Protein 4JR6 (pdb70)

CATH classification: 3.40.30.10

Nearest PDB structures (foldseek):
  4jr6-assembly2_B  TM=1.005E+00  e=3.202E-35  Mycobacterium tuberculosis
  4jr4-assembly2_B  TM=1.004E+00  e=2.995E-33  Mycobacterium tuberculosis
  4ihu-assembly2_B  TM=9.936E-01  e=2.112E-32  Mycobacterium tuberculosis H37Rv
  6bo0-assembly1_A  TM=8.074E-01  e=4.452E-07  Corynebacterium matruchotii ATCC 14266
  5c00-assembly3_C  TM=7.258E-01  e=1.258E-07  Corynebacterium diphtheriae NCTC 13129

Foldseek 3Di:
DQWQKQADPQADADPPDPHGLKEKEWEAFLQDLVQLVVCVQQVQLVVLCRHNNLYIYIYHAQLLADVQQVRQRLLLRQLLVLLSVVPSQLSSQLVNVSDPVARDHSNDRDHDDLVRSQVSSVVSPDHPCSSVSSVVCVCSVVRHCSCVVVVPNDPGWIDMVNHTDDDDFSLVLVVSCVRPPDGPRSVVSSVSRVD/DQWQKQADPQADADPPDPHGLKEKEWEAFLQDLVQLVCCVLQVVLVVLCRHLNLYIYIYHAQLLADVQQVRQRLLLRQLLVLLSVPPVQLSSQLVNVSDDVQNDDSRDNDHDDLVSSQVSSVVSPDHPCRSVSSVVCVCRVVRHCGCVVVVPDDPGWIAMVRHTDDDDFSLVLVVSCVRRPDRPSSVVSNVVSD

InterPro domains:
  IPR012336 Thioredoxin-like fold [PF13462] (73-237)
  IPR036249 Thioredoxin-like superfamily [SSF52833] (72-232)

Structure (mmCIF, N/CA/C/O backbone):
data_4JR6
#
_entry.id   4JR6
#
_cell.length_a   46.875
_cell.length_b   74.935
_cell.length_c   119.893
_cell.angle_alpha   90.000
_cell.angle_beta   90.000
_cell.angle_gamma   90.000
#
_symmetry.space_group_name_H-M   'P 21 21 21'
#
loop_
_entity.id
_entity.type
_entity.pdbx_description
1 polymer 'Possible conserved membrane or secreted protein'
2 non-polymer 'SULFATE ION'
3 water water
#
loop_
_atom_site.group_PDB
_atom_site.id
_atom_site.type_symbol
_atom_site.label_atom_id
_atom_site.label_alt_id
_atom_site.label_comp_id
_atom_site.label_asym_id
_atom_site.label_entity_id
_atom_site.label_seq_id
_atom_site.pdbx_PDB_ins_code
_atom_site.Cartn_x
_atom_site.Cartn_y
_atom_site.Cartn_z
_atom_site.occupancy
_atom_site.B_iso_or_equiv
_atom_site.auth_seq_id
_atom_site.auth_comp_id
_atom_site.auth_asym_id
_atom_site.auth_atom_id
_atom_site.pdbx_PDB_model_num
ATOM 1 N N . GLY A 1 27 ? -10.079 -4.769 20.817 1.00 46.51 58 GLY A N 1
ATOM 2 C CA . GLY A 1 27 ? -9.671 -3.445 20.363 1.00 44.30 58 GLY A CA 1
ATOM 3 C C . GLY A 1 27 ? -8.174 -3.292 20.155 1.00 44.18 58 GLY A C 1
ATOM 4 O O . GLY A 1 27 ? -7.385 -3.443 21.104 1.00 49.46 58 GLY A O 1
ATOM 5 N N . ASP A 1 28 ? -7.780 -2.998 18.913 1.00 35.48 59 ASP A N 1
ATOM 6 C CA . ASP A 1 28 ? -8.748 -2.842 17.839 1.00 31.74 59 ASP A CA 1
ATOM 7 C C . ASP A 1 28 ? -9.262 -4.190 17.333 1.00 24.92 59 ASP A C 1
ATOM 8 O O . ASP A 1 28 ? -10.325 -4.255 16.736 1.00 27.32 59 ASP A O 1
ATOM 13 N N . ALA A 1 29 ? -8.500 -5.251 17.548 1.00 20.78 60 ALA A N 1
ATOM 14 C CA . ALA A 1 29 ? -8.950 -6.581 17.127 1.00 20.26 60 ALA A CA 1
ATOM 15 C C . ALA A 1 29 ? -9.237 -7.448 18.341 1.00 21.94 60 ALA A C 1
ATOM 16 O O . ALA A 1 29 ? -8.608 -7.271 19.383 1.00 22.55 60 ALA A O 1
ATOM 18 N N . VAL A 1 30 ? -10.155 -8.405 18.196 1.00 20.07 61 VAL A N 1
ATOM 19 C CA . VAL A 1 30 ? -10.320 -9.463 19.187 1.00 18.79 61 VAL A CA 1
ATOM 20 C C . VAL A 1 30 ? -9.383 -10.609 18.806 1.00 21.16 61 VAL A C 1
ATOM 21 O O . VAL A 1 30 ? -9.487 -11.176 17.700 1.00 17.54 61 VAL A O 1
ATOM 25 N N . ARG A 1 31 ? -8.463 -10.938 19.714 1.00 18.94 62 ARG A N 1
ATOM 26 C CA . ARG A 1 31 ? -7.482 -11.976 19.443 1.00 19.52 62 ARG A CA 1
ATOM 27 C C . ARG A 1 31 ? -7.916 -13.318 20.038 1.00 18.52 62 ARG A C 1
ATOM 28 O O . ARG A 1 31 ? -8.052 -13.456 21.265 1.00 18.31 62 ARG A O 1
ATOM 36 N N . VAL A 1 32 ? -8.128 -14.295 19.160 1.00 17.68 63 VAL A N 1
ATOM 37 C CA . VAL A 1 32 ? -8.538 -15.643 19.546 1.00 16.79 63 VAL A CA 1
ATOM 38 C C . VAL A 1 32 ? -7.330 -16.585 19.462 1.00 19.48 63 VAL A C 1
ATOM 39 O O . VAL A 1 32 ? -6.685 -16.700 18.400 1.00 19.14 63 VAL A O 1
ATOM 43 N N . THR A 1 33 ? -7.036 -17.258 20.583 1.00 16.04 64 THR A N 1
ATOM 44 C CA . THR A 1 33 ? -5.928 -18.218 20.676 1.00 15.92 64 THR A CA 1
ATOM 45 C C . THR A 1 33 ? -6.401 -19.411 21.492 1.00 18.67 64 THR A C 1
ATOM 46 O O . THR A 1 33 ? -7.500 -19.382 22.072 1.00 17.16 64 THR A O 1
ATOM 50 N N . SER A 1 34 ? -5.600 -20.469 21.508 1.00 18.83 65 SER A N 1
ATOM 51 C CA . SER A 1 34 ? -5.782 -21.530 22.487 1.00 19.31 65 SER A CA 1
ATOM 52 C C . SER A 1 34 ? -4.505 -21.661 23.321 1.00 22.52 65 SER A C 1
ATOM 53 O O . SER A 1 34 ? -3.488 -21.024 23.035 1.00 18.09 65 SER A O 1
ATOM 56 N N . SER A 1 35 ? -4.532 -22.536 24.320 1.00 24.00 66 SER A N 1
ATOM 57 C CA . SER A 1 35 ? -3.397 -22.652 25.218 1.00 22.42 66 SER A CA 1
ATOM 58 C C . SER A 1 35 ? -2.219 -23.282 24.493 1.00 22.19 66 SER A C 1
ATOM 59 O O . SER A 1 35 ? -1.104 -23.285 24.993 1.00 22.93 66 SER A O 1
ATOM 62 N N . LYS A 1 36 ? -2.467 -23.819 23.302 1.00 18.25 67 LYS A N 1
ATOM 63 C CA . LYS A 1 36 ? -1.420 -24.458 22.529 1.00 17.58 67 LYS A CA 1
ATOM 64 C C . LYS A 1 36 ? -0.658 -23.514 21.603 1.00 18.37 67 LYS A C 1
ATOM 65 O O . LYS A 1 36 ? 0.244 -23.940 20.874 1.00 18.29 67 LYS A O 1
ATOM 71 N N . LEU A 1 37 ? -0.986 -22.233 21.661 1.00 18.75 68 LEU A N 1
ATOM 72 C CA . LEU A 1 37 ? -0.461 -21.282 20.691 1.00 16.09 68 LEU A CA 1
ATOM 73 C C . LEU A 1 37 ? 1.054 -21.422 20.553 1.00 19.17 68 LEU A C 1
ATOM 74 O O . LEU A 1 37 ? 1.807 -21.405 21.542 1.00 20.68 68 LEU A O 1
ATOM 79 N N . VAL A 1 38 ? 1.501 -21.545 19.308 1.00 15.06 69 VAL A N 1
ATOM 80 C CA . VAL A 1 38 ? 2.929 -21.554 19.004 1.00 15.19 69 VAL A CA 1
ATOM 81 C C . VAL A 1 38 ? 3.465 -20.130 18.989 1.00 20.56 69 VAL A C 1
ATOM 82 O O . VAL A 1 38 ? 2.983 -19.285 18.226 1.00 21.55 69 VAL A O 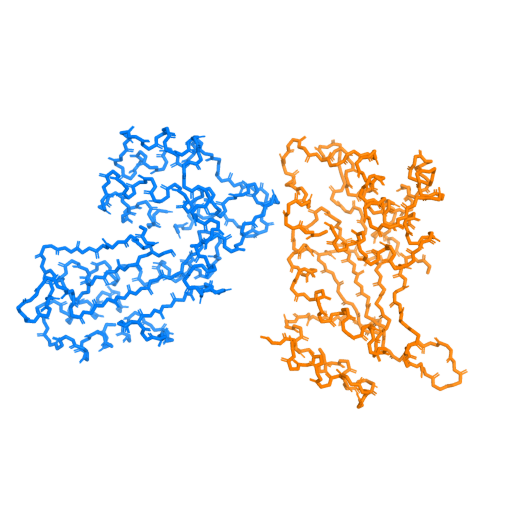1
ATOM 86 N N . THR A 1 39 ? 4.472 -19.861 19.816 1.00 18.22 70 THR A N 1
ATOM 87 C CA . THR A 1 39 ? 4.928 -18.493 20.007 1.00 20.23 70 THR A CA 1
ATOM 88 C C . THR A 1 39 ? 6.372 -18.337 19.548 1.00 22.58 70 THR A C 1
ATOM 89 O O . THR A 1 39 ? 7.094 -19.323 19.415 1.00 24.92 70 THR A O 1
ATOM 93 N N . GLN A 1 40 ? 6.786 -17.100 19.291 1.00 22.00 71 GLN A N 1
ATOM 94 C CA . GLN A 1 40 ? 8.173 -16.818 18.939 1.00 23.97 71 GLN A CA 1
ATOM 95 C C . GLN A 1 40 ? 9.074 -17.085 20.135 1.00 27.82 71 GLN A C 1
ATOM 96 O O . GLN A 1 40 ? 8.696 -16.816 21.280 1.00 28.08 71 GLN A O 1
ATOM 102 N N . PRO A 1 41 ? 10.289 -17.592 19.871 1.00 27.17 72 PRO A N 1
ATOM 103 C CA . PRO A 1 41 ? 11.183 -17.973 20.962 1.00 29.36 72 PRO A CA 1
ATOM 104 C C . PRO A 1 41 ? 11.409 -16.838 21.949 1.00 27.20 72 PRO A C 1
ATOM 105 O O . PRO A 1 41 ? 11.644 -15.689 21.566 1.00 23.21 72 PRO A O 1
ATOM 109 N N . GLY A 1 42 ? 11.306 -17.174 23.230 1.00 28.38 73 GLY A N 1
ATOM 110 C CA . GLY A 1 42 ? 11.556 -16.223 24.288 1.00 27.08 73 GLY A CA 1
ATOM 111 C C . GLY A 1 42 ? 10.472 -15.181 24.447 1.00 31.79 73 GLY A C 1
ATOM 112 O O . GLY A 1 42 ? 10.653 -14.193 25.170 1.00 36.50 73 GLY A O 1
ATOM 113 N N . THR A 1 43 ? 9.347 -15.357 23.760 1.00 29.22 74 THR A N 1
ATOM 114 C CA . THR A 1 43 ? 8.251 -14.416 23.945 1.00 26.62 74 THR A CA 1
ATOM 115 C C . THR A 1 43 ? 6.926 -15.166 24.031 1.00 26.63 74 THR A C 1
ATOM 116 O O . THR A 1 43 ? 6.871 -16.381 23.842 1.00 23.40 74 THR A O 1
ATOM 120 N N . SER A 1 44 ? 5.872 -14.411 24.311 1.00 26.44 75 SER A N 1
ATOM 121 C CA A SER A 1 44 ? 4.496 -14.902 24.273 0.54 28.88 75 SER A CA 1
ATOM 122 C CA B SER A 1 44 ? 4.505 -14.920 24.263 0.46 28.79 75 SER A CA 1
ATOM 123 C C . SER A 1 44 ? 3.788 -14.530 22.976 1.00 28.07 75 SER A C 1
ATOM 124 O O . SER A 1 44 ? 2.581 -14.716 22.861 1.00 29.67 75 SER A O 1
ATOM 129 N N . ASN A 1 45 ? 4.511 -13.926 22.039 1.00 23.72 76 ASN A N 1
ATOM 130 C CA . ASN A 1 45 ? 3.878 -13.492 20.790 1.00 21.80 76 ASN A CA 1
ATOM 131 C C . ASN A 1 45 ? 3.711 -14.628 19.781 1.00 21.23 76 ASN A C 1
ATOM 132 O O . ASN A 1 45 ? 4.637 -15.393 19.550 1.00 22.13 76 ASN A O 1
ATOM 137 N N . PRO A 1 46 ? 2.517 -14.729 19.168 1.00 19.53 77 PRO A N 1
ATOM 138 C CA . PRO A 1 46 ? 2.247 -15.783 18.192 1.00 19.25 77 PRO A CA 1
ATOM 139 C C . PRO A 1 46 ? 3.280 -15.776 17.055 1.00 20.87 77 PRO A C 1
ATOM 140 O O . PRO A 1 46 ? 3.679 -14.701 16.617 1.00 19.12 77 PRO A O 1
ATOM 144 N N . LYS A 1 47 ? 3.673 -16.945 16.557 1.00 19.16 78 LYS A N 1
ATOM 145 C CA . LYS A 1 47 ? 4.519 -16.991 15.353 1.00 20.10 78 LYS A CA 1
ATOM 146 C C . LYS A 1 47 ? 3.756 -16.550 14.121 1.00 18.47 78 LYS A C 1
ATOM 147 O O . LYS A 1 47 ? 4.336 -16.020 13.165 1.00 18.33 78 LYS A O 1
ATOM 153 N N . ALA A 1 48 ? 2.456 -16.820 14.116 1.00 17.04 79 ALA A N 1
ATOM 154 C CA . ALA A 1 48 ? 1.610 -16.503 12.964 1.00 18.26 79 ALA A CA 1
ATOM 155 C C . ALA A 1 48 ? 0.297 -15.878 13.437 1.00 16.95 79 ALA A C 1
ATOM 156 O O . ALA A 1 48 ? -0.418 -16.475 14.218 1.00 15.92 79 ALA A O 1
ATOM 158 N N . VAL A 1 49 ? 0.026 -14.658 12.990 1.00 17.07 80 VAL A N 1
ATOM 159 C CA . VAL A 1 49 ? -1.225 -13.987 13.278 1.00 16.86 80 VAL A CA 1
ATOM 160 C C . VAL A 1 49 ? -1.972 -13.831 11.970 1.00 19.47 80 VAL A C 1
ATOM 161 O O . VAL A 1 49 ? -1.459 -13.218 11.031 1.00 18.82 80 VAL A O 1
ATOM 165 N N . VAL A 1 50 ? -3.174 -14.389 11.901 1.00 18.34 81 VAL A N 1
ATOM 166 C CA . VAL A 1 50 ? -4.022 -14.160 10.741 1.00 17.93 81 VAL A CA 1
ATOM 167 C C . VAL A 1 50 ? -5.076 -13.132 11.158 1.00 18.18 81 VAL A C 1
ATOM 168 O O . VAL A 1 50 ? -5.880 -13.415 12.044 1.00 15.94 81 VAL A O 1
ATOM 172 N N . SER A 1 51 ? -5.019 -11.936 10.563 1.00 16.76 82 SER A N 1
ATOM 173 C CA . SER A 1 51 ? -5.972 -10.844 10.854 1.00 16.94 82 SER A CA 1
ATOM 174 C C . SER A 1 51 ? -7.070 -10.782 9.824 1.00 17.36 82 SER A C 1
ATOM 175 O O . SER A 1 51 ? -6.801 -10.693 8.622 1.00 17.75 82 SER A O 1
ATOM 178 N N . PHE A 1 52 ? -8.305 -10.840 10.315 1.00 15.40 83 PHE A N 1
ATOM 179 C CA . PHE A 1 52 ? -9.491 -10.754 9.489 1.00 14.19 83 PHE A CA 1
ATOM 180 C C . PHE A 1 52 ? -10.128 -9.386 9.691 1.00 15.53 83 PHE A C 1
ATOM 181 O O . PHE A 1 52 ? -10.275 -8.918 10.829 1.00 17.36 83 PHE A O 1
ATOM 189 N N . TYR A 1 53 ? -10.507 -8.744 8.591 1.00 14.92 84 TYR A N 1
ATOM 190 C CA . TYR A 1 53 ? -11.251 -7.475 8.656 1.00 16.30 84 TYR A CA 1
ATOM 191 C C . TYR A 1 53 ? -12.586 -7.731 7.983 1.00 18.08 84 TYR A C 1
ATOM 192 O O . TYR A 1 53 ? -12.632 -8.040 6.778 1.00 18.21 84 TYR A O 1
ATOM 201 N N . GLU A 1 54 ? -13.666 -7.634 8.767 1.00 14.95 85 GLU A N 1
ATOM 202 C CA . GLU A 1 54 ? -14.968 -8.114 8.330 1.00 13.78 85 GLU A CA 1
ATOM 203 C C . GLU A 1 54 ? -16.073 -7.166 8.751 1.00 12.96 85 GLU A C 1
ATOM 204 O O . GLU A 1 54 ? -15.908 -6.356 9.659 1.00 16.24 85 GLU A O 1
ATOM 210 N N . ASP A 1 55 ? -17.189 -7.251 8.045 1.00 17.07 86 ASP A N 1
ATOM 211 C CA . ASP A 1 55 ? -18.363 -6.438 8.321 1.00 15.87 86 ASP A CA 1
ATOM 212 C C . ASP A 1 55 ? -19.498 -7.440 8.399 1.00 17.77 86 ASP A C 1
ATOM 213 O O . ASP A 1 55 ? -19.666 -8.250 7.489 1.00 17.32 86 ASP A O 1
ATOM 218 N N . PHE A 1 56 ? -20.244 -7.421 9.503 1.00 17.42 87 PHE A N 1
ATOM 219 C CA . PHE A 1 56 ? -21.302 -8.410 9.711 1.00 16.07 87 PHE A CA 1
ATOM 220 C C . PHE A 1 56 ? -22.412 -8.316 8.670 1.00 15.82 87 PHE A C 1
ATOM 221 O O . PHE A 1 56 ? -23.166 -9.265 8.487 1.00 16.23 87 PHE A O 1
ATOM 229 N N . LEU A 1 57 ? -22.508 -7.197 7.959 1.00 15.27 88 LEU A N 1
ATOM 230 C CA . LEU A 1 57 ? -23.511 -7.133 6.883 1.00 14.94 88 LEU A CA 1
ATOM 231 C C . LEU A 1 57 ? -23.014 -7.573 5.490 1.00 17.82 88 LEU A C 1
ATOM 232 O O . LEU A 1 57 ? -23.797 -7.718 4.555 1.00 20.76 88 LEU A O 1
ATOM 237 N N . CYS A 1 58 ? -21.712 -7.780 5.355 1.00 16.54 89 CYS A N 1
ATOM 238 C CA . CYS A 1 58 ? -21.106 -8.017 4.054 1.00 17.41 89 CYS A CA 1
ATOM 239 C C . CYS A 1 58 ? -21.352 -9.457 3.594 1.00 14.38 89 CYS A C 1
ATOM 240 O O . CYS A 1 58 ? -20.906 -10.399 4.253 1.00 16.63 89 CYS A O 1
ATOM 243 N N . PRO A 1 59 ? -22.086 -9.637 2.478 1.00 16.85 90 PRO A N 1
ATOM 244 C CA . PRO A 1 59 ? -22.449 -10.979 2.008 1.00 17.25 90 PRO A CA 1
ATOM 245 C C . PRO A 1 59 ? -21.213 -11.856 1.787 1.00 17.88 90 PRO A C 1
ATOM 246 O O . PRO A 1 59 ? -21.198 -13.059 2.162 1.00 19.29 90 PRO A O 1
ATOM 250 N N . ALA A 1 60 ? -20.184 -11.262 1.178 1.00 17.10 91 ALA A N 1
ATOM 251 C CA . ALA A 1 60 ? -18.961 -12.025 0.890 1.00 19.65 91 ALA A CA 1
ATOM 252 C C . ALA A 1 60 ? -18.292 -12.490 2.180 1.00 17.98 91 ALA A C 1
ATOM 253 O O . ALA A 1 60 ? -17.652 -13.545 2.210 1.00 17.63 91 ALA A O 1
ATOM 255 N N . CYS A 1 61 ? -18.383 -11.676 3.228 1.00 14.60 92 CYS A N 1
ATOM 256 C CA . CYS A 1 61 ? -17.814 -12.069 4.520 1.00 15.96 92 CYS A CA 1
ATOM 257 C C . CYS A 1 61 ? -18.535 -13.277 5.086 1.00 16.83 92 CYS A C 1
ATOM 258 O O . CYS A 1 61 ? -17.915 -14.105 5.748 1.00 16.45 92 CYS A O 1
ATOM 261 N N . GLY A 1 62 ? -19.854 -13.361 4.868 1.00 16.32 93 GLY A N 1
ATOM 262 C CA . GLY A 1 62 ? -20.591 -14.550 5.258 1.00 16.40 93 GLY A CA 1
ATOM 263 C C . GLY A 1 62 ? -20.104 -15.791 4.507 1.00 14.63 93 GLY A C 1
ATOM 264 O O . GLY A 1 62 ? -19.810 -16.828 5.097 1.00 14.34 93 GLY A O 1
ATOM 265 N N . ILE A 1 63 ? -20.041 -15.699 3.189 1.00 12.51 94 ILE A N 1
ATOM 266 C CA . ILE A 1 63 ? -19.503 -16.809 2.409 1.00 13.02 94 ILE A CA 1
ATOM 267 C C . ILE A 1 63 ? -18.101 -17.221 2.88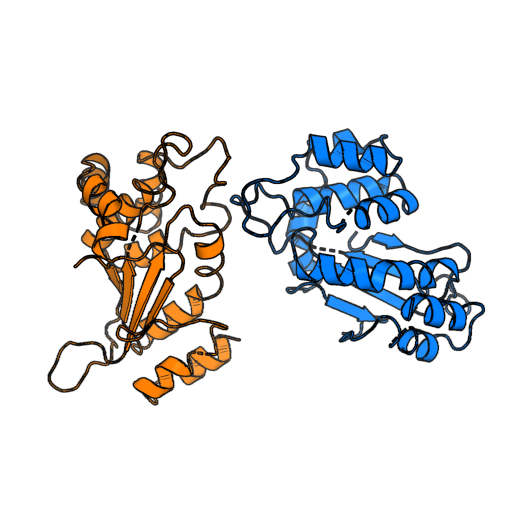2 1.00 14.63 94 ILE A C 1
ATOM 268 O O . ILE A 1 63 ? -17.809 -18.411 3.054 1.00 17.53 94 ILE A O 1
ATOM 273 N N . PHE A 1 64 ? -17.253 -16.229 3.095 1.00 16.07 95 PHE A N 1
ATOM 274 C CA . PHE A 1 64 ? -15.871 -16.457 3.518 1.00 14.46 95 PHE A CA 1
ATOM 275 C C . PHE A 1 64 ? -15.842 -17.144 4.873 1.00 16.96 95 PHE A C 1
ATOM 276 O O . PHE A 1 64 ? -15.177 -18.160 5.047 1.00 16.59 95 PHE A O 1
ATOM 284 N N . GLU A 1 65 ? -16.585 -16.621 5.836 1.00 16.57 96 GLU A N 1
ATOM 285 C CA . GLU A 1 65 ? -16.540 -17.202 7.169 1.00 17.25 96 GLU A CA 1
ATOM 286 C C . GLU A 1 65 ? -17.128 -18.605 7.201 1.00 17.60 96 GLU A C 1
ATOM 287 O O . GLU A 1 65 ? -16.675 -19.456 7.968 1.00 16.24 96 GLU A O 1
ATOM 293 N N . ARG A 1 66 ? -18.164 -18.858 6.396 1.00 18.12 97 ARG A N 1
ATOM 294 C CA . ARG A 1 66 ? -18.735 -20.189 6.413 1.00 15.83 97 ARG A CA 1
ATOM 295 C C . ARG A 1 66 ? -17.772 -21.177 5.781 1.00 17.60 97 ARG A C 1
ATOM 296 O O . ARG A 1 66 ? -17.657 -22.342 6.228 1.00 17.95 97 ARG A O 1
ATOM 304 N N . GLY A 1 67 ? -17.064 -20.713 4.753 1.00 16.87 98 GLY A N 1
ATOM 305 C CA . GLY A 1 67 ? -16.082 -21.546 4.074 1.00 17.02 98 GLY A CA 1
ATOM 306 C C . GLY A 1 67 ? -14.775 -21.779 4.826 1.00 15.46 98 GLY A C 1
ATOM 307 O O . GLY A 1 67 ? -14.233 -22.904 4.804 1.00 16.54 98 GLY A O 1
ATOM 308 N N . PHE A 1 68 ? -14.217 -20.723 5.404 1.00 12.82 99 PHE A N 1
ATOM 309 C CA . PHE A 1 68 ? -12.942 -20.806 6.133 1.00 17.56 99 PHE A CA 1
ATOM 310 C C . PHE A 1 68 ? -13.033 -21.049 7.650 1.00 18.52 99 PHE A C 1
ATOM 311 O O . PHE A 1 68 ? -12.064 -21.491 8.277 1.00 16.15 99 PHE A O 1
ATOM 319 N N . GLY A 1 69 ? -14.208 -20.828 8.226 1.00 18.29 100 GLY A N 1
ATOM 320 C CA . GLY A 1 69 ? -14.343 -20.816 9.678 1.00 19.93 100 GLY A CA 1
ATOM 321 C C . GLY A 1 69 ? -13.853 -22.073 10.391 1.00 17.02 100 GLY A C 1
ATOM 322 O O . GLY A 1 69 ? -13.069 -21.989 11.340 1.00 16.46 100 GLY A O 1
ATOM 323 N N . PRO A 1 70 ? -14.313 -23.250 9.952 1.00 17.58 101 PRO A N 1
ATOM 324 C CA . PRO A 1 70 ? -13.849 -24.506 10.593 1.00 20.19 101 PRO A CA 1
ATOM 325 C C . PRO A 1 70 ? -12.315 -24.726 10.493 1.00 17.40 101 PRO A C 1
ATOM 326 O O . PRO A 1 70 ? -11.651 -25.209 11.430 1.00 14.46 101 PRO A O 1
ATOM 330 N N . THR A 1 71 ? -11.752 -24.355 9.356 1.00 16.51 102 THR A N 1
ATOM 331 C CA . THR A 1 71 ? -10.294 -24.440 9.194 1.00 17.42 102 THR A CA 1
ATOM 332 C C . THR A 1 71 ? -9.556 -23.514 10.146 1.00 15.61 102 THR A C 1
ATOM 333 O O . THR A 1 71 ? -8.568 -23.919 10.779 1.00 15.03 102 THR A O 1
ATOM 337 N N . VAL A 1 72 ? -10.025 -22.270 10.248 1.00 14.67 103 VAL A N 1
ATOM 338 C CA . VAL A 1 72 ? -9.392 -21.302 11.141 1.00 15.18 103 VAL A CA 1
ATOM 339 C C . VAL A 1 72 ? -9.518 -21.770 12.594 1.00 17.18 103 VAL A C 1
ATOM 340 O O . VAL A 1 72 ? -8.573 -21.647 13.376 1.00 17.30 103 VAL A O 1
ATOM 344 N N . SER A 1 73 ? -10.677 -22.310 12.949 1.00 16.15 104 SER A N 1
ATOM 345 C CA A SER A 1 73 ? -10.896 -22.798 14.302 0.64 16.24 104 SER A CA 1
ATOM 346 C CA B SER A 1 73 ? -10.890 -22.800 14.306 0.36 16.21 104 SER A CA 1
ATOM 347 C C . SER A 1 73 ? -9.929 -23.935 14.615 1.00 17.35 104 SER A C 1
ATOM 348 O O . SER A 1 73 ? -9.361 -23.997 15.695 1.00 17.09 104 SER A O 1
ATOM 353 N N . LYS A 1 74 ? -9.760 -24.846 13.665 1.00 15.20 105 LYS A N 1
ATOM 354 C CA . LYS A 1 74 ? -8.768 -25.917 13.853 1.00 17.30 105 LYS A CA 1
ATOM 355 C C . LYS A 1 74 ? -7.335 -25.336 14.010 1.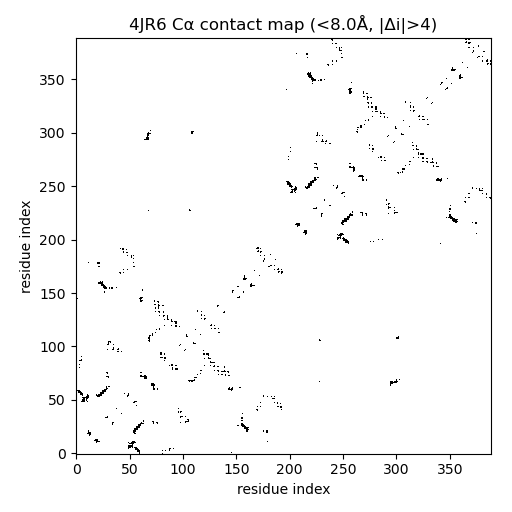00 14.72 105 LYS A C 1
ATOM 356 O O . LYS A 1 74 ? -6.572 -25.765 14.891 1.00 16.82 105 LYS A O 1
ATOM 362 N N . LEU A 1 75 ? -6.979 -24.340 13.194 1.00 13.09 106 LEU A N 1
ATOM 363 C CA . LEU A 1 75 ? -5.628 -23.722 13.314 1.00 14.14 106 LEU A CA 1
ATOM 364 C C . LEU A 1 75 ? -5.424 -23.054 14.665 1.00 15.01 106 LEU A C 1
ATOM 365 O O . LEU A 1 75 ? -4.319 -23.063 15.221 1.00 15.64 106 LEU A O 1
ATOM 370 N N . VAL A 1 76 ? -6.482 -22.438 15.174 1.00 16.43 107 VAL A N 1
ATOM 371 C CA . VAL A 1 76 ? -6.444 -21.886 16.529 1.00 17.40 107 VAL A CA 1
ATOM 372 C C . VAL A 1 76 ? -6.300 -23.013 17.562 1.00 19.92 107 VAL A C 1
ATOM 373 O O . VAL A 1 76 ? -5.398 -22.987 18.422 1.00 17.35 107 VAL A O 1
ATOM 377 N N . ASP A 1 77 ? -7.178 -24.018 17.473 1.00 18.21 108 ASP A N 1
ATOM 378 C CA . ASP A 1 77 ? -7.163 -25.101 18.460 1.00 17.84 108 ASP A CA 1
ATOM 379 C C . ASP A 1 77 ? -5.792 -25.790 18.574 1.00 19.23 108 ASP A C 1
ATOM 380 O O . ASP A 1 77 ? -5.363 -26.172 19.669 1.00 19.42 108 ASP A O 1
ATOM 385 N N . ILE A 1 78 ? -5.127 -25.999 17.447 1.00 17.01 109 ILE A N 1
ATOM 386 C CA . ILE A 1 78 ? -3.839 -26.687 17.487 1.00 16.90 109 ILE A CA 1
ATOM 387 C C . ILE A 1 78 ? -2.704 -25.748 17.842 1.00 19.49 109 ILE A C 1
ATOM 388 O O . ILE A 1 78 ? -1.590 -26.208 18.088 1.00 14.36 109 ILE A O 1
ATOM 393 N N . GLY A 1 79 ? -2.988 -24.442 17.876 1.00 17.83 110 GLY A N 1
ATOM 394 C CA . GLY A 1 79 ? -2.012 -23.443 18.279 1.00 16.43 110 GLY A CA 1
ATOM 395 C C . GLY A 1 79 ? -1.210 -22.866 17.115 1.00 19.20 110 GLY A C 1
ATOM 396 O O . GLY A 1 79 ? -0.263 -22.091 17.325 1.00 18.93 110 GLY A O 1
ATOM 397 N N . ALA A 1 80 ? -1.563 -23.242 15.885 1.00 15.86 111 ALA A N 1
ATOM 398 C CA . ALA A 1 80 ? -0.776 -22.795 14.744 1.00 14.96 111 ALA A CA 1
ATOM 399 C C . ALA A 1 80 ? -0.861 -21.287 14.534 1.00 18.04 111 ALA A C 1
ATOM 400 O O . ALA A 1 80 ? 0.115 -20.667 14.100 1.00 18.64 111 ALA A O 1
ATOM 402 N N . VAL A 1 81 ? -2.031 -20.700 14.821 1.00 16.01 112 VAL A N 1
ATOM 403 C CA . VAL A 1 81 ? -2.209 -19.247 14.675 1.00 13.85 112 VAL A CA 1
ATOM 404 C C . VAL A 1 81 ? -2.898 -18.583 15.860 1.00 14.25 112 VAL A C 1
ATOM 405 O O . VAL A 1 81 ? -3.593 -19.249 16.634 1.00 16.15 112 VAL A O 1
ATOM 409 N N . ALA A 1 82 ? -2.697 -17.266 16.000 1.00 14.21 113 ALA A N 1
ATOM 410 C CA . ALA A 1 82 ? -3.698 -16.417 16.622 1.00 15.81 113 ALA A CA 1
ATOM 411 C C . ALA A 1 82 ? -4.567 -15.869 15.493 1.00 17.86 113 ALA A C 1
ATOM 412 O O . ALA A 1 82 ? -4.040 -15.429 14.450 1.00 16.90 113 ALA A O 1
ATOM 414 N N . ALA A 1 83 ? -5.889 -15.919 15.686 1.00 15.59 114 ALA A N 1
ATOM 415 C CA . ALA A 1 83 ? -6.829 -15.323 14.732 1.00 12.38 114 ALA A CA 1
ATOM 416 C C . ALA A 1 83 ? -7.330 -14.016 15.309 1.00 14.65 114 ALA A C 1
ATOM 417 O O . ALA A 1 83 ? -7.977 -14.013 16.361 1.00 18.09 114 ALA A O 1
ATOM 419 N N . ASP A 1 84 ? -7.036 -12.904 14.632 1.00 13.82 115 ASP A N 1
ATOM 420 C CA . ASP A 1 84 ? -7.452 -11.568 15.091 1.00 15.37 115 ASP A CA 1
ATOM 421 C C . ASP A 1 84 ? -8.617 -11.080 14.237 1.00 18.33 115 ASP A C 1
ATOM 422 O O . ASP A 1 84 ? -8.539 -11.115 12.996 1.00 21.19 115 ASP A O 1
ATOM 427 N N . TYR A 1 85 ? -9.686 -10.616 14.883 1.00 14.61 116 TYR A N 1
ATOM 428 C CA . TYR A 1 85 ? -10.878 -10.161 14.153 1.00 13.27 116 TYR A CA 1
ATOM 429 C C . TYR A 1 85 ? -11.141 -8.672 14.423 1.00 17.44 116 TYR A C 1
ATOM 430 O O . TYR A 1 85 ? -11.288 -8.247 15.566 1.00 18.09 116 TYR A O 1
ATOM 439 N N . THR A 1 86 ? -11.166 -7.877 13.368 1.00 16.28 117 THR A N 1
ATOM 440 C CA . THR A 1 86 ? -11.508 -6.466 13.512 1.00 16.16 117 THR A CA 1
ATOM 441 C C . THR A 1 86 ? -12.806 -6.322 12.767 1.00 16.75 117 THR A C 1
ATOM 442 O O . THR A 1 86 ? -12.855 -6.558 11.563 1.00 16.92 117 THR A O 1
ATOM 454 N N . VAL A 1 88 ? -15.322 -4.170 11.229 1.00 15.58 119 VAL A N 1
ATOM 455 C CA . VAL A 1 88 ? -15.554 -2.805 10.873 1.00 13.94 119 VAL A CA 1
ATOM 456 C C . VAL A 1 88 ? -17.033 -2.655 10.548 1.00 13.11 119 VAL A C 1
ATOM 457 O O . VAL A 1 88 ? -17.791 -3.615 10.551 1.00 16.79 119 VAL A O 1
ATOM 461 N N . ALA A 1 89 ? -17.408 -1.396 10.405 1.00 14.77 120 ALA A N 1
ATOM 462 C CA . ALA A 1 89 ? -18.743 -0.875 10.134 1.00 17.62 120 ALA A CA 1
ATOM 463 C C . ALA A 1 89 ? -19.015 -0.272 8.756 1.00 18.13 120 ALA A C 1
ATOM 464 O O . ALA A 1 89 ? -19.922 0.542 8.627 1.00 18.50 120 ALA A O 1
ATOM 466 N N A ILE A 1 90 ? -18.141 -0.547 7.795 0.58 15.90 121 ILE A N 1
ATOM 467 N N B ILE A 1 90 ? -18.133 -0.511 7.794 0.42 16.32 121 ILE A N 1
ATOM 468 C CA A ILE A 1 90 ? -18.161 0.116 6.486 0.58 17.51 121 ILE A CA 1
ATOM 469 C CA B ILE A 1 90 ? -18.192 0.208 6.517 0.42 17.59 121 ILE A CA 1
ATOM 470 C C A ILE A 1 90 ? -19.538 0.187 5.818 0.58 18.58 121 ILE A C 1
ATOM 471 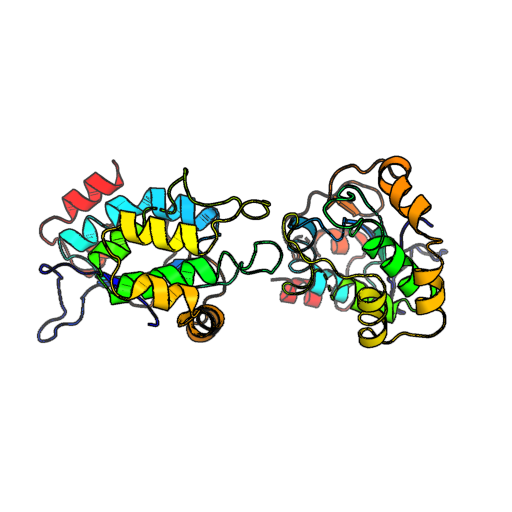C C B ILE A 1 90 ? -19.544 0.190 5.786 0.42 18.79 121 ILE A C 1
ATOM 472 O O A ILE A 1 90 ? -19.865 1.184 5.183 0.58 19.11 121 ILE A O 1
ATOM 473 O O B ILE A 1 90 ? -19.852 1.122 5.049 0.42 19.04 121 ILE A O 1
ATOM 482 N N . LEU A 1 91 ? -20.347 -0.853 5.978 1.00 19.51 122 LEU A N 1
ATOM 483 C CA . LEU A 1 91 ? -21.653 -0.937 5.291 1.00 18.86 122 LEU A CA 1
ATOM 484 C C . LEU A 1 91 ? -22.785 -0.289 6.094 1.00 17.83 122 LEU A C 1
ATOM 485 O O . LEU A 1 91 ? -23.961 -0.329 5.713 1.00 20.30 122 LEU A O 1
ATOM 490 N N . ASP A 1 92 ? -22.439 0.315 7.211 1.00 17.99 123 ASP A N 1
ATOM 491 C CA . ASP A 1 92 ? -23.460 0.879 8.072 1.00 19.38 123 ASP A CA 1
ATOM 492 C C . ASP A 1 92 ? -24.257 1.995 7.393 1.00 21.31 123 ASP A C 1
ATOM 493 O O . ASP A 1 92 ? -23.676 2.869 6.774 1.00 19.31 123 ASP A O 1
ATOM 498 N N . SER A 1 93 ? -25.583 1.979 7.543 1.00 16.72 124 SER A N 1
ATOM 499 C CA . SER A 1 93 ? -26.398 3.131 7.115 1.00 18.65 124 SER A CA 1
ATOM 500 C C . SER A 1 93 ? -27.719 3.217 7.883 1.00 19.53 124 SER A C 1
ATOM 501 O O . SER A 1 93 ? -28.122 2.260 8.514 1.00 19.97 124 SER A O 1
ATOM 504 N N . ALA A 1 94 ? -28.377 4.377 7.843 1.00 16.95 125 ALA A N 1
ATOM 505 C CA . ALA A 1 94 ? -29.702 4.492 8.424 1.00 16.90 125 ALA A CA 1
ATOM 506 C C . ALA A 1 94 ? -30.633 3.470 7.777 1.00 16.99 125 ALA A C 1
ATOM 507 O O . ALA A 1 94 ? -31.497 2.921 8.442 1.00 17.04 125 ALA A O 1
ATOM 509 N N . SER A 1 95 ? -30.467 3.248 6.476 1.00 14.15 126 SER A N 1
ATOM 510 C CA . SER A 1 95 ? -31.317 2.305 5.744 1.00 15.75 126 SER A CA 1
ATOM 511 C C . SER A 1 95 ? -31.295 0.883 6.321 1.00 15.01 126 SER A C 1
ATOM 512 O O . SER A 1 95 ? -32.320 0.196 6.327 1.00 15.53 126 SER A O 1
ATOM 515 N N . ASN A 1 96 ? -30.133 0.442 6.793 1.00 14.17 127 ASN A N 1
ATOM 516 C CA . ASN A 1 96 ? -30.026 -0.865 7.487 1.00 15.50 127 ASN A CA 1
ATOM 517 C C . ASN A 1 96 ? -30.245 -0.791 9.014 1.00 19.91 127 ASN A C 1
ATOM 518 O O . ASN A 1 96 ? -29.873 -1.710 9.745 1.00 19.62 127 ASN A O 1
ATOM 523 N N . GLN A 1 97 ? -30.719 0.365 9.489 1.00 19.06 128 GLN A N 1
ATOM 524 C CA . GLN A 1 97 ? -30.973 0.564 10.915 1.00 17.12 128 GLN A CA 1
ATOM 525 C C . GLN A 1 97 ? -29.688 0.403 11.695 1.00 16.89 128 GLN A C 1
ATOM 526 O O . GLN A 1 97 ? -29.672 -0.124 12.820 1.00 18.73 128 GLN A O 1
ATOM 532 N N . HIS A 1 98 ? -28.611 0.848 11.043 1.00 14.17 129 HIS A N 1
ATOM 533 C CA . HIS A 1 98 ? -27.270 0.855 11.609 1.00 14.88 129 HIS A CA 1
ATOM 534 C C . HIS A 1 98 ? -26.881 -0.543 12.047 1.00 15.15 129 HIS A C 1
ATOM 535 O O . HIS A 1 98 ? -26.191 -0.718 13.049 1.00 16.04 129 HIS A O 1
ATOM 542 N N . TYR A 1 99 ? -27.312 -1.538 11.272 1.00 15.36 130 TYR A N 1
ATOM 543 C CA . TYR A 1 99 ? -27.008 -2.930 11.619 1.00 13.28 130 TYR A CA 1
ATOM 544 C C . TYR A 1 99 ? -25.494 -3.230 11.695 1.00 14.77 130 TYR A C 1
ATOM 545 O O . TYR A 1 99 ? -25.048 -3.880 12.634 1.00 15.08 130 TYR A O 1
ATOM 554 N N . SER A 1 100 ? -24.715 -2.764 10.717 1.00 15.11 131 SER A N 1
ATOM 555 C CA A SER A 1 100 ? -23.268 -3.035 10.692 0.57 15.14 131 SER A CA 1
ATOM 556 C CA B SER A 1 100 ? -23.278 -3.033 10.686 0.43 15.23 131 SER A CA 1
ATOM 557 C C . SER A 1 100 ? -22.584 -2.577 11.981 1.00 17.05 131 SER A C 1
ATOM 558 O O . SER A 1 100 ? -21.843 -3.342 12.625 1.00 17.24 131 SER A O 1
ATOM 563 N N . SER A 1 101 ? -22.820 -1.328 12.368 1.00 15.48 132 SER A N 1
ATOM 564 C CA . SER A 1 101 ? -22.211 -0.823 13.591 1.00 15.88 132 SER A CA 1
ATOM 565 C C . SER A 1 101 ? -22.759 -1.515 14.836 1.00 17.97 132 SER A C 1
ATOM 566 O O . SER A 1 101 ? -21.998 -1.889 15.708 1.00 16.72 132 SER A O 1
ATOM 569 N N . ARG A 1 102 ? -24.076 -1.674 14.935 1.00 16.78 133 ARG A N 1
ATOM 570 C CA . ARG A 1 102 ? -24.633 -2.333 16.105 1.00 17.98 133 ARG A CA 1
ATOM 571 C C . ARG A 1 102 ? -24.101 -3.752 16.291 1.00 17.34 133 ARG A C 1
ATOM 572 O O . ARG A 1 102 ? -23.771 -4.157 17.396 1.00 16.07 133 ARG A O 1
ATOM 580 N N . ALA A 1 103 ? -24.015 -4.502 15.205 1.00 16.01 134 ALA A N 1
ATOM 581 C CA . ALA A 1 103 ? -23.534 -5.871 15.256 1.00 15.49 134 ALA A CA 1
ATOM 582 C C . ALA A 1 103 ? -22.038 -5.924 15.618 1.00 14.77 134 ALA A C 1
ATOM 583 O O . ALA A 1 103 ? -21.616 -6.742 16.457 1.00 16.89 134 ALA A O 1
ATOM 585 N N . ALA A 1 104 ? -21.232 -5.058 14.999 1.00 16.65 135 ALA A N 1
ATOM 586 C CA . ALA A 1 104 ? -19.801 -5.021 15.352 1.00 16.27 135 ALA A CA 1
ATOM 587 C C . ALA A 1 104 ? -19.614 -4.648 16.830 1.00 17.35 135 ALA A C 1
ATOM 588 O O . ALA A 1 104 ? -18.801 -5.265 17.568 1.00 20.25 135 ALA A O 1
ATOM 590 N N . ALA A 1 105 ? -20.387 -3.652 17.277 1.00 15.51 136 ALA A N 1
ATOM 591 C CA . ALA A 1 105 ? -20.292 -3.223 18.678 1.00 19.21 136 ALA A CA 1
ATOM 592 C C . ALA A 1 105 ? -20.653 -4.374 19.591 1.00 19.04 136 ALA A C 1
ATOM 593 O O . ALA A 1 105 ? -19.944 -4.633 20.574 1.00 21.97 136 ALA A O 1
ATOM 595 N N . ALA A 1 106 ? -21.751 -5.073 19.260 1.00 17.32 137 ALA A N 1
ATOM 596 C CA . ALA A 1 106 ? -22.173 -6.226 20.046 1.00 17.97 137 ALA A CA 1
ATOM 597 C C . ALA A 1 106 ? -21.061 -7.274 20.152 1.00 19.60 137 ALA A C 1
ATOM 598 O O . ALA A 1 106 ? -20.846 -7.835 21.227 1.00 18.95 137 ALA A O 1
ATOM 600 N N . ALA A 1 107 ? -20.367 -7.557 19.045 1.00 19.99 138 ALA A N 1
ATOM 601 C CA . ALA A 1 107 ? -19.268 -8.534 19.078 1.00 19.84 138 ALA A CA 1
ATOM 602 C C . ALA A 1 107 ? -18.149 -8.124 20.040 1.00 20.32 138 ALA A C 1
ATOM 603 O O . ALA A 1 107 ? -17.615 -8.953 20.766 1.00 19.91 138 ALA A O 1
ATOM 605 N N . TYR A 1 108 ? -17.767 -6.852 20.024 1.00 18.46 139 TYR A N 1
ATOM 606 C CA . TYR A 1 108 ? -16.810 -6.396 21.038 1.00 18.94 139 TYR A CA 1
ATOM 607 C C . TYR A 1 108 ? -17.339 -6.500 22.492 1.00 18.93 139 TYR A C 1
ATOM 608 O O . TYR A 1 108 ? -16.587 -6.871 23.407 1.00 17.81 139 TYR A O 1
ATOM 617 N N . CYS A 1 109 ? -18.620 -6.187 22.705 1.00 20.48 140 CYS A N 1
ATOM 618 C CA . CYS A 1 109 ? -19.229 -6.433 24.022 1.00 22.83 140 CYS A CA 1
ATOM 619 C C . CYS A 1 109 ? -19.111 -7.910 24.447 1.00 22.93 140 CYS A C 1
ATOM 620 O O . CYS A 1 109 ? -18.783 -8.224 25.594 1.00 24.30 140 CYS A O 1
ATOM 623 N N . VAL A 1 110 ? -19.401 -8.822 23.526 1.00 16.75 141 VAL A N 1
ATOM 624 C CA . VAL A 1 110 ? -19.362 -10.234 23.855 1.00 17.60 141 VAL A CA 1
ATOM 625 C C . VAL A 1 110 ? -17.918 -10.615 24.165 1.00 21.21 141 VAL A C 1
ATOM 626 O O . VAL A 1 110 ? -17.655 -11.369 25.111 1.00 22.56 141 VAL A O 1
ATOM 630 N N . ALA A 1 111 ? -16.984 -10.094 23.374 1.00 20.93 142 ALA A N 1
ATOM 631 C CA . ALA A 1 111 ? -15.567 -10.383 23.602 1.00 23.77 142 ALA A CA 1
ATOM 632 C C . ALA A 1 111 ? -15.088 -9.940 24.991 1.00 24.92 142 ALA A C 1
ATOM 633 O O . ALA A 1 111 ? -14.228 -10.602 25.598 1.00 24.83 142 ALA A O 1
ATOM 635 N N . ASP A 1 112 ? -15.621 -8.832 25.488 1.00 23.11 143 ASP A N 1
ATOM 636 C CA . ASP A 1 112 ? -15.330 -8.447 26.881 1.00 26.57 143 ASP A CA 1
ATOM 637 C C . ASP A 1 112 ? -15.660 -9.550 27.884 1.00 28.63 143 ASP A C 1
ATOM 638 O O . ASP A 1 112 ? -14.925 -9.742 28.844 1.00 30.33 143 ASP A O 1
ATOM 643 N N . GLU A 1 113 ? -16.794 -10.226 27.701 1.00 27.67 144 GLU A N 1
ATOM 644 C CA . GLU A 1 113 ? -17.194 -11.315 28.590 1.00 30.00 144 GLU A CA 1
ATOM 645 C C . GLU A 1 113 ? -16.358 -12.587 28.421 1.00 29.46 144 GLU A C 1
ATOM 646 O O . GLU A 1 113 ? -15.839 -13.140 29.395 1.00 30.41 144 GLU A O 1
ATOM 652 N N . SER A 1 114 ? -16.281 -13.088 27.192 1.00 26.50 145 SER A N 1
ATOM 653 C CA . SER A 1 114 ? -15.537 -14.302 26.945 1.00 23.89 145 SER A CA 1
ATOM 654 C C . SER A 1 114 ? -15.022 -14.360 25.505 1.00 24.44 145 SER A C 1
ATOM 655 O O . SER A 1 114 ? -15.779 -14.085 24.584 1.00 21.27 145 SER A O 1
ATOM 658 N N . ILE A 1 115 ? -13.791 -14.826 25.304 1.00 21.91 146 ILE A N 1
ATOM 659 C CA . ILE A 1 115 ? -13.263 -14.998 23.954 1.00 23.79 146 ILE A CA 1
ATOM 660 C C . ILE A 1 115 ? -13.894 -16.199 23.268 1.00 22.67 146 ILE A C 1
ATOM 661 O O . ILE A 1 115 ? -14.187 -16.152 22.076 1.00 25.00 146 ILE A O 1
ATOM 666 N N . GLU A 1 116 ? -14.104 -17.280 24.014 1.00 22.21 147 GLU A N 1
ATOM 667 C CA . GLU A 1 116 ? -14.839 -18.433 23.470 1.00 24.51 147 GLU A CA 1
ATOM 668 C C . GLU A 1 116 ? -16.267 -18.070 23.051 1.00 24.93 147 GLU A C 1
ATOM 669 O O . GLU A 1 116 ? -16.756 -18.525 21.990 1.00 26.61 147 GLU A O 1
ATOM 675 N N . ALA A 1 117 ? -16.939 -17.257 23.875 1.00 21.99 148 ALA A N 1
ATOM 676 C CA . ALA A 1 117 ? -18.272 -16.775 23.507 1.00 19.97 148 ALA A CA 1
ATOM 677 C C . ALA A 1 117 ? -18.206 -15.889 22.264 1.00 19.98 148 ALA A C 1
ATOM 678 O O . ALA A 1 117 ? -19.103 -15.931 21.426 1.00 20.85 148 ALA A O 1
ATOM 680 N N . PHE A 1 118 ? -17.163 -15.080 22.150 1.00 19.72 149 PHE A N 1
ATOM 681 C CA . PHE A 1 118 ? -16.968 -14.317 20.916 1.00 20.27 149 PHE A CA 1
ATOM 682 C C . PHE A 1 118 ? -16.848 -15.259 19.716 1.00 23.06 149 PHE A C 1
ATOM 683 O O . PHE A 1 118 ? -17.480 -15.013 18.680 1.00 19.72 149 PHE A O 1
ATOM 691 N N . ARG A 1 119 ? -16.060 -16.336 19.836 1.00 19.93 150 ARG A N 1
ATOM 692 C CA . ARG A 1 119 ? -15.933 -17.277 18.706 1.00 20.33 150 ARG A CA 1
ATOM 693 C C . ARG A 1 119 ? -17.301 -17.758 18.254 1.00 21.72 150 ARG A C 1
ATOM 694 O O . ARG A 1 119 ? -17.637 -17.760 17.044 1.00 21.23 150 ARG A O 1
ATOM 702 N N . ARG A 1 120 ? -18.100 -18.157 19.233 1.00 23.34 151 ARG A N 1
ATOM 703 C CA . ARG A 1 120 ? -19.424 -18.683 18.910 1.00 21.59 151 ARG A CA 1
ATOM 704 C C . ARG A 1 120 ? -20.364 -17.626 18.315 1.00 22.26 151 ARG A C 1
ATOM 705 O O . ARG A 1 120 ? -21.090 -17.898 17.342 1.00 20.15 151 ARG A O 1
ATOM 713 N N . PHE A 1 121 ? -20.350 -16.428 18.902 1.00 20.17 152 PHE A N 1
ATOM 714 C CA . PHE A 1 121 ? -21.180 -15.310 18.450 1.00 20.14 152 PHE A CA 1
ATOM 715 C C . PHE A 1 121 ? -20.839 -14.900 17.013 1.00 20.47 152 PHE A C 1
ATOM 716 O O . PHE A 1 121 ? -21.728 -14.731 16.166 1.00 17.62 152 PHE A O 1
ATOM 724 N N . HIS A 1 122 ? -19.541 -14.729 16.770 1.00 17.96 153 HIS A N 1
ATOM 725 C CA . HIS A 1 122 ? -19.007 -14.332 15.485 1.00 17.35 153 HIS A CA 1
ATOM 726 C C . HIS A 1 122 ? -19.385 -15.357 14.422 1.00 19.13 153 HIS A C 1
ATOM 727 O O . HIS A 1 122 ? -19.833 -14.976 13.329 1.00 18.31 153 HIS A O 1
ATOM 734 N N . ALA A 1 123 ? -19.233 -16.650 14.735 1.00 13.98 154 ALA A N 1
ATOM 735 C CA . ALA A 1 123 ? -19.744 -17.681 13.830 1.00 18.12 154 ALA A CA 1
ATOM 736 C C . ALA A 1 123 ? -21.273 -17.617 13.588 1.00 19.11 154 ALA A C 1
ATOM 737 O O . ALA A 1 123 ? -21.731 -17.721 12.446 1.00 18.13 154 ALA A O 1
ATOM 739 N N . ALA A 1 124 ? -22.067 -17.472 14.646 1.00 16.36 155 ALA A N 1
ATOM 740 C CA . ALA A 1 124 ? -23.529 -17.410 14.473 1.00 16.32 155 ALA A CA 1
ATOM 741 C C . ALA A 1 124 ? -23.947 -16.250 13.572 1.00 18.04 155 ALA A C 1
ATOM 742 O O . ALA A 1 124 ? -24.853 -16.393 12.748 1.00 17.48 155 ALA A O 1
ATOM 752 N N . PHE A 1 126 ? -22.588 -14.880 11.177 1.00 15.84 157 PHE A N 1
ATOM 753 C CA . PHE A 1 126 ? -22.316 -15.126 9.756 1.00 15.60 157 PHE A CA 1
ATOM 754 C C . PHE A 1 126 ? -23.052 -16.371 9.220 1.00 18.28 157 PHE A C 1
ATOM 755 O O . PHE A 1 126 ? -22.888 -16.734 8.069 1.00 18.85 157 PHE A O 1
ATOM 763 N N . SER A 1 127 ? -23.867 -17.020 10.054 1.00 18.57 158 SER A N 1
ATOM 764 C CA . SER A 1 127 ? -24.562 -18.228 9.602 1.00 19.75 158 SER A CA 1
ATOM 765 C C . SER A 1 127 ? -25.682 -17.832 8.640 1.00 21.23 158 SER A C 1
ATOM 766 O O . SER A 1 127 ? -26.202 -16.721 8.698 1.00 20.51 158 SER A O 1
ATOM 769 N N . LYS A 1 128 ? -26.038 -18.727 7.728 1.00 20.42 159 LYS A N 1
ATOM 770 C CA . LYS A 1 128 ? -27.085 -18.422 6.749 1.00 22.45 159 LYS A CA 1
ATOM 771 C C . LYS A 1 128 ? -28.412 -18.010 7.376 1.00 22.89 159 LYS A C 1
ATOM 772 O O . LYS A 1 128 ? -29.092 -17.138 6.862 1.00 26.21 159 LYS A O 1
ATOM 778 N N . ASP A 1 129 ? -28.787 -18.623 8.488 1.00 21.94 160 ASP A N 1
ATOM 779 C CA . ASP A 1 129 ? -30.111 -18.339 9.060 1.00 25.64 160 ASP A CA 1
ATOM 780 C C . ASP A 1 129 ? -30.165 -16.995 9.791 1.00 25.59 160 ASP A C 1
ATOM 781 O O . ASP A 1 129 ? -31.245 -16.495 10.128 1.00 26.00 160 ASP A O 1
ATOM 786 N N . ILE A 1 130 ? -28.995 -16.417 10.027 1.00 21.52 161 ILE A N 1
ATOM 787 C CA . ILE A 1 130 ? -28.864 -15.187 10.821 1.00 19.79 161 ILE A CA 1
ATOM 788 C C . ILE A 1 130 ? -28.503 -13.959 9.975 1.00 20.35 161 ILE A C 1
ATOM 789 O O . ILE A 1 130 ? -29.151 -12.916 10.080 1.00 19.89 161 ILE A O 1
ATOM 794 N N . GLN A 1 131 ? -27.392 -14.015 9.240 1.00 18.74 162 GLN A N 1
ATOM 795 C CA . GLN A 1 131 ? -26.950 -12.806 8.538 1.00 19.33 162 GLN A CA 1
ATOM 796 C C . GLN A 1 131 ? -28.069 -12.215 7.668 1.00 20.44 162 GLN A C 1
ATOM 797 O O . GLN A 1 131 ? -28.578 -12.881 6.761 1.00 16.09 162 GLN A O 1
ATOM 803 N N . PRO A 1 132 ? -28.426 -10.945 7.915 1.00 20.62 163 PRO A N 1
ATOM 804 C CA . PRO A 1 132 ? -29.479 -10.308 7.109 1.00 21.49 163 PRO A CA 1
ATOM 805 C C . PRO A 1 132 ? -28.959 -9.913 5.736 1.00 20.44 163 PRO A C 1
ATOM 806 O O . PRO A 1 132 ? -27.753 -9.695 5.556 1.00 23.47 163 PRO A O 1
ATOM 810 N N . ALA A 1 133 ? -29.859 -9.859 4.770 1.00 20.87 164 ALA A N 1
ATOM 811 C CA . ALA A 1 133 ? -29.540 -9.405 3.416 1.00 20.40 164 ALA A CA 1
ATOM 812 C C . ALA A 1 133 ? -29.084 -7.942 3.420 1.00 21.61 164 ALA A C 1
ATOM 813 O O . ALA A 1 133 ? -29.757 -7.076 3.993 1.00 20.26 164 ALA A O 1
ATOM 815 N N A GLU A 1 134 ? -27.917 -7.761 2.807 0.52 20.76 165 GLU A N 1
ATOM 816 N N B GLU A 1 134 ? -27.962 -7.569 2.802 0.48 20.74 165 GLU A N 1
ATOM 817 C CA A GLU A 1 134 ? -27.532 -6.467 2.359 0.52 21.57 165 GLU A CA 1
ATOM 818 C CA B GLU A 1 134 ? -27.448 -6.176 2.972 0.48 20.98 165 GLU A CA 1
ATOM 819 C C A GLU A 1 134 ? -28.634 -6.042 1.415 0.52 24.36 165 GLU A C 1
ATOM 820 C C B GLU A 1 134 ? -28.450 -4.972 2.825 0.48 31.22 165 GLU A C 1
ATOM 821 O O A GLU A 1 134 ? -29.179 -6.781 0.594 0.52 30.20 165 GLU A O 1
ATOM 822 O O B GLU A 1 134 ? -28.717 -4.239 3.771 0.48 32.88 165 GLU A O 1
ATOM 833 N N . LEU A 1 135 ? -28.920 -4.798 1.597 1.00 28.88 166 LEU A N 1
ATOM 834 C CA . LEU A 1 135 ? -30.016 -4.006 1.060 1.00 28.17 166 LEU A CA 1
ATOM 835 C C . LEU A 1 135 ? -31.442 -4.464 1.382 1.00 24.84 166 LEU A C 1
ATOM 836 O O . LEU A 1 135 ? -32.378 -4.044 0.697 1.00 22.87 166 LEU A O 1
ATOM 841 N N . GLY A 1 136 ? -31.613 -5.354 2.359 1.00 22.31 167 GLY A N 1
ATOM 842 C CA . GLY A 1 136 ? -32.942 -5.752 2.794 1.00 23.59 167 GLY A CA 1
ATOM 843 C C . GLY A 1 136 ? -33.647 -4.726 3.674 1.00 24.08 167 GLY A C 1
ATOM 844 O O . GLY A 1 136 ? -33.157 -3.593 3.823 1.00 23.35 167 GLY A O 1
ATOM 845 N N . LYS A 1 137 ? -34.863 -5.052 4.119 1.00 22.91 168 LYS A N 1
ATOM 846 C CA . LYS A 1 137 ? -35.565 -4.239 5.125 1.00 22.95 168 LYS A CA 1
ATOM 847 C C . LYS A 1 137 ? -35.615 -4.773 6.573 1.00 21.83 168 LYS A C 1
ATOM 848 O O . LYS A 1 137 ? -36.004 -4.052 7.479 1.00 20.66 168 LYS A O 1
ATOM 854 N N . ASP A 1 138 ? -35.171 -6.006 6.796 1.00 22.23 169 ASP A N 1
ATOM 855 C CA . ASP A 1 138 ? -35.309 -6.641 8.122 1.00 23.39 169 ASP A CA 1
ATOM 856 C C . ASP A 1 138 ? -33.919 -6.808 8.726 1.00 20.73 169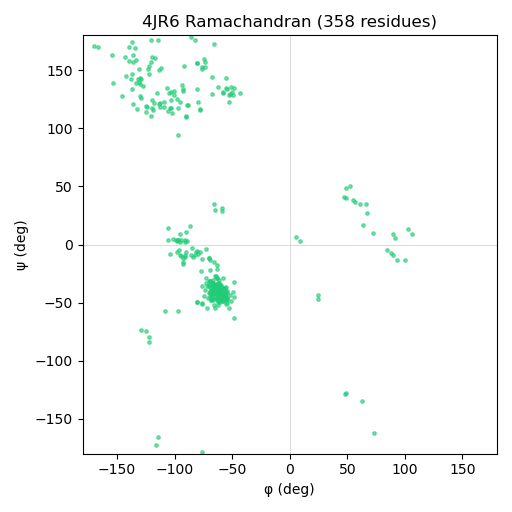 ASP A C 1
ATOM 857 O O . ASP A 1 138 ? -33.079 -7.450 8.110 1.00 21.73 169 ASP A O 1
ATOM 862 N N . PHE A 1 139 ? -33.668 -6.241 9.909 1.00 19.58 170 PHE A N 1
ATOM 863 C CA . PHE A 1 139 ? -32.344 -6.376 10.550 1.00 19.95 170 PHE A CA 1
ATOM 864 C C . PHE A 1 139 ? -32.486 -6.637 12.041 1.00 19.65 170 PHE A C 1
ATOM 865 O O . PHE A 1 139 ? -33.343 -6.036 12.691 1.00 20.22 170 PHE A O 1
ATOM 873 N N . PRO A 1 140 ? -31.623 -7.493 12.601 1.00 18.42 171 PRO A N 1
ATOM 874 C CA . PRO A 1 140 ? -31.723 -7.715 14.054 1.00 21.27 171 PRO A CA 1
ATOM 875 C C . PRO A 1 140 ? -31.573 -6.412 14.869 1.00 21.18 171 PRO A C 1
ATOM 876 O O . PRO A 1 140 ? -30.610 -5.669 14.653 1.00 21.79 171 PRO A O 1
ATOM 880 N N . ASP A 1 141 ? -32.490 -6.173 15.801 1.00 21.18 172 ASP A N 1
ATOM 881 C CA . ASP A 1 141 ? -32.395 -5.026 16.697 1.00 21.43 172 ASP A CA 1
ATOM 882 C C . ASP A 1 141 ? -31.455 -5.372 17.857 1.00 22.07 172 ASP A C 1
ATOM 883 O O . ASP A 1 141 ? -30.990 -6.516 17.971 1.00 18.55 172 ASP A O 1
ATOM 888 N N . ASN A 1 142 ? -31.190 -4.408 18.735 1.00 19.97 173 ASN A N 1
ATOM 889 C CA . ASN A 1 142 ? -30.304 -4.695 19.858 1.00 19.16 173 ASN A CA 1
ATOM 890 C C . ASN A 1 142 ? -30.799 -5.821 20.768 1.00 21.62 173 ASN A C 1
ATOM 891 O O . ASN A 1 142 ? -29.982 -6.584 21.246 1.00 20.62 173 ASN A O 1
ATOM 896 N N . ALA A 1 143 ? -32.116 -5.938 21.001 1.00 18.02 174 ALA A N 1
ATOM 897 C CA . ALA A 1 143 ? -32.608 -7.051 21.827 1.00 23.71 174 ALA A CA 1
ATOM 898 C C . ALA A 1 143 ? -32.216 -8.402 21.236 1.00 23.75 174 ALA A C 1
ATOM 899 O O . ALA A 1 143 ? -31.802 -9.321 21.949 1.00 23.44 174 ALA A O 1
ATOM 901 N N . ARG A 1 144 ? -32.350 -8.527 19.924 1.00 22.14 175 ARG A N 1
ATOM 902 C CA . ARG A 1 144 ? -31.961 -9.768 19.246 1.00 21.47 175 ARG A CA 1
ATOM 903 C C . ARG A 1 144 ? -30.446 -10.015 19.327 1.00 20.30 175 ARG A C 1
ATOM 904 O O . ARG A 1 144 ? -30.004 -11.149 19.525 1.00 18.99 175 ARG A O 1
ATOM 912 N N . LEU A 1 145 ? -29.647 -8.959 19.195 1.00 17.61 176 LEU A N 1
ATOM 913 C CA . LEU A 1 145 ? -28.200 -9.115 19.341 1.00 19.59 176 LEU A CA 1
ATOM 914 C C . LEU A 1 145 ? -27.872 -9.621 20.749 1.00 21.24 176 LEU A C 1
ATOM 915 O O . LEU A 1 145 ? -26.998 -10.464 20.926 1.00 20.58 176 LEU A O 1
ATOM 920 N N . ILE A 1 146 ? -28.565 -9.081 21.748 1.00 19.44 177 ILE A N 1
ATOM 921 C CA . ILE A 1 146 ? -28.321 -9.475 23.134 1.00 19.39 177 ILE A CA 1
ATOM 922 C C . ILE A 1 146 ? -28.710 -10.941 23.330 1.00 21.89 177 ILE A C 1
ATOM 923 O O . ILE A 1 146 ? -28.017 -11.696 24.027 1.00 23.29 177 ILE A O 1
ATOM 928 N N . GLU A 1 147 ? -29.809 -11.350 22.701 1.00 22.64 178 GLU A N 1
ATOM 929 C CA . GLU A 1 147 ? -30.262 -12.741 22.809 1.00 22.56 178 GLU A CA 1
ATOM 930 C C . GLU A 1 147 ? -29.274 -13.677 22.128 1.00 22.33 178 GLU A C 1
ATOM 931 O O . GLU A 1 147 ? -29.003 -14.766 22.623 1.00 22.08 178 GLU A O 1
ATOM 937 N N . LEU A 1 148 ? -28.740 -13.253 20.987 1.00 19.04 179 LEU A N 1
ATOM 938 C CA . LEU A 1 148 ? -27.738 -14.048 20.290 1.00 19.78 179 LEU A CA 1
ATOM 939 C C . LEU A 1 148 ? -26.480 -14.144 21.159 1.00 17.22 179 LEU A C 1
ATOM 940 O O . LEU A 1 148 ? -25.805 -15.168 21.170 1.00 20.57 179 LEU A O 1
ATOM 945 N N . ALA A 1 149 ? -26.165 -13.085 21.898 1.00 20.56 180 ALA A N 1
ATOM 946 C CA . ALA A 1 149 ? -25.052 -13.163 22.848 1.00 22.93 180 ALA A CA 1
ATOM 947 C C . ALA A 1 149 ? -25.345 -14.203 23.954 1.00 22.69 180 ALA A C 1
ATOM 948 O O . ALA A 1 149 ? -24.455 -14.981 24.368 1.00 20.81 180 ALA A O 1
ATOM 950 N N . ARG A 1 150 ? -26.586 -14.212 24.432 1.00 18.90 181 ARG A N 1
ATOM 951 C CA . ARG A 1 150 ? -27.002 -15.219 25.422 1.00 24.31 181 ARG A CA 1
ATOM 952 C C . ARG A 1 150 ? -26.840 -16.633 24.858 1.00 25.98 181 ARG A C 1
ATOM 953 O O . ARG A 1 150 ? -26.320 -17.539 25.513 1.00 24.64 181 ARG A O 1
ATOM 961 N N . GLU A 1 151 ? -27.259 -16.810 23.617 1.00 24.89 182 GLU A N 1
ATOM 962 C CA . GLU A 1 151 ? -27.126 -18.101 22.958 1.00 24.70 182 GLU A CA 1
ATOM 963 C C . GLU A 1 151 ? -25.663 -18.478 22.801 1.00 26.28 182 GLU A C 1
ATOM 964 O O . GLU A 1 151 ? -25.332 -19.658 22.795 1.00 27.89 182 GLU A O 1
ATOM 970 N N . ALA A 1 152 ? -24.788 -17.481 22.688 1.00 24.56 183 ALA A N 1
ATOM 971 C CA . ALA A 1 152 ? -23.348 -17.740 22.601 1.00 24.81 183 ALA A CA 1
ATOM 972 C C . ALA A 1 152 ? -22.768 -18.047 23.978 1.00 27.38 183 ALA A C 1
ATOM 973 O O . ALA A 1 152 ? -21.608 -18.424 24.100 1.00 25.94 183 ALA A O 1
ATOM 975 N N . GLY A 1 153 ? -23.590 -17.903 25.012 1.00 30.47 184 GLY A N 1
ATOM 976 C CA . GLY A 1 153 ? -23.185 -18.279 26.360 1.00 31.22 184 GLY A CA 1
ATOM 977 C C . GLY A 1 153 ? -22.855 -17.175 27.351 1.00 28.91 184 GLY A C 1
ATOM 978 O O . GLY A 1 153 ? -22.358 -17.460 28.442 1.00 27.34 184 GLY A O 1
ATOM 979 N N . VAL A 1 154 ? -23.131 -15.918 27.008 1.00 24.72 185 VAL A N 1
ATOM 980 C CA . VAL A 1 154 ? -22.852 -14.840 27.957 1.00 25.16 185 VAL A CA 1
ATOM 981 C C . VAL A 1 154 ? -24.026 -13.887 28.183 1.00 28.93 185 VAL A C 1
ATOM 982 O O . VAL A 1 154 ? -24.813 -13.614 27.252 1.00 27.63 185 VAL A O 1
ATOM 986 N N . VAL A 1 155 ? -24.170 -13.421 29.427 1.00 27.31 186 VAL A N 1
ATOM 987 C CA . VAL A 1 155 ? -24.988 -12.245 29.678 1.00 30.75 186 VAL A CA 1
ATOM 988 C C . VAL A 1 155 ? -24.116 -11.177 30.357 1.00 30.52 186 VAL A C 1
ATOM 989 O O . VAL A 1 155 ? -23.558 -10.303 29.682 1.00 26.37 186 VAL A O 1
ATOM 993 N N . GLY A 1 156 ? -23.891 -11.296 31.663 1.00 33.64 187 GLY A N 1
ATOM 994 C CA . GLY A 1 156 ? -22.995 -10.353 32.316 1.00 34.13 187 GLY A CA 1
ATOM 995 C C . GLY A 1 156 ? -23.311 -8.901 31.952 1.00 32.88 187 GLY A C 1
ATOM 996 O O . GLY A 1 156 ? -24.464 -8.453 32.038 1.00 27.99 187 GLY A O 1
ATOM 997 N N . LYS A 1 157 ? -22.273 -8.179 31.520 1.00 32.03 188 LYS A N 1
ATOM 998 C CA . LYS A 1 157 ? -22.372 -6.760 31.170 1.00 32.58 188 LYS A CA 1
ATOM 999 C C . LYS A 1 157 ? -22.834 -6.508 29.733 1.00 27.10 188 LYS A C 1
ATOM 1000 O O . LYS A 1 157 ? -23.007 -5.367 29.318 1.00 27.46 188 LYS A O 1
ATOM 1006 N N . VAL A 1 158 ? -23.030 -7.575 28.973 1.00 24.92 189 VAL A N 1
ATOM 1007 C CA . VAL A 1 158 ? -23.385 -7.433 27.564 1.00 25.81 189 VAL A CA 1
ATOM 1008 C C . VAL A 1 158 ? -24.663 -6.621 27.301 1.00 26.88 189 VAL A C 1
ATOM 1009 O O . VAL A 1 158 ? -24.664 -5.731 26.443 1.00 26.16 189 VAL A O 1
ATOM 1013 N N . PRO A 1 159 ? -25.758 -6.931 28.016 1.00 27.85 190 PRO A N 1
ATOM 1014 C CA . PRO A 1 159 ? -26.971 -6.144 27.770 1.00 28.17 190 PRO A CA 1
ATOM 1015 C C . PRO A 1 159 ? -26.740 -4.637 27.928 1.00 29.48 190 PRO A C 1
ATOM 1016 O O . PRO A 1 159 ? -27.153 -3.881 27.056 1.00 29.75 190 PRO A O 1
ATOM 1020 N N . ASP A 1 160 ? -26.067 -4.207 28.991 1.00 31.63 191 ASP A N 1
ATOM 1021 C CA . ASP A 1 160 ? -25.845 -2.773 29.190 1.00 33.73 191 ASP A CA 1
ATOM 1022 C C . ASP A 1 160 ? -24.805 -2.225 28.207 1.00 31.46 191 ASP A C 1
ATOM 1023 O O . ASP A 1 160 ? -24.888 -1.072 27.796 1.00 31.62 191 ASP A O 1
ATOM 1028 N N . CYS A 1 161 ? -23.827 -3.055 27.851 1.00 28.38 192 CYS A N 1
ATOM 1029 C CA . CYS A 1 161 ? -22.792 -2.677 26.884 1.00 26.19 192 CYS A CA 1
ATOM 1030 C C . CYS A 1 161 ? -23.407 -2.365 25.524 1.00 26.00 192 CYS A C 1
ATOM 1031 O O . CYS A 1 161 ? -23.010 -1.408 24.855 1.00 22.36 192 CYS A O 1
ATOM 1034 N N . ILE A 1 162 ? -24.357 -3.201 25.110 1.00 27.05 193 ILE A N 1
ATOM 1035 C CA . ILE A 1 162 ? -25.029 -3.042 23.824 1.00 25.80 193 ILE A CA 1
ATOM 1036 C C . ILE A 1 162 ? -26.056 -1.913 23.857 1.00 26.35 193 ILE A C 1
ATOM 1037 O O . ILE A 1 162 ? -26.041 -1.017 22.999 1.00 23.97 193 ILE A O 1
ATOM 1042 N N . ASN A 1 163 ? -26.933 -1.936 24.861 1.00 25.41 194 ASN A N 1
ATOM 1043 C CA . ASN A 1 163 ? -27.972 -0.920 24.943 1.00 26.88 194 ASN A CA 1
ATOM 1044 C C . ASN A 1 163 ? -27.428 0.502 25.092 1.00 27.70 194 ASN A C 1
ATOM 1045 O O . ASN A 1 163 ? -28.021 1.450 24.573 1.00 24.36 194 ASN A O 1
ATOM 1050 N N . SER A 1 164 ? -26.297 0.644 25.783 1.00 29.85 195 SER A N 1
ATOM 1051 C CA . SER A 1 164 ? -25.701 1.960 26.019 1.00 30.87 195 SER A CA 1
ATOM 1052 C C . SER A 1 164 ? -24.885 2.467 24.815 1.00 29.57 195 SER A C 1
ATOM 1053 O O . SER A 1 164 ? -24.407 3.607 24.813 1.00 30.13 195 SER A O 1
ATOM 1056 N N . GLY A 1 165 ? -24.725 1.626 23.796 1.00 25.63 196 GLY A N 1
ATOM 1057 C CA . GLY A 1 165 ? -23.945 1.996 22.623 1.00 25.43 196 GLY A CA 1
ATOM 1058 C C . GLY A 1 165 ? -22.455 2.176 22.906 1.00 27.28 196 GLY A C 1
ATOM 1059 O O . GLY A 1 165 ? -21.742 2.900 22.200 1.00 25.84 196 GLY A O 1
ATOM 1060 N N . LYS A 1 166 ? -21.970 1.480 23.922 1.00 27.23 197 LYS A N 1
ATOM 1061 C CA . LYS A 1 166 ? -20.598 1.661 24.397 1.00 27.29 197 LYS A CA 1
ATOM 1062 C C . LYS A 1 166 ? -19.532 1.648 23.311 1.00 25.55 197 LYS A C 1
ATOM 1063 O O . LYS A 1 166 ? -18.594 2.462 23.348 1.00 26.81 197 LYS A O 1
ATOM 1069 N N . TYR A 1 167 ? -19.626 0.685 22.397 1.00 23.54 198 TYR A N 1
ATOM 1070 C CA . TYR A 1 167 ? -18.635 0.521 21.345 1.00 22.63 198 TYR A CA 1
ATOM 1071 C C . TYR A 1 167 ? -18.972 1.094 19.976 1.00 22.26 198 TYR A C 1
ATOM 1072 O O . TYR A 1 167 ? -18.240 0.849 19.018 1.00 21.07 198 TYR A O 1
ATOM 1081 N N . ILE A 1 168 ? -20.109 1.775 19.859 1.00 23.71 199 ILE A N 1
ATOM 1082 C CA . ILE A 1 168 ? -20.519 2.288 18.559 1.00 22.58 199 ILE A CA 1
ATOM 1083 C C . ILE A 1 168 ? -19.457 3.219 17.954 1.00 23.16 199 ILE A C 1
ATOM 1084 O O . ILE A 1 168 ? -19.096 3.089 16.787 1.00 22.43 199 ILE A O 1
ATOM 1089 N N . GLU A 1 169 ? -18.970 4.170 18.740 1.00 22.90 200 GLU A N 1
ATOM 1090 C CA . GLU A 1 169 ? -18.009 5.134 18.223 1.00 26.78 200 GLU A CA 1
ATOM 1091 C C . GLU A 1 169 ? -16.723 4.427 17.774 1.00 23.47 200 GLU A C 1
ATOM 1092 O O . GLU A 1 169 ? -16.196 4.658 16.670 1.00 25.17 200 GLU A O 1
ATOM 1098 N N . LYS A 1 170 ? -16.235 3.538 18.623 1.00 21.80 201 LYS A N 1
ATOM 1099 C CA . LYS A 1 170 ? -15.082 2.730 18.271 1.00 23.72 201 LYS A CA 1
ATOM 1100 C C . LYS A 1 170 ? -15.255 2.001 16.922 1.00 21.13 201 LYS A C 1
ATOM 1101 O O . LYS A 1 170 ? -14.413 2.142 16.010 1.00 21.23 201 LYS A O 1
ATOM 1107 N N . VAL A 1 171 ? -16.336 1.233 16.786 1.00 19.73 202 VAL A N 1
ATOM 1108 C CA . VAL A 1 171 ? -16.463 0.406 15.585 1.00 18.77 202 VAL A CA 1
ATOM 1109 C C . VAL A 1 171 ? -16.656 1.303 14.371 1.00 20.93 202 VAL A C 1
ATOM 1110 O O . VAL A 1 171 ? -16.163 0.995 13.278 1.00 21.17 202 VAL A O 1
ATOM 1114 N N . ASP A 1 172 ? -17.339 2.423 14.576 1.00 17.33 203 ASP A N 1
ATOM 1115 C CA . ASP A 1 172 ? -17.536 3.377 13.498 1.00 22.66 203 ASP A CA 1
ATOM 1116 C C . ASP A 1 172 ? -16.210 3.962 13.029 1.00 24.47 203 ASP A C 1
ATOM 1117 O O . ASP A 1 172 ? -16.092 4.366 11.875 1.00 27.57 203 ASP A O 1
ATOM 1122 N N . GLY A 1 173 ? -15.216 4.005 13.915 1.00 22.41 204 GLY A N 1
ATOM 1123 C CA . GLY A 1 173 ? -13.913 4.526 13.530 1.00 22.73 204 GLY A CA 1
ATOM 1124 C C . GLY A 1 173 ? -12.881 3.491 13.111 1.00 21.92 204 GLY A C 1
ATOM 1125 O O . GLY A 1 173 ? -11.753 3.849 12.706 1.00 23.67 204 GLY A O 1
ATOM 1126 N N . LEU A 1 174 ? -13.226 2.207 13.227 1.00 19.51 205 LEU A N 1
ATOM 1127 C CA . LEU A 1 174 ? -12.220 1.162 12.963 1.00 19.35 205 LEU A CA 1
ATOM 1128 C C . LEU A 1 174 ? -11.617 1.150 11.551 1.00 19.83 205 LEU A C 1
ATOM 1129 O O . LEU A 1 174 ? -10.386 1.064 11.404 1.00 19.32 205 LEU A O 1
ATOM 1134 N N . ALA A 1 175 ? -12.466 1.195 10.521 1.00 18.53 206 ALA A N 1
ATOM 1135 C CA . ALA A 1 175 ? -11.975 1.164 9.137 1.00 17.75 206 ALA A CA 1
ATOM 1136 C C . ALA A 1 175 ? -10.901 2.214 8.930 1.00 22.35 206 ALA A C 1
ATOM 1137 O O . ALA A 1 175 ? -9.830 1.908 8.375 1.00 23.69 206 ALA A O 1
ATOM 1139 N N . ALA A 1 176 ? -11.169 3.448 9.373 1.00 18.61 207 ALA A N 1
ATOM 1140 C CA . ALA A 1 176 ? -10.166 4.499 9.229 1.00 21.70 207 ALA A CA 1
ATOM 1141 C C . ALA A 1 176 ? -8.945 4.202 10.088 1.00 24.83 207 ALA A C 1
ATOM 1142 O O . ALA A 1 176 ? -7.810 4.422 9.658 1.00 23.97 207 ALA A O 1
ATOM 1144 N N . ALA A 1 177 ? -9.180 3.732 11.312 1.00 24.21 208 ALA A N 1
ATOM 1145 C CA . ALA A 1 177 ? -8.087 3.440 12.238 1.00 26.09 208 ALA A CA 1
ATOM 1146 C C . ALA A 1 177 ? -7.073 2.404 11.708 1.00 29.32 208 ALA A C 1
ATOM 1147 O O . ALA A 1 177 ? -5.857 2.546 11.890 1.00 26.16 208 ALA A O 1
ATOM 1149 N N . VAL A 1 178 ? -7.578 1.324 11.116 1.00 25.58 209 VAL A N 1
ATOM 1150 C CA . VAL A 1 178 ? -6.726 0.257 10.626 1.00 24.82 209 VAL A CA 1
ATOM 1151 C C . VAL A 1 178 ? -6.452 0.376 9.129 1.00 25.85 209 VAL A C 1
ATOM 1152 O O . VAL A 1 178 ? -5.846 -0.511 8.533 1.00 26.04 209 VAL A O 1
ATOM 1156 N N . ASN A 1 179 ? -6.958 1.439 8.515 1.00 25.23 210 ASN A N 1
ATOM 1157 C CA . ASN A 1 179 ? -6.827 1.616 7.070 1.00 30.76 210 ASN A CA 1
ATOM 1158 C C . ASN A 1 179 ? -7.301 0.399 6.279 1.00 28.89 210 ASN A C 1
ATOM 1159 O O . ASN A 1 179 ? -6.564 -0.113 5.428 1.00 30.74 210 ASN A O 1
ATOM 1164 N N . VAL A 1 180 ? -8.507 -0.089 6.572 1.00 25.66 211 VAL A N 1
ATOM 1165 C CA . VAL A 1 180 ? -9.106 -1.148 5.755 1.00 21.64 211 VAL A CA 1
ATOM 1166 C C . VAL A 1 180 ? -10.460 -0.690 5.267 1.00 20.40 211 VAL A C 1
ATOM 1167 O O . VAL A 1 180 ? -11.316 -0.322 6.046 1.00 25.55 211 VAL A O 1
ATOM 1171 N N . HIS A 1 181 ? -10.555 -0.521 3.964 1.00 19.52 212 HIS A N 1
ATOM 1172 C CA . HIS A 1 181 ? -11.763 -0.057 3.317 1.00 25.78 212 HIS A CA 1
ATOM 1173 C C . HIS A 1 181 ? -12.625 -1.048 2.524 1.00 26.34 212 HIS A C 1
ATOM 1174 O O . HIS A 1 181 ? -13.561 -0.644 1.840 1.00 24.90 212 HIS A O 1
ATOM 1181 N N . ALA A 1 182 ? -12.232 -2.320 2.549 1.00 24.73 213 ALA A N 1
ATOM 1182 C CA . ALA A 1 182 ? -12.955 -3.363 1.828 1.00 24.09 213 ALA A CA 1
ATOM 1183 C C . ALA A 1 182 ? -12.957 -4.640 2.661 1.00 19.40 213 ALA A C 1
ATOM 1184 O O . ALA A 1 182 ? -12.010 -4.921 3.398 1.00 19.80 213 ALA A O 1
ATOM 1186 N N . THR A 1 183 ? -14.047 -5.391 2.597 1.00 17.02 214 THR A N 1
ATOM 1187 C CA . THR A 1 183 ? -14.144 -6.651 3.335 1.00 18.44 214 THR A CA 1
ATOM 1188 C C . THR A 1 183 ? -14.642 -7.742 2.388 1.00 21.52 214 THR A C 1
ATOM 1189 O O . THR A 1 183 ? -15.349 -7.445 1.425 1.00 21.70 214 THR A O 1
ATOM 1193 N N . PRO A 1 184 ? -14.254 -9.004 2.647 1.00 20.27 215 PRO A N 1
ATOM 1194 C CA . PRO A 1 184 ? -13.311 -9.355 3.716 1.00 22.50 215 PRO A CA 1
ATOM 1195 C C . PRO A 1 184 ? -11.887 -9.015 3.296 1.00 24.66 215 PRO A C 1
ATOM 1196 O O . PRO A 1 184 ? -11.599 -8.995 2.099 1.00 26.47 215 PRO A O 1
ATOM 1200 N N . THR A 1 185 ? -11.034 -8.701 4.261 1.00 18.26 216 THR A N 1
ATOM 1201 C CA . THR A 1 185 ? -9.596 -8.476 4.001 1.00 19.69 216 THR A CA 1
ATOM 1202 C C . THR A 1 185 ? -8.839 -9.346 4.999 1.00 19.42 216 THR A C 1
ATOM 1203 O O . THR A 1 185 ? -9.280 -9.491 6.154 1.00 20.05 216 THR A O 1
ATOM 1207 N N . VAL A 1 186 ? -7.721 -9.932 4.566 1.00 16.49 217 VAL A N 1
ATOM 1208 C CA . VAL A 1 186 ? -6.912 -10.771 5.432 1.00 13.99 217 VAL A CA 1
ATOM 1209 C C . VAL A 1 186 ? -5.460 -10.336 5.366 1.00 13.99 217 VAL A C 1
ATOM 1210 O O . VAL A 1 186 ? -4.932 -10.015 4.293 1.00 17.06 217 VAL A O 1
ATOM 1214 N N . ARG A 1 187 ? -4.816 -10.299 6.522 1.00 14.41 218 ARG A N 1
ATOM 1215 C CA . ARG A 1 187 ? -3.372 -10.136 6.572 1.00 17.23 218 ARG A CA 1
ATOM 1216 C C . ARG A 1 187 ? -2.791 -11.319 7.324 1.00 19.46 218 ARG A C 1
ATOM 1217 O O . ARG A 1 187 ? -3.425 -11.874 8.215 1.00 21.29 218 ARG A O 1
ATOM 1225 N N . VAL A 1 188 ? -1.600 -11.738 6.922 1.00 21.25 219 VAL A N 1
ATOM 1226 C CA . VAL A 1 188 ? -0.884 -12.786 7.640 1.00 19.45 219 VAL A CA 1
ATOM 1227 C C . VAL A 1 188 ? 0.425 -12.162 8.100 1.00 19.46 219 VAL A C 1
ATOM 1228 O O . VAL A 1 188 ? 1.235 -11.716 7.275 1.00 22.88 219 VAL A O 1
ATOM 1232 N N . ASN A 1 189 ? 0.623 -12.097 9.414 1.00 20.08 220 ASN A N 1
ATOM 1233 C CA . ASN A 1 189 ? 1.751 -11.366 9.989 1.00 22.68 220 ASN A CA 1
ATOM 1234 C C . ASN A 1 189 ? 1.876 -9.966 9.400 1.00 25.62 220 ASN A C 1
ATOM 1235 O O . ASN A 1 189 ? 2.986 -9.472 9.130 1.00 23.83 220 ASN A O 1
ATOM 1240 N N . GLY A 1 190 ? 0.717 -9.342 9.209 1.00 24.96 221 GLY A N 1
ATOM 1241 C CA . GLY A 1 190 ? 0.643 -7.953 8.809 1.00 24.37 221 GLY A CA 1
ATOM 1242 C C . GLY A 1 190 ? 0.757 -7.725 7.320 1.00 26.69 221 GLY A C 1
ATOM 1243 O O . GLY A 1 190 ? 0.627 -6.596 6.855 1.00 27.28 221 GLY A O 1
ATOM 1244 N N . THR A 1 191 ? 1.011 -8.783 6.561 1.00 25.94 222 THR A N 1
ATOM 1245 C CA . THR A 1 191 ? 1.173 -8.635 5.121 1.00 27.06 222 THR A CA 1
ATOM 1246 C C . THR A 1 191 ? -0.150 -8.974 4.440 1.00 22.81 222 THR A C 1
ATOM 1247 O O . THR A 1 191 ? -0.778 -9.975 4.779 1.00 19.71 222 THR A O 1
ATOM 1251 N N A GLU A 1 192 ? -0.557 -8.154 3.478 0.66 24.77 223 GLU A N 1
ATOM 1252 N N B GLU A 1 192 ? -0.566 -8.150 3.485 0.34 25.21 223 GLU A N 1
ATOM 1253 C CA A GLU A 1 192 ? -1.802 -8.404 2.756 0.66 27.21 223 GLU A CA 1
ATOM 1254 C CA B GLU A 1 192 ? -1.807 -8.406 2.760 0.34 27.07 223 GLU A CA 1
ATOM 1255 C C A GLU A 1 192 ? -1.794 -9.839 2.245 0.66 24.98 223 GLU A C 1
ATOM 1256 C C B GLU A 1 192 ? -1.809 -9.825 2.204 0.34 25.05 223 GLU A C 1
ATOM 1257 O O A GLU A 1 192 ? -0.778 -10.304 1.729 0.66 25.10 223 GLU A O 1
ATOM 1258 O O B GLU A 1 192 ? -0.819 -10.269 1.622 0.34 25.28 223 GLU A O 1
ATOM 1269 N N . TYR A 1 193 ? -2.916 -10.534 2.397 1.00 22.13 224 TYR A N 1
ATOM 1270 C CA . TYR A 1 193 ? -3.013 -11.931 1.964 1.00 21.96 224 TYR A CA 1
ATOM 1271 C C . TYR A 1 193 ? -4.210 -12.150 1.075 1.00 19.79 224 TYR A C 1
ATOM 1272 O O . TYR A 1 193 ? -5.352 -12.016 1.525 1.00 17.35 224 TYR A O 1
ATOM 1281 N N . GLU A 1 194 ? -3.964 -12.524 -0.183 1.00 23.06 225 GLU A N 1
ATOM 1282 C CA . GLU A 1 194 ? -5.086 -12.778 -1.080 1.00 26.65 225 GLU A CA 1
ATOM 1283 C C . GLU A 1 194 ? -5.413 -14.260 -0.910 1.00 24.04 225 GLU A C 1
ATOM 1284 O O . GLU A 1 194 ? -4.635 -15.128 -1.300 1.00 21.95 225 GLU A O 1
ATOM 1290 N N . TRP A 1 195 ? -6.559 -14.547 -0.298 1.00 21.85 226 TRP A N 1
ATOM 1291 C CA . TRP A 1 195 ? -6.910 -15.945 0.013 1.00 23.75 226 TRP A CA 1
ATOM 1292 C C . TRP A 1 195 ? -7.465 -16.621 -1.206 1.00 22.36 226 TRP A C 1
ATOM 1293 O O . TRP A 1 195 ? -7.932 -15.958 -2.133 1.00 22.61 226 TRP A O 1
ATOM 1304 N N . SER A 1 196 ? -7.375 -17.940 -1.238 1.00 23.77 227 SER A N 1
ATOM 1305 C CA . SER A 1 196 ? -8.059 -18.690 -2.269 1.00 23.93 227 SER A CA 1
ATOM 1306 C C . SER A 1 196 ? -8.967 -19.750 -1.637 1.00 26.51 227 SER A C 1
ATOM 1307 O O . SER A 1 196 ? -10.199 -19.592 -1.573 1.00 23.07 227 SER A O 1
ATOM 1310 N N . THR A 1 197 ? -8.338 -20.809 -1.136 1.00 25.57 228 THR A N 1
ATOM 1311 C CA . THR A 1 197 ? -9.049 -21.902 -0.470 1.00 23.90 228 THR A CA 1
ATOM 1312 C C . THR A 1 197 ? -8.549 -22.050 0.975 1.00 21.54 228 THR A C 1
ATOM 1313 O O . THR A 1 197 ? -7.441 -21.629 1.303 1.00 22.68 228 THR A O 1
ATOM 1317 N N . PRO A 1 198 ? -9.371 -22.645 1.848 1.00 24.09 229 PRO A N 1
ATOM 1318 C CA . PRO A 1 198 ? -8.882 -22.940 3.200 1.00 22.29 229 PRO A CA 1
ATOM 1319 C C . PRO A 1 198 ? -7.589 -23.767 3.167 1.00 22.63 229 PRO A C 1
ATOM 1320 O O . PRO A 1 198 ? -6.667 -23.526 3.956 1.00 18.36 229 PRO A O 1
ATOM 1324 N N . ALA A 1 199 ? -7.516 -24.729 2.242 1.00 22.60 230 ALA A N 1
ATOM 1325 C CA . ALA A 1 199 ? -6.322 -25.554 2.116 1.00 22.87 230 ALA A CA 1
ATOM 1326 C C . ALA A 1 199 ? -5.068 -24.725 1.867 1.00 20.36 230 ALA A C 1
ATOM 1327 O O . ALA A 1 199 ? -4.010 -24.988 2.445 1.00 19.97 230 ALA A O 1
ATOM 1329 N N . ALA A 1 200 ? -5.179 -23.740 0.981 1.00 22.57 231 ALA A N 1
ATOM 1330 C CA . ALA A 1 200 ? -4.039 -22.872 0.669 1.00 20.48 231 ALA A CA 1
ATOM 1331 C C . ALA A 1 200 ? -3.637 -22.057 1.899 1.00 19.18 231 ALA A C 1
ATOM 1332 O O . ALA A 1 200 ? -2.447 -21.795 2.140 1.00 17.18 231 ALA A O 1
ATOM 1342 N N . VAL A 1 202 ? -3.955 -22.950 5.007 1.00 16.91 233 VAL A N 1
ATOM 1343 C CA . VAL A 1 202 ? -3.241 -23.865 5.898 1.00 15.14 233 VAL A CA 1
ATOM 1344 C C . VAL A 1 202 ? -1.815 -24.024 5.387 1.00 16.91 233 VAL A C 1
ATOM 1345 O O . VAL A 1 202 ? -0.857 -23.996 6.170 1.00 17.36 233 VAL A O 1
ATOM 1349 N N . ALA A 1 203 ? -1.656 -24.180 4.070 1.00 16.61 234 ALA A N 1
ATOM 1350 C CA . ALA A 1 203 ? -0.290 -24.332 3.548 1.00 17.67 234 ALA A CA 1
ATOM 1351 C C . ALA A 1 203 ? 0.584 -23.088 3.839 1.00 18.96 234 ALA A C 1
ATOM 1352 O O . ALA A 1 203 ? 1.784 -23.202 4.146 1.00 18.77 234 ALA A O 1
ATOM 1354 N N . LYS A 1 204 ? -0.024 -21.909 3.755 1.00 17.18 235 LYS A N 1
ATOM 1355 C CA . LYS A 1 204 ? 0.663 -20.637 3.984 1.00 17.10 235 LYS A CA 1
ATOM 1356 C C . LYS A 1 204 ? 1.141 -20.539 5.442 1.00 19.53 235 LYS A C 1
ATOM 1357 O O . LYS A 1 204 ? 2.317 -20.196 5.750 1.00 20.65 235 LYS A O 1
ATOM 1363 N N . ILE A 1 205 ? 0.231 -20.895 6.345 1.00 19.32 236 ILE A N 1
ATOM 1364 C CA . ILE A 1 205 ? 0.605 -21.027 7.755 1.00 15.35 236 ILE A CA 1
ATOM 1365 C C . ILE A 1 205 ? 1.727 -22.052 7.969 1.00 17.76 236 ILE A C 1
ATOM 1366 O O . ILE A 1 205 ? 2.644 -21.811 8.745 1.00 21.27 236 ILE A O 1
ATOM 1371 N N . LYS A 1 206 ? 1.669 -23.189 7.285 1.00 17.22 237 LYS A N 1
ATOM 1372 C CA . LYS A 1 206 ? 2.676 -24.217 7.504 1.00 16.62 237 LYS A CA 1
ATOM 1373 C C . LYS A 1 206 ? 4.051 -23.713 7.013 1.00 21.42 237 LYS A C 1
ATOM 1374 O O . LYS A 1 206 ? 5.093 -24.050 7.593 1.00 20.36 237 LYS A O 1
ATOM 1380 N N . GLU A 1 207 ? 4.040 -22.896 5.961 1.00 23.07 238 GLU A N 1
ATOM 1381 C CA . GLU A 1 207 ? 5.254 -22.290 5.448 1.00 23.97 238 GLU A CA 1
ATOM 1382 C C . GLU A 1 207 ? 5.855 -21.463 6.557 1.00 25.44 238 GLU A C 1
ATOM 1383 O O . GLU A 1 207 ? 7.089 -21.405 6.702 1.00 25.91 238 GLU A O 1
ATOM 1389 N N . ILE A 1 208 ? 4.998 -20.801 7.329 1.00 21.59 239 ILE A N 1
ATOM 1390 C CA . ILE A 1 208 ? 5.510 -20.031 8.470 1.00 21.44 239 ILE A CA 1
ATOM 1391 C C . ILE A 1 208 ? 5.942 -20.820 9.718 1.00 24.25 239 ILE A C 1
ATOM 1392 O O . ILE A 1 208 ? 7.033 -20.599 10.261 1.00 25.48 239 ILE A O 1
ATOM 1397 N N . VAL A 1 209 ? 5.080 -21.695 10.211 1.00 22.08 240 VAL A N 1
ATOM 1398 C CA . VAL A 1 209 ? 5.332 -22.357 11.484 1.00 22.46 240 VAL A CA 1
ATOM 1399 C C . VAL A 1 209 ? 5.935 -23.754 11.360 1.00 23.02 240 VAL A C 1
ATOM 1400 O O . VAL A 1 209 ? 6.341 -24.339 12.365 1.00 24.44 240 VAL A O 1
ATOM 1404 N N . GLY A 1 210 ? 6.042 -24.258 10.136 1.00 20.05 241 GLY A N 1
ATOM 1405 C CA . GLY A 1 210 ? 6.519 -25.605 9.895 1.00 20.51 241 GLY A CA 1
ATOM 1406 C C . GLY A 1 210 ? 5.515 -26.670 10.266 1.00 23.87 241 GLY A C 1
ATOM 1407 O O . GLY A 1 210 ? 4.301 -26.402 10.429 1.00 20.77 241 GLY A O 1
ATOM 1408 N N . ASP A 1 211 ? 5.969 -27.906 10.432 1.00 25.62 242 ASP A N 1
ATOM 1409 C CA . ASP A 1 211 ? 4.955 -28.923 10.556 1.00 31.80 242 ASP A CA 1
ATOM 1410 C C . ASP A 1 211 ? 4.791 -29.127 12.042 1.00 34.84 242 ASP A C 1
ATOM 1411 O O . ASP A 1 211 ? 5.348 -30.049 12.626 1.00 39.33 242 ASP A O 1
ATOM 1416 N N . VAL A 1 212 ? 3.805 -28.407 12.565 1.00 30.60 243 VAL A N 1
ATOM 1417 C CA . VAL A 1 212 ? 3.453 -28.411 13.970 1.00 29.63 243 VAL A CA 1
ATOM 1418 C C . VAL A 1 212 ? 2.386 -29.473 14.133 1.00 27.93 243 VAL A C 1
ATOM 1419 O O . VAL A 1 212 ? 1.642 -29.745 13.178 1.00 23.59 243 VAL A O 1
ATOM 1423 N N . PRO A 1 213 ? 2.289 -30.045 15.344 1.00 26.32 244 PRO A N 1
ATOM 1424 C CA . PRO A 1 213 ? 1.298 -31.092 15.585 1.00 24.93 244 PRO A CA 1
ATOM 1425 C C . PRO A 1 213 ? -0.064 -30.589 15.146 1.00 24.08 244 PRO A C 1
ATOM 1426 O O . PRO A 1 213 ? -0.429 -29.479 15.510 1.00 23.22 244 PRO A O 1
ATOM 1430 N N . GLY A 1 214 ? -0.776 -31.371 14.341 1.00 19.69 245 GLY A N 1
ATOM 1431 C CA . GLY A 1 214 ? -2.126 -31.014 13.941 1.00 20.66 245 GLY A CA 1
ATOM 1432 C C . GLY A 1 214 ? -2.312 -30.243 12.642 1.00 18.32 245 GLY A C 1
ATOM 1433 O O . GLY A 1 214 ? -3.441 -30.132 12.142 1.00 19.13 245 GLY A O 1
ATOM 1434 N N . ILE A 1 215 ? -1.235 -29.709 12.079 1.00 17.58 246 ILE A N 1
ATOM 1435 C CA . ILE A 1 215 ? -1.414 -28.836 10.914 1.00 23.03 246 ILE A CA 1
ATOM 1436 C C . ILE A 1 215 ? -1.873 -29.619 9.657 1.00 22.52 246 ILE A C 1
ATOM 1437 O O . ILE A 1 215 ? -2.630 -29.101 8.832 1.00 25.07 246 ILE A O 1
ATOM 1442 N N . ASP A 1 216 ? -1.460 -30.877 9.532 1.00 22.15 247 ASP A N 1
ATOM 1443 C CA . ASP A 1 216 ? -1.932 -31.674 8.401 1.00 22.82 247 ASP A CA 1
ATOM 1444 C C . ASP A 1 216 ? -3.403 -31.988 8.579 1.00 22.50 247 ASP A C 1
ATOM 1445 O O . ASP A 1 216 ? -4.175 -32.037 7.610 1.00 23.67 247 ASP A O 1
ATOM 1450 N N . SER A 1 217 ? -3.794 -32.184 9.830 1.00 20.94 248 SER A N 1
ATOM 1451 C CA . SER A 1 217 ? -5.198 -32.369 10.172 1.00 23.15 248 SER A CA 1
ATOM 1452 C C . SER A 1 217 ? -6.006 -31.108 9.823 1.00 23.26 248 SER A C 1
ATOM 1453 O O . SER A 1 217 ? -7.163 -31.200 9.388 1.00 22.39 248 SER A O 1
ATOM 1456 N N . ALA A 1 218 ? -5.407 -29.924 10.012 1.00 20.71 249 ALA A N 1
ATOM 1457 C CA . ALA A 1 218 ? -6.089 -28.705 9.627 1.00 18.17 249 ALA A CA 1
ATOM 1458 C C . ALA A 1 218 ? -6.253 -28.711 8.110 1.00 20.45 249 ALA A C 1
ATOM 1459 O O . ALA A 1 218 ? -7.311 -28.328 7.578 1.00 19.60 249 ALA A O 1
ATOM 1461 N N . ALA A 1 219 ? -5.231 -29.208 7.409 1.00 21.22 250 ALA A N 1
ATOM 1462 C CA . ALA A 1 219 ? -5.363 -29.344 5.959 1.00 24.63 250 ALA A CA 1
ATOM 1463 C C . ALA A 1 219 ? -6.541 -30.245 5.591 1.00 25.52 250 ALA A C 1
ATOM 1464 O O . ALA A 1 219 ? -7.234 -30.003 4.602 1.00 30.86 250 ALA A O 1
ATOM 1466 N N . ALA A 1 220 ? -6.749 -31.292 6.378 1.00 25.03 251 ALA A N 1
ATOM 1467 C CA . ALA A 1 220 ? -7.849 -32.234 6.143 1.00 29.39 251 ALA A CA 1
ATOM 1468 C C . ALA A 1 220 ? -9.218 -31.585 6.414 1.00 27.35 251 ALA A C 1
ATOM 1469 O O . ALA A 1 220 ? -10.188 -31.817 5.700 1.00 25.02 251 ALA A O 1
ATOM 1471 N N . THR A 1 221 ? -9.289 -30.782 7.469 1.00 28.83 252 THR A N 1
ATOM 1472 C CA . THR A 1 221 ? -10.490 -30.011 7.767 1.00 30.32 252 THR A CA 1
ATOM 1473 C C . THR A 1 221 ? -10.812 -29.134 6.577 1.00 29.86 252 THR A C 1
ATOM 1474 O O . THR A 1 221 ? -11.965 -29.024 6.145 1.00 27.37 252 THR A O 1
ATOM 1478 N N . ALA A 1 222 ? -9.761 -28.503 6.057 1.00 32.11 253 ALA A N 1
ATOM 1479 C CA . ALA A 1 222 ? -9.884 -27.507 4.995 1.00 33.12 253 ALA A CA 1
ATOM 1480 C C . ALA A 1 222 ? -10.460 -28.104 3.703 1.00 41.77 253 ALA A C 1
ATOM 1481 O O . ALA A 1 222 ? -11.087 -27.394 2.909 1.00 45.47 253 ALA A O 1
ATOM 1483 N N . THR A 1 223 ? -10.219 -29.396 3.490 1.00 44.70 254 THR A N 1
ATOM 1484 C CA . THR A 1 223 ? -10.764 -30.121 2.342 1.00 53.24 254 THR A CA 1
ATOM 1485 C C . THR A 1 223 ? -12.038 -30.887 2.704 1.00 60.37 254 THR A C 1
ATOM 1486 O O . THR A 1 223 ? -12.575 -31.648 1.888 1.00 61.52 254 THR A O 1
ATOM 1490 N N . SER A 1 224 ? -12.480 -30.701 3.948 1.00 65.11 255 SER A N 1
ATOM 1491 C CA . SER A 1 224 ? -13.765 -31.207 4.434 1.00 69.25 255 SER A CA 1
ATOM 1492 C C . SER A 1 224 ? -13.612 -32.499 5.214 1.00 69.41 255 SER A C 1
ATOM 1493 O O . SER A 1 224 ? -13.618 -32.482 6.441 1.00 70.02 255 SER A O 1
ATOM 1496 N N . GLY B 1 27 ? -38.650 15.387 -20.754 1.00 61.80 58 GLY B N 1
ATOM 1497 C CA . GLY B 1 27 ? -39.112 16.302 -19.723 1.00 60.42 58 GLY B CA 1
ATOM 1498 C C . GLY B 1 27 ? -39.381 15.613 -18.393 1.00 58.24 58 GLY B C 1
ATOM 1499 O O . GLY B 1 27 ? -39.642 16.267 -17.375 1.00 59.74 58 GLY B O 1
ATOM 1500 N N . ASP B 1 28 ? -39.323 14.284 -18.395 1.00 50.76 59 ASP B N 1
ATOM 1501 C CA . ASP B 1 28 ? -39.528 13.524 -17.174 1.00 44.20 59 ASP B CA 1
ATOM 1502 C C . ASP B 1 28 ? -38.246 13.361 -16.361 1.00 36.30 59 ASP B C 1
ATOM 1503 O O . ASP B 1 28 ? -38.279 12.862 -15.232 1.00 36.21 59 ASP B O 1
ATOM 1508 N N . ALA B 1 29 ? -37.117 13.748 -16.944 1.00 29.21 60 ALA B N 1
ATOM 1509 C CA . ALA B 1 29 ? -35.839 13.631 -16.247 1.00 26.28 60 ALA B CA 1
ATOM 1510 C C . ALA B 1 29 ? -35.267 15.005 -15.953 1.00 26.87 60 ALA B C 1
ATOM 1511 O O . ALA B 1 29 ? -35.506 15.954 -16.699 1.00 26.94 60 ALA B O 1
ATOM 1513 N N . VAL B 1 30 ? -34.507 15.107 -14.867 1.00 22.78 61 VAL B N 1
ATOM 1514 C CA . VAL B 1 30 ? -33.752 16.308 -14.576 1.00 21.18 61 VAL B CA 1
ATOM 1515 C C . VAL B 1 30 ? -32.396 16.147 -15.253 1.00 21.44 61 VAL B C 1
ATOM 1516 O O . VAL B 1 30 ? -31.702 15.194 -14.963 1.00 18.41 61 VAL B O 1
ATOM 1520 N N . ARG B 1 31 ? -32.046 17.049 -16.167 1.00 19.08 62 ARG B N 1
ATOM 1521 C CA . ARG B 1 31 ? -30.761 16.959 -16.861 1.00 19.70 62 ARG B CA 1
ATOM 1522 C C . ARG B 1 31 ? -29.675 17.812 -16.218 1.00 20.17 62 ARG B C 1
ATOM 1523 O O . ARG B 1 31 ? -29.824 19.012 -16.050 1.00 23.15 62 ARG B O 1
ATOM 1531 N N . VAL B 1 32 ? -28.585 17.169 -15.841 1.00 17.23 63 VAL B N 1
ATOM 1532 C CA . VAL B 1 32 ? -27.438 17.838 -15.231 1.00 17.38 63 VAL B CA 1
ATOM 1533 C C . VAL B 1 32 ? -26.277 17.833 -16.242 1.00 20.72 63 VAL B C 1
ATOM 1534 O O . VAL B 1 32 ? -25.799 16.765 -16.662 1.00 17.75 63 VAL B O 1
ATOM 1538 N N . THR B 1 33 ? -25.849 19.031 -16.637 1.00 22.54 64 THR B N 1
ATOM 1539 C CA . THR B 1 33 ? -24.746 19.233 -17.563 1.00 24.27 64 THR B CA 1
ATOM 1540 C C . THR B 1 33 ? -23.876 20.358 -17.014 1.00 27.51 64 THR B C 1
ATOM 1541 O O . THR B 1 33 ? -24.324 21.134 -16.156 1.00 28.51 64 THR B O 1
ATOM 1545 N N . SER B 1 34 ? -22.646 20.462 -17.513 1.00 25.57 65 SER B N 1
ATOM 1546 C CA . SER B 1 34 ? -21.805 21.597 -17.168 1.00 24.96 65 SER B CA 1
ATOM 1547 C C . SER B 1 34 ? -21.590 22.394 -18.438 1.00 27.23 65 SER B C 1
ATOM 1548 O O . SER B 1 34 ? -22.001 21.961 -19.522 1.00 22.24 65 SER B O 1
ATOM 1551 N N . SER B 1 35 ? -20.899 23.529 -18.324 1.00 29.92 66 SER B N 1
ATOM 1552 C CA . SER B 1 35 ? -20.718 24.413 -19.469 1.00 28.51 66 SER B CA 1
ATOM 1553 C C . SER B 1 35 ? -19.778 23.761 -20.472 1.00 28.36 66 SER B C 1
ATOM 1554 O O . SER B 1 35 ? -19.662 24.211 -21.606 1.00 25.73 66 SER B O 1
ATOM 1557 N N . LYS B 1 36 ? -19.115 22.682 -20.057 1.00 25.10 67 LYS B N 1
ATOM 1558 C CA . LYS B 1 36 ? -18.151 22.003 -20.926 1.00 23.35 67 LYS B CA 1
ATOM 1559 C C . LYS B 1 36 ? -18.755 20.890 -21.775 1.00 23.75 67 LYS B C 1
ATOM 1560 O O . LYS B 1 36 ? -18.041 20.235 -22.538 1.00 22.17 67 LYS B O 1
ATOM 1566 N N . LEU B 1 37 ? -20.070 20.697 -21.667 1.00 22.86 68 LEU B N 1
ATOM 1567 C CA . LEU B 1 37 ? -20.739 19.552 -22.296 1.00 22.24 68 LEU B CA 1
ATOM 1568 C C . LEU B 1 37 ? -20.360 19.422 -23.766 1.00 23.54 68 LEU B C 1
ATOM 1569 O O . LEU B 1 37 ? -20.457 20.391 -24.517 1.00 18.42 68 LEU B O 1
ATOM 1574 N N . VAL B 1 38 ? -19.988 18.218 -24.185 1.00 22.87 69 VAL B N 1
ATOM 1575 C CA . VAL B 1 38 ? -19.715 17.986 -25.605 1.00 23.61 69 VAL B CA 1
ATOM 1576 C C . VAL B 1 38 ? -20.984 17.496 -26.284 1.00 20.74 69 VAL B C 1
ATOM 1577 O O . VAL B 1 38 ? -21.650 16.596 -25.784 1.00 17.70 69 VAL B O 1
ATOM 1581 N N . THR B 1 39 ? -21.318 18.101 -27.419 1.00 21.40 70 THR B N 1
ATOM 1582 C CA . THR B 1 39 ? -22.601 17.841 -28.084 1.00 21.81 70 THR B CA 1
ATOM 1583 C C . THR B 1 39 ? -22.356 17.280 -29.476 1.00 21.87 70 THR B C 1
ATOM 1584 O O . THR B 1 39 ? -21.235 17.387 -30.004 1.00 20.28 70 THR B O 1
ATOM 1588 N N . GLN B 1 40 ? -23.381 16.645 -30.045 1.00 18.57 71 GLN B N 1
ATOM 1589 C CA . GLN B 1 40 ? -23.303 16.143 -31.409 1.00 18.69 71 GLN B CA 1
ATOM 1590 C C . GLN B 1 40 ? -23.223 17.334 -32.353 1.00 21.58 71 GLN B C 1
ATOM 1591 O O . GLN B 1 40 ? -24.051 18.243 -32.261 1.00 25.18 71 GLN B O 1
ATOM 1597 N N . PRO B 1 41 ? -22.248 17.333 -33.278 1.00 19.64 72 PRO B N 1
ATOM 1598 C CA . PRO B 1 41 ? -22.052 18.499 -34.149 1.00 20.71 72 PRO B CA 1
ATOM 1599 C C . PRO B 1 41 ? -23.352 18.990 -34.780 1.00 21.58 72 PRO B C 1
ATOM 1600 O O . PRO B 1 41 ? -24.153 18.194 -35.246 1.00 19.69 72 PRO B O 1
ATOM 1604 N N . GLY B 1 42 ? -23.564 20.302 -34.763 1.00 20.85 73 GLY B N 1
ATOM 1605 C CA . GLY B 1 42 ? -24.741 20.882 -35.368 1.00 22.43 73 GLY B CA 1
ATOM 1606 C C . GLY B 1 42 ? -25.907 20.980 -34.414 1.00 24.43 73 GLY B C 1
ATOM 1607 O O . GLY B 1 42 ? -26.912 21.587 -34.748 1.00 25.76 73 GLY B O 1
ATOM 1608 N N . THR B 1 43 ? -25.791 20.371 -33.234 1.00 25.02 74 THR B N 1
ATOM 1609 C CA . THR B 1 43 ? -26.929 20.287 -32.317 1.00 26.27 74 THR B CA 1
ATOM 1610 C C . THR B 1 43 ? -26.541 20.627 -30.885 1.00 27.98 74 THR B C 1
ATOM 1611 O O . THR B 1 43 ? -25.367 20.743 -30.561 1.00 25.41 74 THR B O 1
ATOM 1615 N N . SER B 1 44 ? -27.551 20.802 -30.041 1.00 29.24 75 SER B N 1
ATOM 1616 C CA . SER B 1 44 ? -27.339 20.908 -28.606 1.00 32.27 75 SER B CA 1
ATOM 1617 C C . SER B 1 44 ? -27.482 19.544 -27.905 1.00 28.65 75 SER B C 1
ATOM 1618 O O . SER B 1 44 ? -27.451 19.477 -26.681 1.00 33.80 75 SER B O 1
ATOM 1621 N N A ASN B 1 45 ? -27.664 18.474 -28.677 0.48 25.38 76 ASN B N 1
ATOM 1622 N N B ASN B 1 45 ? -27.654 18.476 -28.680 0.52 25.34 76 ASN B N 1
ATOM 1623 C CA A ASN B 1 45 ? -27.793 17.131 -28.097 0.48 24.50 76 ASN B CA 1
ATOM 1624 C CA B ASN B 1 45 ? -27.786 17.129 -28.111 0.52 24.46 76 ASN B CA 1
ATOM 1625 C C A ASN B 1 45 ? -26.473 16.617 -27.521 0.48 23.24 76 ASN B C 1
ATOM 1626 C C B ASN B 1 45 ? -26.467 16.618 -27.523 0.52 23.27 76 ASN B C 1
ATOM 1627 O O A ASN B 1 45 ? -25.458 16.590 -28.224 0.48 21.60 76 ASN B O 1
ATOM 1628 O O B ASN B 1 45 ? -25.447 16.594 -28.218 0.52 21.51 76 ASN B O 1
ATOM 1637 N N . PRO B 1 46 ? -26.475 16.208 -26.241 1.00 22.60 77 PRO B N 1
ATOM 1638 C CA . PRO B 1 46 ? -25.250 15.628 -25.665 1.00 21.34 77 PRO B CA 1
ATOM 1639 C C . PRO B 1 46 ? -24.792 14.431 -26.492 1.00 21.42 77 PRO B C 1
ATOM 1640 O O . PRO B 1 46 ? -25.634 13.674 -26.971 1.00 20.99 77 PRO B O 1
ATOM 1644 N N . LYS B 1 47 ? -23.485 14.246 -26.645 1.00 19.25 78 LYS B N 1
ATOM 1645 C CA . LYS B 1 47 ? -22.998 13.029 -27.277 1.00 20.94 78 LYS B CA 1
ATOM 1646 C C . LYS B 1 47 ? -23.337 11.789 -26.443 1.00 22.31 78 LYS B C 1
ATOM 1647 O O . LYS B 1 47 ? -23.614 10.731 -26.989 1.00 21.25 78 LYS B O 1
ATOM 1653 N N . ALA B 1 48 ? -23.286 11.931 -25.120 1.00 22.32 79 ALA B N 1
ATOM 1654 C CA . ALA B 1 48 ? -23.516 10.816 -24.211 1.00 21.24 79 ALA B CA 1
ATOM 1655 C C . ALA B 1 48 ? -24.491 11.254 -23.135 1.00 21.21 79 ALA B C 1
ATOM 1656 O O . ALA B 1 48 ? -24.206 12.166 -22.357 1.00 22.86 79 ALA B O 1
ATOM 1658 N N . VAL B 1 49 ? -25.651 10.612 -23.106 1.00 19.58 80 VAL B N 1
ATOM 1659 C CA . VAL B 1 49 ? -26.607 10.846 -22.040 1.00 17.49 80 VAL B CA 1
ATOM 1660 C C . VAL B 1 49 ? -26.625 9.600 -21.180 1.00 17.30 80 VAL B C 1
ATOM 1661 O O . VAL B 1 49 ? -26.828 8.470 -21.676 1.00 21.56 80 VAL B O 1
ATOM 1665 N N . VAL B 1 50 ? -26.341 9.778 -19.901 1.00 15.31 81 VAL B N 1
ATOM 1666 C CA . VAL B 1 50 ? -26.457 8.642 -18.978 1.00 16.13 81 VAL B CA 1
ATOM 1667 C C . VAL B 1 50 ? -27.756 8.907 -18.209 1.00 18.50 81 VAL B C 1
ATOM 1668 O O . VAL B 1 50 ? -27.881 9.929 -17.544 1.00 17.00 81 VAL B O 1
ATOM 1672 N N . SER B 1 51 ? -28.722 8.007 -18.355 1.00 18.59 82 SER B N 1
ATOM 1673 C CA . SER B 1 51 ? -30.021 8.101 -17.706 1.00 20.20 82 SER B CA 1
ATOM 1674 C C . SER B 1 51 ? -30.073 7.211 -16.487 1.00 20.70 82 SER B C 1
ATOM 1675 O O . SER B 1 51 ? -29.755 6.027 -16.588 1.00 20.74 82 SER B O 1
ATOM 1678 N N . PHE B 1 52 ? -30.489 7.781 -15.356 1.00 15.48 83 PHE B N 1
ATOM 1679 C CA . PHE B 1 52 ? -30.625 7.045 -14.106 1.00 16.86 83 PHE B CA 1
ATOM 1680 C C . PHE B 1 52 ? -32.119 7.006 -13.696 1.00 18.52 83 PHE B C 1
ATOM 1681 O O . PHE B 1 52 ? -32.805 8.032 -13.685 1.00 18.32 83 PHE B O 1
ATOM 1689 N N . TYR B 1 53 ? -32.611 5.814 -13.379 1.00 17.63 84 TYR B N 1
ATOM 1690 C CA . TYR B 1 53 ? -33.966 5.651 -12.848 1.00 19.29 84 TYR B CA 1
ATOM 1691 C C . TYR B 1 53 ? -33.838 5.176 -11.404 1.00 18.51 84 TYR B C 1
ATOM 1692 O O . TYR B 1 53 ? -33.259 4.128 -11.127 1.00 15.88 84 TYR B O 1
ATOM 1701 N N . GLU B 1 54 ? -34.342 5.971 -10.471 1.00 18.25 85 GLU B N 1
ATOM 1702 C CA . GLU B 1 54 ? -34.013 5.738 -9.070 1.00 18.34 85 GLU B CA 1
ATOM 1703 C C . GLU B 1 54 ? -35.229 6.022 -8.206 1.00 19.68 85 GLU B C 1
ATOM 1704 O O . GLU B 1 54 ? -36.127 6.751 -8.624 1.00 19.96 85 GLU B O 1
ATOM 1710 N N . ASP B 1 55 ? -35.218 5.495 -6.982 1.00 18.68 86 ASP B N 1
ATOM 1711 C CA . ASP B 1 55 ? -36.297 5.734 -6.012 1.00 16.81 86 ASP B CA 1
ATOM 1712 C C . ASP B 1 55 ? -35.570 6.151 -4.737 1.00 16.54 86 ASP B C 1
ATOM 1713 O O . ASP B 1 55 ? -34.621 5.464 -4.308 1.00 14.74 86 ASP B O 1
ATOM 1718 N N . PHE B 1 56 ? -35.948 7.287 -4.151 1.00 15.60 87 PHE B N 1
ATOM 1719 C CA . PHE B 1 56 ? -35.178 7.788 -2.997 1.00 14.90 87 PHE B CA 1
ATOM 1720 C C . PHE B 1 56 ? -35.260 6.874 -1.777 1.00 16.23 87 PHE B C 1
ATOM 1721 O O . PHE B 1 56 ? -34.502 7.042 -0.834 1.00 21.41 87 PHE B O 1
ATOM 1729 N N . LEU B 1 57 ? -36.213 5.950 -1.765 1.00 18.21 88 LEU B N 1
ATOM 1730 C CA . LEU B 1 57 ? -36.323 5.008 -0.632 1.00 15.39 88 LEU B CA 1
ATOM 1731 C C . LEU B 1 57 ? -35.585 3.675 -0.867 1.00 17.61 88 LEU B C 1
ATOM 1732 O O . LEU B 1 57 ? -35.372 2.882 0.063 1.00 17.68 88 LEU B O 1
ATOM 1737 N N . CYS B 1 58 ? -35.142 3.464 -2.101 1.00 16.93 89 CYS B N 1
ATOM 1738 C CA . CYS B 1 58 ? -34.518 2.197 -2.504 1.00 16.43 89 CYS B CA 1
ATOM 1739 C C . CYS B 1 58 ? -33.059 2.072 -2.027 1.00 16.83 89 CYS B C 1
ATOM 1740 O O . CYS B 1 58 ? -32.209 2.843 -2.448 1.00 16.67 89 CYS B O 1
ATOM 1743 N N . PRO B 1 59 ? -32.766 1.101 -1.149 1.00 17.00 90 PRO B N 1
ATOM 1744 C CA . PRO B 1 59 ? -31.412 0.993 -0.584 1.00 18.09 90 PRO B CA 1
ATOM 1745 C C . PRO B 1 59 ? -30.332 0.753 -1.645 1.00 15.89 90 PRO B C 1
ATOM 1746 O O . PRO B 1 59 ? -29.213 1.278 -1.505 1.00 16.01 90 PRO B O 1
ATOM 1750 N N . ALA B 1 60 ? -30.662 -0.008 -2.697 1.00 16.61 91 ALA B N 1
ATOM 1751 C CA . ALA B 1 60 ? -29.685 -0.280 -3.767 1.00 18.13 91 ALA B CA 1
ATOM 1752 C C . ALA B 1 60 ? -29.341 0.990 -4.538 1.00 18.33 91 ALA B C 1
ATOM 1753 O O . ALA B 1 60 ? -28.216 1.152 -5.031 1.00 16.17 91 ALA B O 1
ATOM 1755 N N . CYS B 1 61 ? -30.325 1.878 -4.659 1.00 17.10 92 CYS B N 1
ATOM 1756 C CA . CYS B 1 61 ? -30.083 3.190 -5.245 1.00 15.09 92 CYS B CA 1
ATOM 1757 C C . CYS B 1 61 ? -29.101 4.001 -4.413 1.00 14.61 92 CYS B C 1
ATOM 1758 O O . CYS B 1 61 ? -28.318 4.779 -4.958 1.00 17.14 92 CYS B O 1
ATOM 1761 N N . GLY B 1 62 ? -29.171 3.865 -3.092 1.00 14.11 93 GLY B N 1
ATOM 1762 C CA . GLY B 1 62 ? -28.279 4.646 -2.245 1.00 14.65 93 GLY B CA 1
ATOM 1763 C C . GLY B 1 62 ? -26.850 4.154 -2.430 1.00 15.91 93 GLY B C 1
ATOM 1764 O O . GLY B 1 62 ? -25.901 4.956 -2.549 1.00 15.79 93 GLY B O 1
ATOM 1765 N N . ILE B 1 63 ? -26.697 2.838 -2.475 1.00 13.11 94 ILE B N 1
ATOM 1766 C CA A ILE B 1 63 ? -25.387 2.219 -2.689 0.69 19.06 94 ILE B CA 1
ATOM 1767 C CA B ILE B 1 63 ? -25.362 2.279 -2.653 0.31 18.39 94 ILE B CA 1
ATOM 1768 C C . ILE B 1 63 ? -24.814 2.591 -4.046 1.00 19.69 94 ILE B C 1
ATOM 1769 O O . ILE B 1 63 ? -23.627 2.919 -4.182 1.00 20.19 94 ILE B O 1
ATOM 1778 N N . PHE B 1 64 ? -25.669 2.529 -5.061 1.00 17.27 95 PHE B N 1
ATOM 1779 C CA . PHE B 1 64 ? -25.251 2.866 -6.416 1.00 18.23 95 PHE B CA 1
ATOM 1780 C C . PHE B 1 64 ? -24.818 4.327 -6.498 1.00 18.32 95 PHE B C 1
ATOM 1781 O O . PHE B 1 64 ? -23.773 4.642 -7.065 1.00 17.92 95 PHE B O 1
ATOM 1789 N N A GLU B 1 65 ? -25.620 5.228 -5.936 0.72 17.02 96 GLU B N 1
ATOM 1790 N N B GLU B 1 65 ? -25.629 5.218 -5.938 0.28 17.54 96 GLU B N 1
ATOM 1791 C CA A GLU B 1 65 ? -25.293 6.653 -6.022 0.72 18.11 96 GLU B CA 1
ATOM 1792 C CA B GLU B 1 65 ? -25.324 6.644 -5.985 0.28 18.67 96 GLU B CA 1
ATOM 1793 C C A GLU B 1 65 ? -24.042 7.006 -5.233 0.72 19.25 96 GLU B C 1
ATOM 1794 C C B GLU B 1 65 ? -24.032 6.971 -5.255 0.28 18.81 96 GLU B C 1
ATOM 1795 O O A GLU B 1 65 ? -23.277 7.885 -5.644 0.72 18.33 96 GLU B O 1
ATOM 1796 O O B GLU B 1 65 ? -23.239 7.794 -5.722 0.28 18.66 96 GLU B O 1
ATOM 1807 N N . ARG B 1 66 ? -23.812 6.329 -4.113 1.00 17.97 97 ARG B N 1
ATOM 1808 C CA . ARG B 1 66 ? -22.578 6.564 -3.367 1.00 19.32 97 ARG B CA 1
ATOM 1809 C C . ARG B 1 66 ? -21.367 5.995 -4.092 1.00 23.04 97 ARG B C 1
ATOM 1810 O O . ARG B 1 66 ? -20.293 6.605 -4.093 1.00 21.71 97 ARG B O 1
ATOM 1818 N N . GLY B 1 67 ? -21.537 4.831 -4.713 1.00 19.92 98 GLY B N 1
ATOM 1819 C CA . GLY B 1 67 ? -20.438 4.222 -5.447 1.00 20.91 98 GLY B CA 1
ATOM 1820 C C . GLY B 1 67 ? -20.056 4.923 -6.747 1.00 19.57 98 GLY B C 1
ATOM 1821 O O . GLY B 1 67 ? -18.875 5.061 -7.055 1.00 19.59 98 GLY B O 1
ATOM 1822 N N . PHE B 1 68 ? -21.052 5.271 -7.545 1.00 17.13 99 PHE B N 1
ATOM 1823 C CA . PHE B 1 68 ? -20.852 5.897 -8.851 1.00 17.36 99 PHE B CA 1
ATOM 1824 C C . PHE B 1 68 ? -20.877 7.432 -8.852 1.00 22.49 99 PHE B C 1
ATOM 1825 O O . PHE B 1 68 ? -20.414 8.055 -9.792 1.00 20.88 99 PHE B O 1
ATOM 1833 N N . GLY B 1 69 ? -21.372 8.036 -7.779 1.00 24.87 100 GLY B N 1
ATOM 1834 C CA . GLY B 1 69 ? -21.623 9.470 -7.758 1.00 23.83 100 GLY B CA 1
ATOM 1835 C C . GLY B 1 69 ? -20.428 10.334 -8.115 1.00 25.23 100 GLY B C 1
ATOM 1836 O O . GLY B 1 69 ? -20.534 11.227 -8.958 1.00 24.86 100 GLY B O 1
ATOM 1837 N N . PRO B 1 70 ? -19.279 10.091 -7.471 1.00 26.15 101 PRO B N 1
ATOM 1838 C CA . PRO B 1 70 ? -18.090 10.902 -7.764 1.00 27.50 101 PRO B CA 1
ATOM 1839 C C . PRO B 1 70 ? -17.669 10.803 -9.232 1.00 24.57 101 PRO B C 1
ATOM 1840 O O . PRO B 1 70 ? -17.310 11.811 -9.856 1.00 24.54 101 PRO B O 1
ATOM 1844 N N . THR B 1 71 ? -17.688 9.592 -9.773 1.00 21.45 102 THR B N 1
ATOM 1845 C CA . THR B 1 71 ? -17.364 9.412 -11.180 1.00 20.42 102 THR B CA 1
ATOM 1846 C C . THR B 1 71 ? -18.375 10.132 -12.074 1.00 22.29 102 THR B C 1
ATOM 1847 O O . THR B 1 71 ? -17.977 10.848 -12.997 1.00 20.79 102 THR B O 1
ATOM 1851 N N . VAL B 1 72 ? -19.676 9.957 -11.812 1.00 20.67 103 VAL B N 1
ATOM 1852 C CA . VAL B 1 72 ? -20.688 10.669 -12.609 1.00 17.86 103 VAL B CA 1
ATOM 1853 C C . VAL B 1 72 ? -20.473 12.185 -12.550 1.00 20.34 103 VAL B C 1
ATOM 1854 O O . VAL B 1 72 ? -20.590 12.889 -13.553 1.00 19.33 103 VAL B O 1
ATOM 1858 N N . SER B 1 73 ? -20.124 12.690 -11.368 1.00 22.14 104 SER B N 1
ATOM 1859 C CA . SER B 1 73 ? -19.885 14.120 -11.190 1.00 22.47 104 SER B CA 1
ATOM 1860 C C . SER B 1 73 ? -18.700 14.591 -11.999 1.00 22.15 104 SER B C 1
ATOM 1861 O O . SER B 1 73 ? -18.712 15.692 -12.552 1.00 22.40 104 SER B O 1
ATOM 1864 N N . LYS B 1 74 ? -17.663 13.763 -12.058 1.00 21.19 105 LYS B N 1
ATOM 1865 C CA . LYS B 1 74 ? -16.474 14.141 -12.818 1.00 25.84 105 LYS B CA 1
ATOM 1866 C C . LYS B 1 74 ? -16.785 14.130 -14.319 1.00 23.15 105 LYS B C 1
ATOM 1867 O O . LYS B 1 74 ? -16.345 14.998 -15.070 1.00 23.24 105 LYS B O 1
ATOM 1873 N N . LEU B 1 75 ? -17.527 13.120 -14.757 1.00 18.37 106 LEU B N 1
ATOM 1874 C CA . LEU B 1 75 ? -17.939 13.039 -16.169 1.00 19.91 106 LEU B CA 1
ATOM 1875 C C . LEU B 1 75 ? -18.827 14.223 -16.563 1.00 18.88 106 LEU B C 1
ATOM 1876 O O . LEU B 1 75 ? -18.732 14.714 -17.677 1.00 22.42 106 LEU B O 1
ATOM 1881 N N . VAL B 1 76 ? -19.692 14.670 -15.658 1.00 18.62 107 VAL B N 1
ATOM 1882 C CA . VAL B 1 76 ? -20.513 15.864 -15.928 1.00 20.09 107 VAL B CA 1
ATOM 1883 C C . VAL B 1 76 ? -19.664 17.147 -15.984 1.00 20.87 107 VAL B C 1
ATOM 1884 O O . VAL B 1 76 ? -19.793 17.980 -16.899 1.00 21.11 107 VAL B O 1
ATOM 1888 N N . ASP B 1 77 ? -18.803 17.297 -14.988 1.00 22.47 108 ASP B N 1
ATOM 1889 C CA . ASP B 1 77 ? -17.956 18.478 -14.854 1.00 24.34 108 ASP B CA 1
ATOM 1890 C C . ASP B 1 77 ? -17.015 18.642 -16.047 1.00 23.92 108 ASP B C 1
ATOM 1891 O O . ASP B 1 77 ? -16.853 19.738 -16.568 1.00 26.10 108 ASP B O 1
ATOM 1896 N N . ILE B 1 78 ? -16.413 17.550 -16.505 1.00 22.43 109 ILE B N 1
ATOM 1897 C CA . ILE B 1 78 ? -15.502 17.640 -17.643 1.00 24.93 109 ILE B CA 1
ATOM 1898 C C . ILE B 1 78 ? -16.281 17.711 -18.950 1.00 26.13 109 ILE B C 1
ATOM 1899 O O . ILE B 1 78 ? -15.698 17.930 -20.009 1.00 25.90 109 ILE B O 1
ATOM 1904 N N . GLY B 1 79 ? -17.598 17.514 -18.875 1.00 21.95 110 GLY B N 1
ATOM 1905 C CA . GLY B 1 79 ? -18.442 17.715 -20.036 1.00 22.21 110 GLY B CA 1
ATOM 1906 C C . GLY B 1 79 ? -18.627 16.491 -20.909 1.00 22.24 110 GLY B C 1
ATOM 1907 O O . GLY B 1 79 ? -19.197 16.592 -22.001 1.00 22.69 110 GLY B O 1
ATOM 1908 N N . ALA B 1 80 ? -18.166 15.333 -20.437 1.00 20.08 111 ALA B N 1
ATOM 1909 C CA . ALA B 1 80 ? -18.303 14.092 -21.216 1.00 19.57 111 ALA B CA 1
ATOM 1910 C C . ALA B 1 80 ? -19.749 13.612 -21.318 1.00 19.38 111 ALA B C 1
ATOM 1911 O O . ALA B 1 80 ? -20.127 12.987 -22.307 1.00 20.29 111 ALA B O 1
ATOM 1913 N N . VAL B 1 81 ? -20.547 13.877 -20.288 1.00 17.84 112 VAL B N 1
ATOM 1914 C CA . VAL B 1 81 ? -21.938 13.423 -20.291 1.00 17.77 112 VAL B CA 1
ATOM 1915 C C . VAL B 1 81 ? -22.944 14.465 -19.812 1.00 18.42 112 VAL B C 1
ATOM 1916 O O . VAL B 1 81 ? -22.608 15.398 -19.064 1.00 17.73 112 VAL B O 1
ATOM 1920 N N . ALA B 1 82 ? -24.193 14.280 -20.236 1.00 18.91 113 ALA B N 1
ATOM 1921 C CA . ALA B 1 82 ? -25.336 14.814 -19.504 1.00 17.26 113 ALA B CA 1
ATOM 1922 C C . ALA B 1 82 ? -25.761 13.668 -18.593 1.00 19.12 113 ALA B C 1
ATOM 1923 O O . ALA B 1 82 ? -25.781 12.522 -19.023 1.00 20.24 113 ALA B O 1
ATOM 1925 N N . ALA B 1 83 ? -26.071 13.972 -17.338 1.00 17.24 114 ALA B N 1
ATOM 1926 C CA . ALA B 1 83 ? -26.626 12.978 -16.439 1.00 18.08 114 ALA B CA 1
ATOM 1927 C C . ALA B 1 83 ? -28.115 13.280 -16.263 1.00 21.72 114 ALA B C 1
ATOM 1928 O O . ALA B 1 83 ? -28.461 14.326 -15.742 1.00 20.43 114 ALA B O 1
ATOM 1930 N N . ASP B 1 84 ? -28.987 12.383 -16.723 1.00 19.09 115 ASP B N 1
ATOM 1931 C CA . ASP B 1 84 ? -30.438 12.578 -16.620 1.00 21.94 115 ASP B CA 1
ATOM 1932 C C . ASP B 1 84 ? -31.002 11.720 -15.495 1.00 22.24 115 ASP B C 1
ATOM 1933 O O . ASP B 1 84 ? -30.721 10.526 -15.437 1.00 22.01 115 ASP B O 1
ATOM 1938 N N . TYR B 1 85 ? -31.816 12.318 -14.620 1.00 20.32 116 TYR B N 1
ATOM 1939 C CA . TYR B 1 85 ? -32.353 11.616 -13.464 1.00 18.45 116 TYR B CA 1
ATOM 1940 C C . TYR B 1 85 ? -33.876 11.577 -13.499 1.00 21.16 116 TYR B C 1
ATOM 1941 O O . TYR B 1 85 ? -34.523 12.612 -13.588 1.00 18.98 116 TYR B O 1
ATOM 1950 N N . THR B 1 86 ? -34.443 10.379 -13.438 1.00 20.81 117 THR B N 1
ATOM 1951 C CA . THR B 1 86 ? -35.883 10.221 -13.380 1.00 19.09 117 THR B CA 1
ATOM 1952 C C . THR B 1 86 ? -36.114 9.573 -12.032 1.00 19.58 117 THR B C 1
ATOM 1953 O O . THR B 1 86 ? -35.675 8.455 -11.779 1.00 20.88 117 THR B O 1
ATOM 1970 N N . VAL B 1 88 ? -38.513 7.916 -9.573 1.00 20.05 119 VAL B N 1
ATOM 1971 C CA . VAL B 1 88 ? -39.839 7.366 -9.497 1.00 18.90 119 VAL B CA 1
ATOM 1972 C C . VAL B 1 88 ? -40.178 7.103 -8.047 1.00 21.78 119 VAL B C 1
ATOM 1973 O O . VAL B 1 88 ? -39.349 7.247 -7.149 1.00 19.48 119 VAL B O 1
ATOM 1977 N N . ALA B 1 89 ? -41.450 6.774 -7.872 1.00 21.68 120 ALA B N 1
ATOM 1978 C CA . ALA B 1 89 ? -42.133 6.530 -6.614 1.00 21.01 120 ALA B CA 1
ATOM 1979 C C . ALA B 1 89 ? -42.499 5.108 -6.168 1.00 24.98 120 ALA B C 1
ATOM 1980 O O . ALA B 1 89 ? -43.488 4.956 -5.443 1.00 25.68 120 ALA B O 1
ATOM 1982 N N . ILE B 1 90 ? -41.928 4.092 -6.811 1.00 23.51 121 ILE B N 1
ATOM 1983 C CA . ILE B 1 90 ? -42.379 2.701 -6.653 1.00 25.51 121 ILE B CA 1
ATOM 1984 C C . ILE B 1 90 ? -42.558 2.232 -5.208 1.00 24.18 121 ILE B C 1
ATOM 1985 O O . ILE B 1 90 ? -43.421 1.403 -4.934 1.00 21.40 121 ILE B O 1
ATOM 1990 N N . LEU B 1 91 ? -41.747 2.737 -4.281 1.00 19.66 122 LEU B N 1
ATOM 1991 C CA . LEU B 1 91 ? -41.783 2.217 -2.909 1.00 20.17 122 LEU B CA 1
ATOM 1992 C C . LEU B 1 91 ? -42.756 2.996 -2.034 1.00 21.20 122 LEU B C 1
ATOM 1993 O O . LEU B 1 91 ? -42.880 2.752 -0.835 1.00 20.47 122 LEU B O 1
ATOM 1998 N N . ASP B 1 92 ? -43.453 3.941 -2.653 1.00 19.10 123 ASP B N 1
ATOM 1999 C CA . ASP B 1 92 ? -44.392 4.775 -1.934 1.00 25.65 123 ASP B CA 1
ATOM 2000 C C . ASP B 1 92 ? -45.498 4.016 -1.205 1.00 28.46 123 ASP B C 1
ATOM 2001 O O . ASP B 1 92 ? -46.122 3.125 -1.774 1.00 26.78 123 ASP B O 1
ATOM 2006 N N . SER B 1 93 ? -45.716 4.342 0.066 1.00 27.55 124 SER B N 1
ATOM 2007 C CA A SER B 1 93 ? -46.841 3.774 0.811 0.55 29.34 124 SER B CA 1
ATOM 2008 C CA B SER B 1 93 ? -46.826 3.764 0.821 0.45 29.29 124 SER B CA 1
ATOM 2009 C C . SER B 1 93 ? -47.206 4.618 2.031 1.00 28.55 124 SER B C 1
ATOM 2010 O O . SER B 1 93 ? -46.418 5.437 2.495 1.00 25.04 124 SER B O 1
ATOM 2015 N N . ALA B 1 94 ? -48.406 4.402 2.551 1.00 30.63 125 ALA B N 1
ATOM 2016 C CA . ALA B 1 94 ? -48.827 5.065 3.771 1.00 32.38 125 ALA B CA 1
ATOM 2017 C C . ALA B 1 94 ? -47.861 4.742 4.914 1.00 32.83 125 ALA B C 1
ATOM 2018 O O . ALA B 1 94 ? -47.686 5.541 5.826 1.00 33.17 125 ALA B O 1
ATOM 2020 N N . SER B 1 95 ? -47.232 3.571 4.852 1.00 34.42 126 SER B N 1
ATOM 2021 C CA . SER B 1 95 ? -46.371 3.099 5.933 1.00 37.72 126 SER B CA 1
ATOM 2022 C C . SER B 1 95 ? -45.041 3.860 6.000 1.00 39.67 126 SER B C 1
ATOM 2023 O O . SER B 1 95 ? -44.437 3.966 7.069 1.00 43.50 126 SER B O 1
ATOM 2026 N N . ASN B 1 96 ? -44.571 4.356 4.858 1.00 31.26 127 ASN B N 1
ATOM 2027 C CA . ASN B 1 96 ? -43.443 5.294 4.836 1.00 29.86 127 ASN B CA 1
ATOM 2028 C C . ASN B 1 96 ? -43.850 6.771 4.798 1.00 29.48 127 ASN B C 1
ATOM 2029 O O . ASN B 1 96 ? -43.039 7.647 4.495 1.00 27.40 127 ASN B O 1
ATOM 2034 N N . GLN B 1 97 ? -45.144 7.025 4.975 1.00 28.22 128 GLN B N 1
ATOM 2035 C CA . GLN B 1 97 ? -45.655 8.387 4.997 1.00 29.80 128 GLN B CA 1
ATOM 2036 C C . GLN B 1 97 ? -45.474 9.001 3.617 1.00 28.50 128 GLN B C 1
ATOM 2037 O O . GLN B 1 97 ? -45.208 10.192 3.479 1.00 26.39 128 GLN B O 1
ATOM 2043 N N . HIS B 1 98 ? -45.627 8.155 2.598 1.00 23.69 129 HIS B N 1
ATOM 2044 C CA . HIS B 1 98 ? -45.478 8.556 1.212 1.00 22.08 129 HIS B CA 1
ATOM 2045 C C . HIS B 1 98 ? -44.135 9.213 0.946 1.00 20.10 129 HIS B C 1
ATOM 2046 O O . HIS B 1 98 ? -44.051 10.158 0.176 1.00 17.35 129 HIS B O 1
ATOM 2053 N N . TYR B 1 99 ? -43.087 8.692 1.576 1.00 18.55 130 TYR B N 1
ATOM 2054 C CA . TYR B 1 99 ? -41.782 9.316 1.458 1.00 19.42 130 TYR B CA 1
ATOM 2055 C C . TYR B 1 99 ? -41.214 9.262 0.050 1.00 19.04 130 TYR B C 1
ATOM 2056 O O . TYR B 1 99 ? -40.601 10.224 -0.420 1.00 16.28 130 TYR B O 1
ATOM 2065 N N . SER B 1 100 ? -41.381 8.135 -0.635 1.00 17.43 131 SER B N 1
ATOM 2066 C CA A SER B 1 100 ? -40.836 8.000 -1.989 0.38 16.72 131 SER B CA 1
ATOM 2067 C CA B SER B 1 100 ? -40.809 7.999 -1.955 0.62 15.92 131 SER B CA 1
ATOM 2068 C C . SER B 1 100 ? -41.345 9.100 -2.909 1.00 19.24 131 SER B C 1
ATOM 2069 O O . SER B 1 100 ? -40.564 9.760 -3.616 1.00 19.42 131 SER B O 1
ATOM 2074 N N . SER B 1 101 ? -42.670 9.314 -2.916 1.00 17.30 132 SER B N 1
ATOM 2075 C CA A SER B 1 101 ? -43.238 10.338 -3.794 0.66 15.79 132 SER B CA 1
ATOM 2076 C CA B SER B 1 101 ? -43.269 10.344 -3.768 0.34 16.09 132 SER B CA 1
ATOM 2077 C C . SER B 1 101 ? -42.883 11.756 -3.334 1.00 16.00 132 SER B C 1
ATOM 2078 O O . SER B 1 101 ? -42.531 12.602 -4.159 1.00 18.31 132 SER B O 1
ATOM 2083 N N . ARG B 1 102 ? -42.964 12.019 -2.034 1.00 14.50 133 ARG B N 1
ATOM 2084 C CA . ARG B 1 102 ? -42.633 13.359 -1.545 1.00 15.03 133 ARG B CA 1
ATOM 2085 C C . ARG B 1 102 ? -41.166 13.708 -1.837 1.00 14.48 133 ARG B C 1
ATOM 2086 O O . ARG B 1 102 ? -40.867 14.834 -2.214 1.00 15.04 133 ARG B O 1
ATOM 2094 N N . ALA B 1 103 ? -40.264 12.739 -1.665 1.00 14.48 134 ALA B N 1
ATOM 2095 C CA . ALA B 1 103 ? -38.827 12.976 -1.921 1.00 14.31 134 ALA B CA 1
ATOM 2096 C C . ALA B 1 103 ? -38.581 13.238 -3.417 1.00 16.05 134 ALA B C 1
ATOM 2097 O O . ALA B 1 103 ? -37.885 14.184 -3.777 1.00 16.66 134 ALA B O 1
ATOM 2099 N N . ALA B 1 104 ? -39.146 12.400 -4.292 1.00 15.89 135 ALA B N 1
ATOM 2100 C CA . ALA B 1 104 ? -39.012 12.664 -5.740 1.00 15.75 135 ALA B CA 1
ATOM 2101 C C . ALA B 1 104 ? -39.578 14.034 -6.142 1.00 16.53 135 ALA B C 1
ATOM 2102 O O . ALA B 1 104 ? -38.956 14.801 -6.880 1.00 16.69 135 ALA B O 1
ATOM 2104 N N . ALA B 1 105 ? -40.786 14.330 -5.669 1.00 17.54 136 ALA B N 1
ATOM 2105 C CA . ALA B 1 105 ? -41.414 15.615 -5.975 1.00 18.33 136 ALA B CA 1
ATOM 2106 C C . ALA B 1 105 ? -40.516 16.757 -5.527 1.00 15.61 136 ALA B C 1
ATOM 2107 O O . ALA B 1 105 ? -40.340 17.742 -6.249 1.00 15.97 136 ALA B O 1
ATOM 2109 N N . ALA B 1 106 ? -39.972 16.641 -4.320 1.00 15.53 137 ALA B N 1
ATOM 2110 C CA . ALA B 1 106 ? -39.125 17.712 -3.791 1.00 17.10 137 ALA B CA 1
ATOM 2111 C C . ALA B 1 106 ? -37.886 17.887 -4.671 1.00 17.19 137 ALA B C 1
ATOM 2112 O O . ALA B 1 106 ? -37.476 19.017 -4.960 1.00 15.23 137 ALA B O 1
ATOM 2114 N N . ALA B 1 107 ? -37.307 16.773 -5.122 1.00 16.07 138 ALA B N 1
ATOM 2115 C CA . ALA B 1 107 ? -36.154 16.859 -6.056 1.00 17.01 138 ALA B CA 1
ATOM 2116 C C . ALA B 1 107 ? -36.482 17.596 -7.348 1.00 16.22 138 ALA B C 1
ATOM 2117 O O . ALA B 1 107 ? -35.689 18.425 -7.847 1.00 16.89 138 ALA B O 1
ATOM 2119 N N . TYR B 1 108 ? -37.638 17.292 -7.913 1.00 19.15 139 TYR B N 1
ATOM 2120 C CA . TYR B 1 108 ? -38.062 18.011 -9.120 1.00 17.63 139 TYR B CA 1
ATOM 2121 C C . TYR B 1 108 ? -38.261 19.516 -8.845 1.00 18.11 139 TYR B C 1
ATOM 2122 O O . TYR B 1 108 ? -37.871 20.356 -9.665 1.00 19.82 139 TYR B O 1
ATOM 2131 N N . CYS B 1 109 ? -38.859 19.860 -7.702 1.00 15.26 140 CYS B N 1
ATOM 2132 C CA . CYS B 1 109 ? -38.977 21.265 -7.318 1.00 17.55 140 CYS B CA 1
ATOM 2133 C C . CYS B 1 109 ? -37.605 21.968 -7.265 1.00 16.89 140 CYS B C 1
ATOM 2134 O O . CYS B 1 109 ? -37.409 23.102 -7.773 1.00 18.09 140 CYS B O 1
ATOM 2137 N N . VAL B 1 110 ? -36.660 21.279 -6.626 1.00 17.33 141 VAL B N 1
ATOM 2138 C CA . VAL B 1 110 ? -35.322 21.827 -6.462 1.00 17.68 141 VAL B CA 1
ATOM 2139 C C . VAL B 1 110 ? -34.702 22.058 -7.829 1.00 18.63 141 VAL B C 1
ATOM 2140 O O . VAL B 1 110 ? -34.126 23.130 -8.095 1.00 22.56 141 VAL B O 1
ATOM 2144 N N . ALA B 1 111 ? -34.849 21.071 -8.711 1.00 19.38 142 ALA B N 1
ATOM 2145 C CA . ALA B 1 111 ? -34.275 21.165 -10.056 1.00 22.51 142 ALA B CA 1
ATOM 2146 C C . ALA B 1 111 ? -34.882 22.314 -10.829 1.00 24.14 142 ALA B C 1
ATOM 2147 O O . ALA B 1 111 ? -34.160 23.026 -11.531 1.00 23.90 142 ALA B O 1
ATOM 2149 N N . ASP B 1 112 ? -36.202 22.485 -10.715 1.00 23.27 143 ASP B N 1
ATOM 2150 C CA . ASP B 1 112 ? -36.879 23.591 -11.385 1.00 25.68 143 ASP B CA 1
ATOM 2151 C C . ASP B 1 112 ? -36.181 24.888 -11.032 1.00 22.69 143 ASP B C 1
ATOM 2152 O O . ASP B 1 112 ? -36.012 25.773 -11.880 1.00 24.51 143 ASP B O 1
ATOM 2157 N N . GLU B 1 113 ? -35.845 25.028 -9.757 1.00 20.76 144 GLU B N 1
ATOM 2158 C CA . GLU B 1 113 ? -35.191 26.248 -9.295 1.00 21.80 144 GLU B CA 1
ATOM 2159 C C . GLU B 1 113 ? -33.675 26.399 -9.529 1.00 25.50 144 GLU B C 1
ATOM 2160 O O . GLU B 1 113 ? -33.205 27.458 -9.981 1.00 23.75 144 GLU B O 1
ATOM 2166 N N . SER B 1 114 ? -32.897 25.385 -9.159 1.00 24.57 145 SER B N 1
ATOM 2167 C CA . SER B 1 114 ? -31.462 25.414 -9.430 1.00 21.64 145 SER B CA 1
ATOM 2168 C C . SER B 1 114 ? -30.947 24.015 -9.718 1.00 19.32 145 SER B C 1
ATOM 2169 O O . SER B 1 114 ? -31.121 23.126 -8.883 1.00 15.37 145 SER B O 1
ATOM 2172 N N . ILE B 1 115 ? -30.241 23.838 -10.831 1.00 19.82 146 ILE B N 1
ATOM 2173 C CA . ILE B 1 115 ? -29.627 22.544 -11.144 1.00 22.47 146 ILE B CA 1
ATOM 2174 C C . ILE B 1 115 ? -28.423 22.256 -10.215 1.00 21.03 146 ILE B C 1
ATOM 2175 O O . ILE B 1 115 ? -28.198 21.113 -9.793 1.00 20.03 146 ILE B O 1
ATOM 2180 N N . GLU B 1 116 ? -27.663 23.285 -9.852 1.00 19.66 147 GLU B N 1
ATOM 2181 C CA . GLU B 1 116 ? -26.519 23.039 -8.961 1.00 23.42 147 GLU B CA 1
ATOM 2182 C C . GLU B 1 116 ? -27.033 22.599 -7.600 1.00 17.53 147 GLU B C 1
ATOM 2183 O O . GLU B 1 116 ? -26.512 21.644 -6.972 1.00 19.81 147 GLU B O 1
ATOM 2189 N N . ALA B 1 117 ? -28.116 23.258 -7.160 1.00 17.09 148 ALA B N 1
ATOM 2190 C CA . ALA B 1 117 ? -28.726 22.868 -5.882 1.00 16.68 148 ALA B CA 1
ATOM 2191 C C . ALA B 1 117 ? -29.325 21.466 -5.994 1.00 14.99 148 ALA B C 1
ATOM 2192 O O . ALA B 1 117 ? -29.302 20.717 -5.033 1.00 15.88 148 ALA B O 1
ATOM 2194 N N . PHE B 1 118 ? -29.880 21.116 -7.155 1.00 15.18 149 PHE B N 1
ATOM 2195 C CA . PHE B 1 118 ? -30.336 19.733 -7.365 1.00 15.89 149 PHE B CA 1
ATOM 2196 C C . PHE B 1 118 ? -29.197 18.727 -7.195 1.00 17.25 149 PHE B C 1
ATOM 2197 O O . PHE B 1 118 ? -29.375 17.688 -6.572 1.00 16.47 149 PHE B O 1
ATOM 2205 N N . ARG B 1 119 ? -28.034 18.995 -7.783 1.00 17.22 150 ARG B N 1
ATOM 2206 C CA . ARG B 1 119 ? -26.944 18.023 -7.664 1.00 16.72 150 ARG B CA 1
ATOM 2207 C C . ARG B 1 119 ? -26.660 17.739 -6.201 1.00 14.77 150 ARG B C 1
ATOM 2208 O O . ARG B 1 119 ? -26.521 16.574 -5.786 1.00 15.23 150 ARG B O 1
ATOM 2216 N N . ARG B 1 120 ? -26.591 18.814 -5.414 1.00 14.92 151 ARG B N 1
ATOM 2217 C CA . ARG B 1 120 ? -26.391 18.623 -3.973 1.00 14.75 151 ARG B CA 1
ATOM 2218 C C . ARG B 1 120 ? -27.556 17.955 -3.218 1.00 15.64 151 ARG B C 1
ATOM 2219 O O . ARG B 1 120 ? -27.359 17.130 -2.332 1.00 15.76 151 ARG B O 1
ATOM 2227 N N . PHE B 1 121 ? -28.781 18.339 -3.538 1.00 14.99 152 PHE B N 1
ATOM 2228 C CA . PHE B 1 121 ? -29.938 17.771 -2.853 1.00 14.46 152 PHE B CA 1
ATOM 2229 C C . PHE B 1 121 ? -30.024 16.269 -3.125 1.00 16.87 152 PHE B C 1
ATOM 2230 O O . PHE B 1 121 ? -30.206 15.437 -2.224 1.00 15.77 152 PHE B O 1
ATOM 2238 N N . HIS B 1 122 ? -29.862 15.924 -4.393 1.00 17.05 153 HIS B N 1
ATOM 2239 C CA . HIS B 1 122 ? -29.920 14.540 -4.834 1.00 17.80 153 HIS B CA 1
ATOM 2240 C C . HIS B 1 122 ? -28.825 13.730 -4.151 1.00 15.65 153 HIS B C 1
ATOM 2241 O O . HIS B 1 122 ? -29.082 12.620 -3.662 1.00 15.06 153 HIS B O 1
ATOM 2248 N N . ALA B 1 123 ? -27.607 14.280 -4.101 1.00 18.95 154 ALA B N 1
ATOM 2249 C CA . ALA B 1 123 ? -26.536 13.601 -3.361 1.00 18.48 154 ALA B CA 1
ATOM 2250 C C . ALA B 1 123 ? -26.877 13.436 -1.869 1.00 16.33 154 ALA B C 1
ATOM 2251 O O . ALA B 1 123 ? -26.641 12.395 -1.272 1.00 16.73 154 ALA B O 1
ATOM 2253 N N . ALA B 1 124 ? -27.420 14.470 -1.248 1.00 16.10 155 ALA B N 1
ATOM 2254 C CA . ALA B 1 124 ? -27.721 14.361 0.184 1.00 17.03 155 ALA B CA 1
ATOM 2255 C C . ALA B 1 124 ? -28.815 13.330 0.479 1.00 15.22 155 ALA B C 1
ATOM 2256 O O . ALA B 1 124 ? -28.739 12.59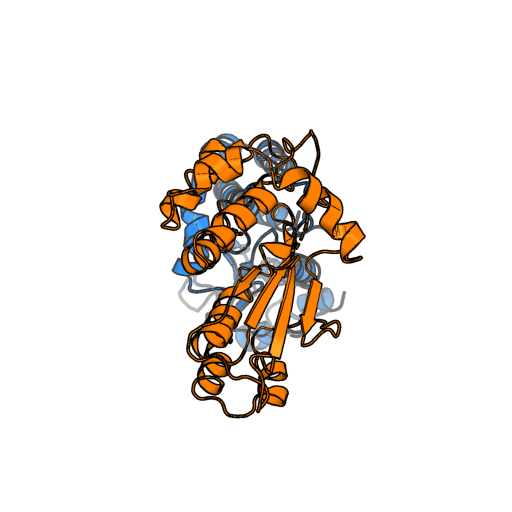8 1.481 1.00 15.05 155 ALA B O 1
ATOM 2266 N N . PHE B 1 126 ? -29.415 10.591 -0.945 1.00 17.22 157 PHE B N 1
ATOM 2267 C CA . PHE B 1 126 ? -28.832 9.223 -0.968 1.00 16.87 157 PHE B CA 1
ATOM 2268 C C . PHE B 1 126 ? -27.677 8.999 0.018 1.00 18.14 157 PHE B C 1
ATOM 2269 O O . PHE B 1 126 ? -27.017 7.974 -0.043 1.00 19.89 157 PHE B O 1
ATOM 2277 N N . SER B 1 127 ? -27.384 9.975 0.876 1.00 16.13 158 SER B N 1
ATOM 2278 C CA . SER B 1 127 ? -26.312 9.793 1.857 1.00 14.36 158 SER B CA 1
ATOM 2279 C C . SER B 1 127 ? -26.730 8.853 3.002 1.00 17.73 158 SER B C 1
ATOM 2280 O O . SER B 1 127 ? -27.924 8.623 3.253 1.00 15.62 158 SER B O 1
ATOM 2283 N N . LYS B 1 128 ? -25.733 8.302 3.682 1.00 16.76 159 LYS B N 1
ATOM 2284 C CA . LYS B 1 128 ? -25.956 7.191 4.610 1.00 20.10 159 LYS B CA 1
ATOM 2285 C C . LYS B 1 128 ? -26.876 7.494 5.786 1.00 20.79 159 LYS B C 1
ATOM 2286 O O . LYS B 1 128 ? -27.660 6.649 6.182 1.00 24.71 159 LYS B O 1
ATOM 2292 N N . ASP B 1 129 ? -26.760 8.691 6.351 1.00 19.97 160 ASP B N 1
ATOM 2293 C CA . ASP B 1 129 ? -27.554 9.091 7.499 1.00 24.51 160 ASP B CA 1
ATOM 2294 C C . ASP B 1 129 ? -28.869 9.757 7.120 1.00 23.94 160 ASP B C 1
ATOM 2295 O O . ASP B 1 129 ? -29.677 10.050 7.992 1.00 24.30 160 ASP B O 1
ATOM 2300 N N . ILE B 1 130 ? -29.068 10.008 5.825 1.00 15.61 161 ILE B N 1
ATOM 2301 C CA . ILE B 1 130 ? -30.326 10.589 5.341 1.00 15.42 161 ILE B CA 1
ATOM 2302 C C . ILE B 1 130 ? -31.353 9.559 4.799 1.00 17.42 161 ILE B C 1
ATOM 2303 O O . ILE B 1 130 ? -32.544 9.618 5.149 1.00 17.03 161 ILE B O 1
ATOM 2308 N N . GLN B 1 131 ? -30.963 8.756 3.809 1.00 15.32 162 GLN B N 1
ATOM 2309 C CA . GLN B 1 131 ? -31.945 7.821 3.245 1.00 16.15 162 GLN B CA 1
ATOM 2310 C C . GLN B 1 131 ? -32.502 6.901 4.353 1.00 14.96 162 GLN B C 1
ATOM 2311 O O . GLN B 1 131 ? -31.766 6.139 4.964 1.00 16.25 162 GLN B O 1
ATOM 2317 N N A PRO B 1 132 ? -33.822 6.955 4.591 0.44 16.68 163 PRO B N 1
ATOM 2318 N N B PRO B 1 132 ? -33.817 6.973 4.606 0.56 16.73 163 PRO B N 1
ATOM 2319 C CA A PRO B 1 132 ? -34.405 6.260 5.743 0.44 17.29 163 PRO B CA 1
ATOM 2320 C CA B PRO B 1 132 ? -34.374 6.268 5.764 0.56 16.98 163 PRO B CA 1
ATOM 2321 C C A PRO B 1 132 ? -34.569 4.747 5.563 0.44 17.17 163 PRO B C 1
ATOM 2322 C C B PRO B 1 132 ? -34.593 4.759 5.569 0.56 17.21 163 PRO B C 1
ATOM 2323 O O A PRO B 1 132 ? -34.619 4.248 4.439 0.44 17.39 163 PRO B O 1
ATOM 2324 O O B PRO B 1 132 ? -34.696 4.275 4.442 0.56 17.48 163 PRO B O 1
ATOM 2331 N N . ALA B 1 133 ? -34.650 4.034 6.683 1.00 15.65 164 ALA B N 1
ATOM 2332 C CA . ALA B 1 133 ? -34.966 2.610 6.684 1.00 18.56 164 ALA B CA 1
ATOM 2333 C C . ALA B 1 133 ? -36.405 2.377 6.176 1.00 22.52 164 ALA B C 1
ATOM 2334 O O . ALA B 1 133 ? -37.312 3.096 6.572 1.00 22.38 164 ALA B O 1
ATOM 2336 N N . GLU B 1 134 ? -36.612 1.381 5.313 1.00 21.08 165 GLU B N 1
ATOM 2337 C CA . GLU B 1 134 ? -37.954 1.132 4.764 1.00 24.92 165 GLU B CA 1
ATOM 2338 C C . GLU B 1 134 ? -38.986 0.856 5.850 1.00 26.60 165 GLU B C 1
ATOM 2339 O O . GLU B 1 134 ? -40.127 1.331 5.769 1.00 26.81 165 GLU B O 1
ATOM 2345 N N . LEU B 1 135 ? -38.584 0.087 6.860 1.00 24.07 166 LEU B N 1
ATOM 2346 C CA . LEU B 1 135 ? -39.476 -0.260 7.970 1.00 27.74 166 LEU B CA 1
ATOM 2347 C C . LEU B 1 135 ? -39.330 0.598 9.218 1.00 31.40 166 LEU B C 1
ATOM 2348 O O . LEU B 1 135 ? -39.948 0.294 10.234 1.00 34.66 166 LEU B O 1
ATOM 2353 N N . GLY B 1 136 ? -38.479 1.620 9.176 1.00 28.47 167 GLY B N 1
ATOM 2354 C CA . GLY B 1 136 ? -38.313 2.491 10.326 1.00 32.58 167 GLY B CA 1
ATOM 2355 C C . GLY B 1 136 ? -39.563 3.296 10.650 1.00 33.51 167 GLY B C 1
ATOM 2356 O O . GLY B 1 136 ? -40.545 3.233 9.929 1.00 32.54 167 GLY B O 1
ATOM 2357 N N . LYS B 1 137 ? -39.550 4.008 11.769 1.00 37.06 168 LYS B N 1
ATOM 2358 C CA . LYS B 1 137 ? -40.672 4.856 12.128 1.00 45.63 168 LYS B CA 1
ATOM 2359 C C . LYS B 1 137 ? -40.500 6.295 11.641 1.00 44.46 168 LYS B C 1
ATOM 2360 O O . LYS B 1 137 ? -41.460 7.069 11.615 1.00 46.19 168 LYS B O 1
ATOM 2366 N N . ASP B 1 138 ? -39.294 6.617 11.186 1.00 39.37 169 ASP B N 1
ATOM 2367 C CA A ASP B 1 138 ? -38.935 8.002 10.913 0.58 39.62 169 ASP B CA 1
ATOM 2368 C CA B ASP B 1 138 ? -38.889 7.997 10.923 0.42 39.86 169 ASP B CA 1
ATOM 2369 C C . ASP B 1 138 ? -38.640 8.278 9.441 1.00 35.67 169 ASP B C 1
ATOM 2370 O O . ASP B 1 138 ? -37.744 7.697 8.849 1.00 34.93 169 ASP B O 1
ATOM 2379 N N . PHE B 1 139 ? -39.422 9.183 8.851 1.00 32.40 170 PHE B N 1
ATOM 2380 C CA . PHE B 1 139 ? -39.173 9.613 7.477 1.00 26.53 170 PHE B CA 1
ATOM 2381 C C . PHE B 1 139 ? -39.185 11.150 7.403 1.00 23.61 170 PHE B C 1
ATOM 2382 O O . PHE B 1 139 ? -40.036 11.795 8.033 1.00 20.91 170 PHE B O 1
ATOM 2390 N N . PRO B 1 140 ? -38.265 11.738 6.616 1.00 21.51 171 PRO B N 1
ATOM 2391 C CA . PRO B 1 140 ? -38.303 13.200 6.477 1.00 18.36 171 PRO B CA 1
ATOM 2392 C C . PRO B 1 140 ? -39.703 13.699 6.049 1.00 18.24 171 PRO B C 1
ATOM 2393 O O . PRO B 1 140 ? -40.283 13.191 5.066 1.00 16.63 171 PRO B O 1
ATOM 2397 N N . ASP B 1 141 ? -40.234 14.680 6.784 1.00 18.93 172 ASP B N 1
ATOM 2398 C CA . ASP B 1 141 ? -41.510 15.284 6.396 1.00 18.17 172 ASP B CA 1
ATOM 2399 C C . ASP B 1 141 ? -41.171 16.378 5.390 1.00 17.84 172 ASP B C 1
ATOM 2400 O O . ASP B 1 141 ? -39.992 16.588 5.091 1.00 15.30 172 ASP B O 1
ATOM 2405 N N . ASN B 1 142 ? -42.178 17.062 4.868 1.00 16.68 173 ASN B N 1
ATOM 2406 C CA . ASN B 1 142 ? -41.934 18.037 3.817 1.00 18.22 173 ASN B CA 1
ATOM 2407 C C . ASN B 1 142 ? -41.120 19.226 4.322 1.00 17.27 173 ASN B C 1
ATOM 2408 O O . ASN B 1 142 ? -40.306 19.777 3.589 1.00 18.04 173 ASN B O 1
ATOM 2413 N N . ALA B 1 143 ? -41.316 19.610 5.577 1.00 18.30 174 ALA B N 1
ATOM 2414 C CA . ALA B 1 143 ? -40.532 20.724 6.114 1.00 18.78 174 ALA B CA 1
ATOM 2415 C C . ALA B 1 143 ? -39.052 20.331 6.169 1.00 19.83 174 ALA B C 1
ATOM 2416 O O . ALA B 1 143 ? -38.165 21.163 5.910 1.00 18.98 174 ALA B O 1
ATOM 2418 N N . ARG B 1 144 ? -38.775 19.070 6.495 1.00 17.82 175 ARG B N 1
ATOM 2419 C CA . ARG B 1 144 ? -37.383 18.607 6.505 1.00 18.64 175 ARG B CA 1
ATOM 2420 C C . ARG B 1 144 ? -36.810 18.594 5.076 1.00 20.03 175 ARG B C 1
ATOM 2421 O O . ARG B 1 144 ? -35.654 18.931 4.874 1.00 16.86 175 ARG B O 1
ATOM 2429 N N . LEU B 1 145 ? -37.609 18.167 4.099 1.00 18.37 176 LEU B N 1
ATOM 2430 C CA . LEU B 1 145 ? -37.158 18.195 2.705 1.00 15.95 176 LEU B CA 1
ATOM 2431 C C . LEU B 1 145 ? -36.837 19.632 2.298 1.00 15.28 176 LEU B C 1
ATOM 2432 O O . LEU B 1 145 ? -35.846 19.887 1.635 1.00 15.86 176 LEU B O 1
ATOM 2437 N N . ILE B 1 146 ? -37.688 20.574 2.693 1.00 17.54 177 ILE B N 1
ATOM 2438 C CA . ILE B 1 146 ? -37.442 21.978 2.366 1.00 15.87 177 ILE B CA 1
ATOM 2439 C C . ILE B 1 146 ? -36.144 22.472 3.025 1.00 17.75 177 ILE B C 1
ATOM 2440 O O . ILE B 1 146 ? -35.367 23.238 2.433 1.00 16.91 177 ILE B O 1
ATOM 2445 N N . GLU B 1 147 ? -35.930 22.062 4.268 1.00 18.33 178 GLU B N 1
ATOM 2446 C CA A GLU B 1 147 ? -34.726 22.406 5.001 0.55 19.67 178 GLU B CA 1
ATOM 2447 C CA B GLU B 1 147 ? -34.713 22.448 4.972 0.45 19.27 178 GLU B CA 1
ATOM 2448 C C . GLU B 1 147 ? -33.480 21.836 4.310 1.00 19.25 178 GLU B C 1
ATOM 2449 O O . GLU B 1 147 ? -32.444 22.493 4.195 1.00 20.11 178 GLU B O 1
ATOM 2460 N N . LEU B 1 148 ? -33.587 20.596 3.844 1.00 16.57 179 LEU B N 1
ATOM 2461 C CA . LEU B 1 148 ? -32.487 19.975 3.112 1.00 17.15 179 LEU B CA 1
ATOM 2462 C C . LEU B 1 148 ? -32.238 20.734 1.797 1.00 17.69 179 LEU B C 1
ATOM 2463 O O . LEU B 1 148 ? -31.086 20.887 1.378 1.00 17.14 179 LEU B O 1
ATOM 2468 N N . ALA B 1 149 ? -33.301 21.245 1.165 1.00 15.19 180 ALA B N 1
ATOM 2469 C CA . ALA B 1 149 ? -33.109 22.032 -0.055 1.00 15.64 180 ALA B CA 1
ATOM 2470 C C . ALA B 1 149 ? -32.369 23.309 0.287 1.00 20.83 180 ALA B C 1
ATOM 2471 O O . ALA B 1 149 ? -31.495 23.759 -0.450 1.00 21.34 180 ALA B O 1
ATOM 2473 N N . ARG B 1 150 ? -32.713 23.889 1.432 1.00 19.59 181 ARG B N 1
ATOM 2474 C CA . ARG B 1 150 ? -32.044 25.100 1.869 1.00 18.34 181 ARG B CA 1
ATOM 2475 C C . ARG B 1 150 ? -30.561 24.834 2.135 1.00 18.81 181 ARG B C 1
ATOM 2476 O O . ARG B 1 150 ? -29.721 25.656 1.784 1.00 16.55 181 ARG B O 1
ATOM 2484 N N . GLU B 1 151 ? -30.239 23.699 2.749 1.00 17.05 182 GLU B N 1
ATOM 2485 C CA . GLU B 1 151 ? -28.835 23.345 3.011 1.00 18.78 182 GLU B CA 1
ATOM 2486 C C . GLU B 1 151 ? -28.111 23.102 1.693 1.00 20.06 182 GLU B C 1
ATOM 2487 O O . GLU B 1 151 ? -26.906 23.361 1.576 1.00 22.74 182 GLU B O 1
ATOM 2493 N N . ALA B 1 152 ? -28.858 22.618 0.704 1.00 16.55 183 ALA B N 1
ATOM 2494 C CA . ALA B 1 152 ? -28.344 22.406 -0.646 1.00 18.31 183 ALA B CA 1
ATOM 2495 C C . ALA B 1 152 ? -28.127 23.709 -1.435 1.00 21.47 183 ALA B C 1
ATOM 2496 O O . ALA B 1 152 ? -27.671 23.671 -2.580 1.00 23.11 183 ALA B O 1
ATOM 2498 N N . GLY B 1 153 ? -28.497 24.840 -0.836 1.00 21.62 184 GLY B N 1
ATOM 2499 C CA . GLY B 1 153 ? -28.266 26.141 -1.446 1.00 21.73 184 GLY B CA 1
ATOM 2500 C C . GLY B 1 153 ? -29.455 26.829 -2.102 1.00 21.42 184 GLY B C 1
ATOM 2501 O O . GLY B 1 153 ? -29.256 27.794 -2.826 1.00 22.33 184 GLY B O 1
ATOM 2502 N N . VAL B 1 154 ? -30.688 26.366 -1.864 1.00 21.10 185 VAL B N 1
ATOM 2503 C CA . VAL B 1 154 ? -31.822 26.999 -2.524 1.00 18.98 185 VAL B CA 1
ATOM 2504 C C . VAL B 1 154 ? -33.052 27.246 -1.629 1.00 20.10 185 VAL B C 1
ATOM 2505 O O . VAL B 1 154 ? -33.445 26.381 -0.831 1.00 21.59 185 VAL B O 1
ATOM 2509 N N . VAL B 1 155 ? -33.624 28.452 -1.697 1.00 19.10 186 VAL B N 1
ATOM 2510 C CA . VAL B 1 155 ? -34.955 28.598 -1.144 1.00 18.58 186 VAL B CA 1
ATOM 2511 C C . VAL B 1 155 ? -35.884 29.098 -2.241 1.00 18.75 186 VAL B C 1
ATOM 2512 O O . VAL B 1 155 ? -36.377 28.271 -3.000 1.00 19.63 186 VAL B O 1
ATOM 2516 N N . GLY B 1 156 ? -35.949 30.405 -2.501 1.00 17.06 187 GLY B N 1
ATOM 2517 C CA . GLY B 1 156 ? -36.720 30.867 -3.648 1.00 18.21 187 GLY B CA 1
ATOM 2518 C C . GLY B 1 156 ? -38.120 30.270 -3.719 1.00 20.70 187 GLY B C 1
ATOM 2519 O O . GLY B 1 156 ? -38.883 30.298 -2.750 1.00 20.71 187 GLY B O 1
ATOM 2520 N N . LYS B 1 157 ? -38.455 29.701 -4.874 1.00 19.85 188 LYS B N 1
ATOM 2521 C CA . LYS B 1 157 ? -39.767 29.075 -5.076 1.00 20.35 188 LYS B CA 1
ATOM 2522 C C . LYS B 1 157 ? -39.885 27.656 -4.529 1.00 23.12 188 LYS B C 1
ATOM 2523 O O . LYS B 1 157 ? -40.979 27.058 -4.555 1.00 21.21 188 LYS B O 1
ATOM 2529 N N . VAL B 1 158 ? -38.772 27.096 -4.063 1.00 15.56 189 VAL B N 1
ATOM 2530 C CA . VAL B 1 158 ? -38.812 25.692 -3.659 1.00 16.56 189 VAL B CA 1
ATOM 2531 C C . VAL B 1 158 ? -39.809 25.353 -2.537 1.00 16.30 189 VAL B C 1
ATOM 2532 O O . VAL B 1 158 ? -40.516 24.345 -2.639 1.00 19.06 189 VAL B O 1
ATOM 2536 N N . PRO B 1 159 ? -39.851 26.158 -1.456 1.00 19.25 190 PRO B N 1
ATOM 2537 C CA . PRO B 1 159 ? -40.799 25.771 -0.406 1.00 20.21 190 PRO B CA 1
ATOM 2538 C C . PRO B 1 159 ? -42.221 25.728 -0.947 1.00 19.69 190 PRO B C 1
ATOM 2539 O O . PRO B 1 159 ? -42.946 24.794 -0.638 1.00 21.85 190 PRO B O 1
ATOM 2543 N N . ASP B 1 160 ? -42.614 26.726 -1.732 1.00 17.71 191 ASP B N 1
ATOM 2544 C CA . ASP B 1 160 ? -43.987 26.766 -2.244 1.00 19.31 191 ASP B CA 1
ATOM 2545 C C . ASP B 1 160 ? -44.269 25.623 -3.227 1.00 21.52 191 ASP B C 1
ATOM 2546 O O . ASP B 1 160 ? -45.364 25.058 -3.248 1.00 19.30 191 ASP B O 1
ATOM 2551 N N . CYS B 1 161 ? -43.271 25.287 -4.041 1.00 18.94 192 CYS B N 1
ATOM 2552 C CA . CYS B 1 161 ? -43.382 24.169 -4.960 1.00 17.84 192 CYS B CA 1
ATOM 2553 C C . CYS B 1 161 ? -43.599 22.843 -4.199 1.00 18.24 192 CYS B C 1
ATOM 2554 O O . CYS B 1 161 ? -44.443 22.027 -4.564 1.00 17.38 192 CYS B O 1
ATOM 2557 N N . ILE B 1 162 ? -42.836 22.632 -3.135 1.00 16.29 193 ILE B N 1
ATOM 2558 C CA . ILE B 1 162 ? -42.981 21.393 -2.368 1.00 16.51 193 ILE B CA 1
ATOM 2559 C C . ILE B 1 162 ? -44.330 21.392 -1.635 1.00 16.30 193 ILE B C 1
ATOM 2560 O O . ILE B 1 162 ? -45.048 20.390 -1.636 1.00 18.49 193 ILE B O 1
ATOM 2565 N N . ASN B 1 163 ? -44.675 22.507 -1.006 1.00 17.62 194 ASN B N 1
ATOM 2566 C CA . ASN B 1 163 ? -45.945 22.565 -0.272 1.00 19.65 194 ASN B CA 1
ATOM 2567 C C . ASN B 1 163 ? -47.182 22.442 -1.175 1.00 18.95 194 ASN B C 1
ATOM 2568 O O . ASN B 1 163 ? -48.229 22.012 -0.732 1.00 20.09 194 ASN B O 1
ATOM 2573 N N . SER B 1 164 ? -47.045 22.839 -2.431 1.00 16.91 195 SER B N 1
ATOM 2574 C CA . SER B 1 164 ? -48.146 22.803 -3.372 1.00 21.15 195 SER B CA 1
ATOM 2575 C C . SER B 1 164 ? -48.524 21.369 -3.732 1.00 20.29 195 SER B C 1
ATOM 2576 O O . SER B 1 164 ? -49.650 21.129 -4.179 1.00 19.23 195 SER B O 1
ATOM 2579 N N . GLY B 1 165 ? -47.580 20.436 -3.544 1.00 18.23 196 GLY B N 1
ATOM 2580 C CA . GLY B 1 165 ? -47.764 19.036 -3.911 1.00 19.72 196 GLY B CA 1
ATOM 2581 C C . GLY B 1 165 ? -47.952 18.833 -5.405 1.00 23.68 196 GLY B C 1
ATOM 2582 O O . GLY B 1 165 ? -48.427 17.785 -5.864 1.00 23.75 196 GLY B O 1
ATOM 2583 N N . LYS B 1 166 ? -47.590 19.843 -6.179 1.00 25.58 197 LYS B N 1
ATOM 2584 C CA . LYS B 1 166 ? -47.866 19.798 -7.609 1.00 29.00 197 LYS B CA 1
ATOM 2585 C C . LYS B 1 166 ? -47.160 18.677 -8.394 1.00 27.76 197 LYS B C 1
ATOM 2586 O O . LYS B 1 166 ? -47.614 18.317 -9.491 1.00 28.43 197 LYS B O 1
ATOM 2592 N N . TYR B 1 167 ? -46.063 18.135 -7.854 1.00 25.89 198 TYR B N 1
ATOM 2593 C CA . TYR B 1 167 ? -45.378 17.002 -8.492 1.00 24.33 198 TYR B CA 1
ATOM 2594 C C . TYR B 1 167 ? -45.757 15.606 -7.998 1.00 25.34 198 TYR B C 1
ATOM 2595 O O . TYR B 1 167 ? -45.167 14.620 -8.447 1.00 24.38 198 TYR B O 1
ATOM 2604 N N . ILE B 1 168 ? -46.731 15.500 -7.095 1.00 23.08 199 ILE B N 1
ATOM 2605 C CA . ILE B 1 168 ? -47.044 14.199 -6.521 1.00 22.33 199 ILE B CA 1
ATOM 2606 C C . ILE B 1 168 ? -47.663 13.242 -7.553 1.00 25.15 199 ILE B C 1
ATOM 2607 O O . ILE B 1 168 ? -47.229 12.099 -7.679 1.00 22.94 199 ILE B O 1
ATOM 2612 N N . GLU B 1 169 ? -48.649 13.699 -8.318 1.00 27.87 200 GLU B N 1
ATOM 2613 C CA . GLU B 1 169 ? -49.298 12.781 -9.254 1.00 31.02 200 GLU B CA 1
ATOM 2614 C C . GLU B 1 169 ? -48.347 12.390 -10.392 1.00 28.73 200 GLU B C 1
ATOM 2615 O O . GLU B 1 169 ? -48.298 11.229 -10.794 1.00 34.51 200 GLU B O 1
ATOM 2621 N N . LYS B 1 170 ? -47.609 13.364 -10.899 1.00 25.04 201 LYS B N 1
ATOM 2622 C CA . LYS B 1 170 ? -46.528 13.113 -11.851 1.00 29.81 201 LYS B CA 1
ATOM 2623 C C . LYS B 1 170 ? -45.606 11.993 -11.368 1.00 28.27 201 LYS B C 1
ATOM 2624 O O . LYS B 1 170 ? -45.471 10.946 -12.038 1.00 28.81 201 LYS B O 1
ATOM 2630 N N . VAL B 1 171 ? -44.933 12.199 -10.235 1.00 26.40 202 VAL B N 1
ATOM 2631 C CA . VAL B 1 171 ? -43.963 11.179 -9.825 1.00 26.63 202 VAL B CA 1
ATOM 2632 C C . VAL B 1 171 ? -44.651 9.859 -9.578 1.00 28.55 202 VAL B C 1
ATOM 2633 O O . VAL B 1 171 ? -44.069 8.802 -9.805 1.00 26.80 202 VAL B O 1
ATOM 2637 N N . ASP B 1 172 ? -45.889 9.911 -9.092 1.00 29.36 203 ASP B N 1
ATOM 2638 C CA . ASP B 1 172 ? -46.639 8.687 -8.876 1.00 31.93 203 ASP B CA 1
ATOM 2639 C C . ASP B 1 172 ? -46.838 7.958 -10.191 1.00 30.84 203 ASP B C 1
ATOM 2640 O O . ASP B 1 172 ? -46.890 6.738 -10.222 1.00 31.22 203 ASP B O 1
ATOM 2645 N N . GLY B 1 173 ? -46.908 8.719 -11.277 1.00 33.93 204 GLY B N 1
ATOM 2646 C CA . GLY B 1 173 ? -47.143 8.141 -12.586 1.00 34.34 204 GLY B CA 1
ATOM 2647 C C . GLY B 1 173 ? -45.879 7.771 -13.337 1.00 32.75 204 GLY B C 1
ATOM 2648 O O . GLY B 1 173 ? -45.944 7.086 -14.364 1.00 33.98 204 GLY B O 1
ATOM 2649 N N . LEU B 1 174 ? -44.726 8.207 -12.833 1.00 25.89 205 LEU B N 1
ATOM 2650 C CA . LEU B 1 174 ? -43.497 8.101 -13.607 1.00 27.07 205 LEU B CA 1
ATOM 2651 C C . LEU B 1 174 ? -43.064 6.680 -13.962 1.00 25.26 205 LEU B C 1
ATOM 2652 O O . LEU B 1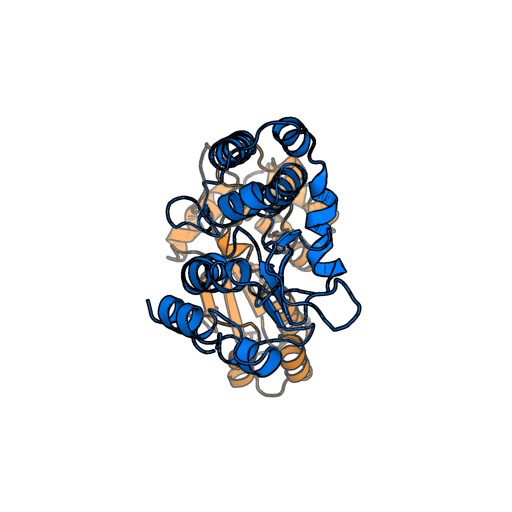 174 ? -42.605 6.448 -15.086 1.00 28.24 205 LEU B O 1
ATOM 2657 N N . ALA B 1 175 ? -43.164 5.744 -13.023 1.00 23.96 206 ALA B N 1
ATOM 2658 C CA . ALA B 1 175 ? -42.669 4.401 -13.311 1.00 26.09 206 ALA B CA 1
ATOM 2659 C C . ALA B 1 175 ? -43.451 3.824 -14.495 1.00 30.82 206 ALA B C 1
ATOM 2660 O O . ALA B 1 175 ? -42.866 3.232 -15.411 1.00 32.33 206 ALA B O 1
ATOM 2662 N N . ALA B 1 176 ? -44.767 4.015 -14.475 1.00 32.31 207 ALA B N 1
ATOM 2663 C CA . ALA B 1 176 ? -45.623 3.514 -15.549 1.00 37.34 207 ALA B CA 1
ATOM 2664 C C . ALA B 1 176 ? -45.357 4.281 -16.836 1.00 41.40 207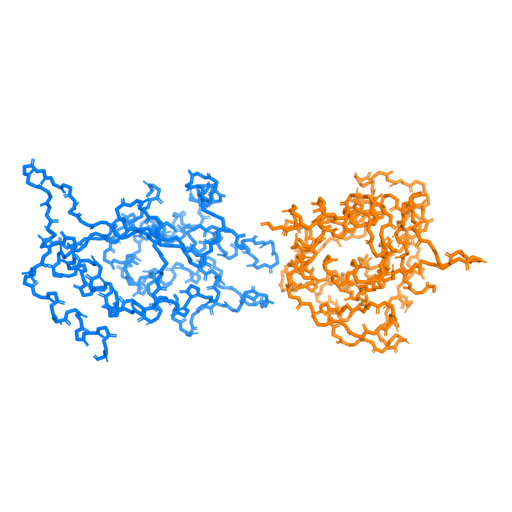 ALA B C 1
ATOM 2665 O O . ALA B 1 176 ? -45.328 3.697 -17.914 1.00 42.76 207 ALA B O 1
ATOM 2667 N N . ALA B 1 177 ? -45.142 5.586 -16.718 1.00 40.24 208 ALA B N 1
ATOM 2668 C CA . ALA B 1 177 ? -44.951 6.416 -17.895 1.00 40.17 208 ALA B CA 1
ATOM 2669 C C . ALA B 1 177 ? -43.667 6.087 -18.660 1.00 41.04 208 ALA B C 1
ATOM 2670 O O . ALA B 1 177 ? -43.669 6.057 -19.894 1.00 45.85 208 ALA B O 1
ATOM 2672 N N . VAL B 1 178 ? -42.576 5.849 -17.938 1.00 35.54 209 VAL B N 1
ATOM 2673 C CA . VAL B 1 178 ? -41.303 5.531 -18.570 1.00 35.22 209 VAL B CA 1
ATOM 2674 C C . VAL B 1 178 ? -41.102 4.006 -18.641 1.00 36.98 209 VAL B C 1
ATOM 2675 O O . VAL B 1 178 ? -40.069 3.524 -19.106 1.00 38.73 209 VAL B O 1
ATOM 2679 N N . ASN B 1 179 ? -42.094 3.259 -18.170 1.00 35.85 210 ASN B N 1
ATOM 2680 C CA . ASN B 1 179 ? -42.023 1.800 -18.166 1.00 37.47 210 ASN B CA 1
ATOM 2681 C C . ASN B 1 179 ? -40.706 1.307 -17.585 1.00 34.12 210 ASN B C 1
ATOM 2682 O O . ASN B 1 179 ? -40.010 0.487 -18.187 1.00 33.86 210 ASN B O 1
ATOM 2687 N N . VAL B 1 180 ? -40.352 1.852 -16.429 1.00 29.82 211 VAL B N 1
ATOM 2688 C CA . VAL B 1 180 ? -39.251 1.342 -15.645 1.00 31.62 211 VAL B CA 1
ATOM 2689 C C . VAL B 1 180 ? -39.811 0.945 -14.302 1.00 32.13 211 VAL B C 1
ATOM 2690 O O . VAL B 1 180 ? -40.324 1.783 -13.548 1.00 32.06 211 VAL B O 1
ATOM 2694 N N . HIS B 1 181 ? -39.828 -0.357 -14.071 1.00 33.03 212 HIS B N 1
ATOM 2695 C CA . HIS B 1 181 ? -40.263 -0.942 -12.800 1.00 35.38 212 HIS B CA 1
ATOM 2696 C C . HIS B 1 181 ? -39.210 -1.422 -11.799 1.00 37.24 212 HIS B C 1
ATOM 2697 O O . HIS B 1 181 ? -39.541 -2.051 -10.798 1.00 40.51 212 HIS B O 1
ATOM 2704 N N . ALA B 1 182 ? -37.940 -1.188 -12.116 1.00 33.35 213 ALA B N 1
ATOM 2705 C CA . ALA B 1 182 ? -36.841 -1.649 -11.287 1.00 29.10 213 ALA B CA 1
ATOM 2706 C C . ALA B 1 182 ? -35.830 -0.539 -11.079 1.00 25.26 213 ALA B C 1
ATOM 2707 O O . ALA B 1 182 ? -35.513 0.200 -12.014 1.00 25.24 213 ALA B O 1
ATOM 2709 N N . THR B 1 183 ? -35.320 -0.412 -9.859 1.00 20.90 214 THR B N 1
ATOM 2710 C CA . THR B 1 183 ? -34.336 0.638 -9.586 1.00 21.47 214 THR B CA 1
ATOM 2711 C C . THR B 1 183 ? -33.221 0.055 -8.742 1.00 23.40 214 THR B C 1
ATOM 2712 O O . THR B 1 183 ? -33.464 -0.817 -7.913 1.00 25.89 214 THR B O 1
ATOM 2716 N N . PRO B 1 184 ? -31.998 0.535 -8.945 1.00 22.08 215 PRO B N 1
ATOM 2717 C CA . PRO B 1 184 ? -31.689 1.488 -10.014 1.00 23.06 215 PRO B CA 1
ATOM 2718 C C . PRO B 1 184 ? -31.677 0.835 -11.397 1.00 25.32 215 PRO B C 1
ATOM 2719 O O . PRO B 1 184 ? -31.515 -0.385 -11.538 1.00 24.23 215 PRO B O 1
ATOM 2723 N N . THR B 1 185 ? -31.885 1.662 -12.412 1.00 23.70 216 THR B N 1
ATOM 2724 C CA . THR B 1 185 ? -31.753 1.254 -13.794 1.00 22.02 216 THR B CA 1
ATOM 2725 C C . THR B 1 185 ? -30.905 2.337 -14.463 1.00 20.29 216 THR B C 1
ATOM 2726 O O . THR B 1 185 ? -31.067 3.534 -14.166 1.00 18.80 216 THR B O 1
ATOM 2730 N N . VAL B 1 186 ? -30.038 1.932 -15.380 1.00 18.27 217 VAL B N 1
ATOM 2731 C CA . VAL B 1 186 ? -29.206 2.886 -16.095 1.00 14.65 217 VAL B CA 1
ATOM 2732 C C . VAL B 1 186 ? -29.350 2.674 -17.596 1.00 16.76 217 VAL B C 1
ATOM 2733 O O . VAL B 1 186 ? -29.367 1.548 -18.059 1.00 18.53 217 VAL B O 1
ATOM 2737 N N . ARG B 1 187 ? -29.473 3.764 -18.352 1.00 18.08 218 ARG B N 1
ATOM 2738 C CA . ARG B 1 187 ? -29.387 3.686 -19.810 1.00 18.23 218 ARG B CA 1
ATOM 2739 C C . ARG B 1 187 ? -28.273 4.618 -20.292 1.00 21.28 218 ARG B C 1
ATOM 2740 O O . ARG B 1 187 ? -27.963 5.616 -19.652 1.00 20.95 218 ARG B O 1
ATOM 2748 N N . VAL B 1 188 ? -27.655 4.278 -21.407 1.00 20.48 219 VAL B N 1
ATOM 2749 C CA . VAL B 1 188 ? -26.644 5.144 -21.990 1.00 18.52 219 VAL B CA 1
ATOM 2750 C C . VAL B 1 188 ? -27.095 5.395 -23.415 1.00 19.83 219 VAL B C 1
ATOM 2751 O O . VAL B 1 188 ? -27.228 4.452 -24.194 1.00 19.67 219 VAL B O 1
ATOM 2755 N N . ASN B 1 189 ? -27.344 6.659 -23.747 1.00 19.51 220 ASN B N 1
ATOM 2756 C CA . ASN B 1 189 ? -27.941 6.999 -25.033 1.00 22.74 220 ASN B CA 1
ATOM 2757 C C . ASN B 1 189 ? -29.151 6.115 -25.366 1.00 26.43 220 ASN B C 1
ATOM 2758 O O . ASN B 1 189 ? -29.330 5.677 -26.508 1.00 24.98 220 ASN B O 1
ATOM 2763 N N . GLY B 1 190 ? -29.972 5.861 -24.352 1.00 23.99 221 GLY B N 1
ATOM 2764 C CA . GLY B 1 190 ? -31.249 5.195 -24.542 1.00 24.34 221 GLY B CA 1
ATOM 2765 C C . GLY B 1 190 ? -31.177 3.677 -24.495 1.00 22.81 221 GLY B C 1
ATOM 2766 O O . GLY B 1 190 ? -32.197 2.998 -24.524 1.00 23.86 221 GLY B O 1
ATOM 2767 N N . THR B 1 191 ? -29.974 3.136 -24.435 1.00 20.03 222 THR B N 1
ATOM 2768 C CA . THR B 1 191 ? -29.808 1.687 -24.388 1.00 24.03 222 THR B CA 1
ATOM 2769 C C . THR B 1 191 ? -29.535 1.193 -22.964 1.00 22.59 222 THR B C 1
ATOM 2770 O O . THR B 1 191 ? -28.668 1.724 -22.266 1.00 21.15 222 THR B O 1
ATOM 2774 N N . GLU B 1 192 ? -30.256 0.149 -22.545 1.00 24.65 223 GLU B N 1
ATOM 2775 C CA . GLU B 1 192 ? -30.052 -0.411 -21.213 1.00 25.57 223 GLU B CA 1
ATOM 2776 C C . GLU B 1 192 ? -28.564 -0.692 -20.970 1.00 22.33 223 GLU B C 1
ATOM 2777 O O . GLU B 1 192 ? -27.850 -1.202 -21.839 1.00 22.83 223 GLU B O 1
ATOM 2783 N N . TYR B 1 193 ? -28.084 -0.314 -19.793 1.00 19.49 224 TYR B N 1
ATOM 2784 C CA . TYR B 1 193 ? -26.681 -0.493 -19.486 1.00 19.71 224 TYR B CA 1
ATOM 2785 C C . TYR B 1 193 ? -26.559 -1.296 -18.218 1.00 20.59 224 TYR B C 1
ATOM 2786 O O . TYR B 1 193 ? -26.968 -0.827 -17.148 1.00 20.36 224 TYR B O 1
ATOM 2795 N N . GLU B 1 194 ? -25.942 -2.478 -18.295 1.00 18.66 225 GLU B N 1
ATOM 2796 C CA . GLU B 1 194 ? -25.780 -3.252 -17.076 1.00 18.13 225 GLU B CA 1
ATOM 2797 C C . GLU B 1 194 ? -24.443 -2.813 -16.471 1.00 21.45 225 GLU B C 1
ATOM 2798 O O . GLU B 1 194 ? -23.373 -3.107 -17.003 1.00 21.03 225 GLU B O 1
ATOM 2804 N N . TRP B 1 195 ? -24.509 -2.102 -15.352 1.00 20.90 226 TRP B N 1
ATOM 2805 C CA . TRP B 1 195 ? -23.303 -1.496 -14.783 1.00 22.12 226 TRP B CA 1
ATOM 2806 C C . TRP B 1 195 ? -22.477 -2.491 -13.999 1.00 24.06 226 TRP B C 1
ATOM 2807 O O . TRP B 1 195 ? -22.983 -3.547 -13.565 1.00 24.98 226 TRP B O 1
ATOM 2818 N N . SER B 1 196 ? -21.187 -2.201 -13.878 1.00 22.72 227 SER B N 1
ATOM 2819 C CA . SER B 1 196 ? -20.356 -2.953 -12.963 1.00 24.02 227 SER B CA 1
ATOM 2820 C C . SER B 1 196 ? -19.561 -2.029 -12.044 1.00 26.23 227 SER B C 1
ATOM 2821 O O . SER B 1 196 ? -19.914 -1.836 -10.876 1.00 22.79 227 SER B O 1
ATOM 2824 N N . THR B 1 197 ? -18.536 -1.391 -12.599 1.00 25.28 228 THR B N 1
ATOM 2825 C CA . THR B 1 197 ? -17.685 -0.509 -11.808 1.00 25.60 228 THR B CA 1
ATOM 2826 C C . THR B 1 197 ? -17.711 0.875 -12.437 1.00 23.66 228 THR B C 1
ATOM 2827 O O . THR B 1 197 ? -17.962 0.998 -13.639 1.00 21.99 228 THR B O 1
ATOM 2831 N N . PRO B 1 198 ? -17.477 1.923 -11.624 1.00 24.29 229 PRO B N 1
ATOM 2832 C CA . PRO B 1 198 ? -17.299 3.280 -12.151 1.00 25.06 229 PRO B CA 1
ATOM 2833 C C . PRO B 1 198 ? -16.278 3.312 -13.299 1.00 24.56 229 PRO B C 1
ATOM 2834 O O . PRO B 1 198 ? -16.515 3.987 -14.299 1.00 23.96 229 PRO B O 1
ATOM 2838 N N . ALA B 1 199 ? -15.179 2.571 -13.181 1.00 23.63 230 ALA B N 1
ATOM 2839 C CA . ALA B 1 199 ? -14.145 2.609 -14.222 1.00 25.99 230 ALA B CA 1
ATOM 2840 C C . ALA B 1 199 ? -14.687 2.067 -15.557 1.00 25.54 230 ALA B C 1
ATOM 2841 O O . ALA B 1 199 ? -14.439 2.630 -16.629 1.00 23.90 230 ALA B O 1
ATOM 2843 N N . ALA B 1 200 ? -15.441 0.978 -15.482 1.00 22.99 231 ALA B N 1
ATOM 2844 C CA . ALA B 1 200 ? -16.119 0.431 -16.661 1.00 25.26 231 ALA B CA 1
ATOM 2845 C C . ALA B 1 200 ? -17.073 1.455 -17.283 1.00 21.76 231 ALA B C 1
ATOM 2846 O O . ALA B 1 200 ? -17.181 1.551 -18.506 1.00 21.78 231 ALA B O 1
ATOM 2856 N N . VAL B 1 202 ? -16.701 4.707 -17.139 1.00 23.91 233 VAL B N 1
ATOM 2857 C CA . VAL B 1 202 ? -15.864 5.694 -17.807 1.00 22.02 233 VAL B CA 1
ATOM 2858 C C . VAL B 1 202 ? -15.394 5.184 -19.175 1.00 25.38 233 VAL B C 1
ATOM 2859 O O . VAL B 1 202 ? -15.445 5.927 -20.166 1.00 26.25 233 VAL B O 1
ATOM 2863 N N . ALA B 1 203 ? -14.916 3.940 -19.226 1.00 22.51 234 ALA B N 1
ATOM 2864 C CA . ALA B 1 203 ? -14.519 3.338 -20.502 1.00 24.49 234 ALA B CA 1
ATOM 2865 C C . ALA B 1 203 ? -15.662 3.338 -21.535 1.00 26.09 234 ALA B C 1
ATOM 2866 O O . ALA B 1 203 ? -15.455 3.672 -22.724 1.00 26.70 234 ALA B O 1
ATOM 2868 N N . LYS B 1 204 ? -16.858 2.959 -21.079 1.00 24.45 235 LYS B N 1
ATOM 2869 C CA . LYS B 1 204 ? -18.040 2.978 -21.929 1.00 24.74 235 LYS B CA 1
ATOM 2870 C C . LYS B 1 204 ? -18.267 4.357 -22.523 1.00 25.52 235 LYS B C 1
ATOM 2871 O O . LYS B 1 204 ? -18.556 4.492 -23.716 1.00 23.47 235 LYS B O 1
ATOM 2877 N N . ILE B 1 205 ? -18.175 5.386 -21.683 1.00 21.37 236 ILE B N 1
ATOM 2878 C CA . ILE B 1 205 ? -18.396 6.743 -22.163 1.00 18.90 236 ILE B CA 1
ATOM 2879 C C . ILE B 1 205 ? -17.279 7.212 -23.101 1.00 22.80 236 ILE B C 1
ATOM 2880 O O . ILE B 1 205 ? -17.527 7.934 -24.076 1.00 25.20 236 ILE B O 1
ATOM 2885 N N . LYS B 1 206 ? -16.051 6.799 -22.810 1.00 24.70 237 LYS B N 1
ATOM 2886 C CA . LYS B 1 206 ? -14.909 7.216 -23.622 1.00 29.25 237 LYS B CA 1
ATOM 2887 C C . LYS B 1 206 ? -15.041 6.656 -25.033 1.00 30.57 237 LYS B C 1
ATOM 2888 O O . LYS B 1 206 ? -14.636 7.310 -26.004 1.00 31.34 237 LYS B O 1
ATOM 2894 N N . GLU B 1 207 ? -15.603 5.453 -25.145 1.00 29.91 238 GLU B N 1
ATOM 2895 C CA . GLU B 1 207 ? -15.852 4.881 -26.466 1.00 32.40 238 GLU B CA 1
ATOM 2896 C C . GLU B 1 207 ? -16.692 5.847 -27.302 1.00 31.49 238 GLU B C 1
ATOM 2897 O O . GLU B 1 207 ? -16.534 5.941 -28.524 1.00 29.18 238 GLU B O 1
ATOM 2903 N N . ILE B 1 208 ? -17.627 6.526 -26.645 1.00 27.07 239 ILE B N 1
ATOM 2904 C CA . ILE B 1 208 ? -18.500 7.488 -27.323 1.00 26.11 239 ILE B CA 1
ATOM 2905 C C . ILE B 1 208 ? -17.909 8.876 -27.591 1.00 25.98 239 ILE B C 1
ATOM 2906 O O . ILE B 1 208 ? -18.025 9.410 -28.697 1.00 25.53 239 ILE B O 1
ATOM 2911 N N . VAL B 1 209 ? -17.318 9.480 -26.563 1.00 25.48 240 VAL B N 1
ATOM 2912 C CA . VAL B 1 209 ? -16.841 10.850 -26.670 1.00 26.29 240 VAL B CA 1
ATOM 2913 C C . VAL B 1 209 ? -15.363 10.983 -27.025 1.00 29.82 240 VAL B C 1
ATOM 2914 O O . VAL B 1 209 ? -14.885 12.085 -27.282 1.00 28.45 240 VAL B O 1
ATOM 2918 N N . GLY B 1 210 ? -14.654 9.864 -27.018 1.00 31.93 241 GLY B N 1
ATOM 2919 C CA . GLY B 1 210 ? -13.213 9.884 -27.176 1.00 34.45 241 GLY B CA 1
ATOM 2920 C C . GLY B 1 210 ? -12.494 10.614 -26.053 1.00 35.21 241 GLY B C 1
ATOM 2921 O O . GLY B 1 210 ? -12.857 10.534 -24.881 1.00 30.90 241 GLY B O 1
ATOM 2922 N N . ASP B 1 211 ? -11.548 11.442 -26.459 1.00 41.81 242 ASP B N 1
ATOM 2923 C CA . ASP B 1 211 ? -10.394 11.877 -25.674 1.00 47.61 242 ASP B CA 1
ATOM 2924 C C . ASP B 1 211 ? -10.610 13.095 -24.763 1.00 49.85 242 ASP B C 1
ATOM 2925 O O . ASP B 1 211 ? -9.648 13.751 -24.354 1.00 54.75 242 ASP B O 1
ATOM 2930 N N . VAL B 1 212 ? -11.871 13.442 -24.522 1.00 45.47 243 VAL B N 1
ATOM 2931 C CA . VAL B 1 212 ? -12.227 14.685 -23.855 1.00 40.17 243 VAL B CA 1
ATOM 2932 C C . VAL B 1 212 ? -11.310 14.927 -22.655 1.00 38.65 243 VAL B C 1
ATOM 2933 O O . VAL B 1 212 ? -11.066 14.044 -21.839 1.00 33.57 243 VAL B O 1
ATOM 2937 N N . PRO B 1 213 ? -10.749 16.142 -22.576 1.00 40.63 244 PRO B N 1
ATOM 2938 C CA . PRO B 1 213 ? -9.805 16.411 -21.491 1.00 40.22 244 PRO B CA 1
ATOM 2939 C C . PRO B 1 213 ? -10.445 16.109 -20.146 1.00 36.56 244 PRO B C 1
ATOM 2940 O O . PRO B 1 213 ? -11.604 16.470 -19.913 1.00 37.57 244 PRO B O 1
ATOM 2944 N N . GLY B 1 214 ? -9.701 15.421 -19.289 1.00 32.84 245 GLY B N 1
ATOM 2945 C CA . GLY B 1 214 ? -10.173 15.090 -17.957 1.00 31.86 245 GLY B CA 1
ATOM 2946 C C . GLY B 1 214 ? -10.681 13.668 -17.833 1.00 32.22 245 GLY B C 1
ATOM 2947 O O . GLY B 1 214 ? -10.847 13.170 -16.722 1.00 31.53 245 GLY B O 1
ATOM 2948 N N . ILE B 1 215 ? -10.902 12.996 -18.966 1.00 32.95 246 ILE B N 1
ATOM 2949 C CA . ILE B 1 215 ? -11.578 11.706 -18.934 1.00 30.96 246 ILE B CA 1
ATOM 2950 C C . ILE B 1 215 ? -10.657 10.587 -18.451 1.00 35.09 246 ILE B C 1
ATOM 2951 O O . ILE B 1 215 ? -11.092 9.688 -17.726 1.00 37.58 246 ILE B O 1
ATOM 2956 N N . ASP B 1 216 ? -9.380 10.659 -18.815 1.00 36.31 247 ASP B N 1
ATOM 2957 C CA . ASP B 1 216 ? -8.419 9.711 -18.259 1.00 42.69 247 ASP B CA 1
ATOM 2958 C C . ASP B 1 216 ? -8.260 9.927 -16.758 1.00 42.44 247 ASP B C 1
ATOM 2959 O O . ASP B 1 216 ? -8.127 8.973 -15.999 1.00 40.37 247 ASP B O 1
ATOM 2964 N N . SER B 1 217 ? -8.319 11.184 -16.328 1.00 43.61 248 SER B N 1
ATOM 2965 C CA . SER B 1 217 ? -8.326 11.484 -14.900 1.00 42.33 248 SER B CA 1
ATOM 2966 C C . SER B 1 217 ? -9.539 10.840 -14.215 1.00 37.32 248 SER B C 1
ATOM 2967 O O . SER B 1 217 ? -9.420 10.217 -13.152 1.00 32.63 248 SER B O 1
ATOM 2970 N N . ALA B 1 218 ? -10.709 10.985 -14.834 1.00 35.25 249 ALA B N 1
ATOM 2971 C CA . ALA B 1 218 ? -11.923 10.397 -14.284 1.00 33.66 249 ALA B CA 1
ATOM 2972 C C . ALA B 1 218 ? -11.768 8.882 -14.169 1.00 33.60 249 ALA B C 1
ATOM 2973 O O . ALA B 1 218 ? -12.246 8.280 -13.209 1.00 35.18 249 ALA B O 1
ATOM 2975 N N . ALA B 1 219 ? -11.092 8.278 -15.146 1.00 32.95 250 ALA B N 1
ATOM 2976 C CA . ALA B 1 219 ? -10.817 6.842 -15.113 1.00 40.31 250 ALA B CA 1
ATOM 2977 C C . ALA B 1 219 ? -9.903 6.481 -13.940 1.00 44.92 250 ALA B C 1
ATOM 2978 O O . ALA B 1 219 ? -10.230 5.625 -13.121 1.00 45.92 250 ALA B O 1
ATOM 2980 N N . ALA B 1 220 ? -8.760 7.150 -13.872 1.00 47.01 251 ALA B N 1
ATOM 2981 C CA . ALA B 1 220 ? -7.753 6.878 -12.851 1.00 50.16 251 ALA B CA 1
ATOM 2982 C C . ALA B 1 220 ? -8.337 7.004 -11.450 1.00 51.82 251 ALA B C 1
ATOM 2983 O O . ALA B 1 220 ? -8.076 6.172 -10.581 1.00 55.07 251 ALA B O 1
ATOM 2985 N N . THR B 1 221 ? -9.140 8.039 -11.238 1.00 49.99 252 THR B N 1
ATOM 2986 C CA . THR B 1 221 ? -9.732 8.275 -9.932 1.00 50.18 252 THR B CA 1
ATOM 2987 C C . THR B 1 221 ? -11.019 7.463 -9.710 1.00 51.76 252 THR B C 1
ATOM 2988 O O . THR B 1 221 ? -11.530 7.394 -8.594 1.00 50.95 252 THR B O 1
ATOM 2992 N N . ALA B 1 222 ? -11.541 6.851 -10.768 1.00 53.42 253 ALA B N 1
ATOM 2993 C CA . ALA B 1 222 ? -12.720 5.996 -10.640 1.00 57.07 253 ALA B CA 1
ATOM 2994 C C . ALA B 1 222 ? -12.384 4.714 -9.873 1.00 64.20 253 ALA B C 1
ATOM 2995 O O . ALA B 1 222 ? -13.274 3.976 -9.451 1.00 64.15 253 ALA B O 1
ATOM 2997 N N . THR B 1 223 ? -11.091 4.454 -9.696 1.00 70.67 254 THR B N 1
ATOM 2998 C CA . THR B 1 223 ? -10.629 3.258 -8.992 1.00 76.79 254 THR B CA 1
ATOM 2999 C C . THR B 1 223 ? -10.307 3.571 -7.529 1.00 81.07 254 THR B C 1
ATOM 3000 O O . THR B 1 223 ? -9.982 2.678 -6.740 1.00 83.91 254 THR B O 1
#

Sequence (389 aa):
GDAVRVTSSKLVTQPGTSSNPKAVVSFYEDFLCPACGIFERGFGPTVSSKLVDIGAVAADYTVAIILDSASNQHYSSSRAAAAAYCVADESIEAFRRFHAAFSKDIQPAEELGKDFPDNARLIELAREAGVVGKVPDCINSGKYIEKVDGLAAAVNVHATPTVRVNGTEEYEWSTPAAVAKIKEIVGDVPGIDSAAATATSGDAVRVTSSKLVTQPGTSNNPKAVVSFYEDFLCPACGIIFEERGFGPTVSKLVDIGAVAADYTVAILDSSASNQHYSSSSRAAAAAYCVADESIEAFRRFHAAFSKDIQPPAELGKDDFPDNARLIEELAREAGVVGKVPDCINSGKYIEKVDGLAAAVNVHATPTVRVNGTEYEWSTPAAVAKIKEIVGDVPGIDSAAATAT

Organism: Mycobacterium tuberculosis (strain ATCC 25618 / H37Rv) (NCBI:txid83332)

Radius of gyration: 25.01 Å; Cα contacts (8 Å, |Δi|>4): 747; chains: 2; bounding box: 61×63×68 Å

B-factor: mean 25.72, std 9.98, range [12.15, 97.19]

Solvent-accessible surface area: 17474 Å² total

Secondary structure (DSSP, 8-state):
---EEE--TT--B-TTSSSBS-EEEEE--TT-HHHHHHHHHHHHHHHHHHHTTS-EEEE---TT--GGGTTHHHHHHHHHHHHHHH-HHHHHHHHH---TTTSPPTT-S----HHHHHHHHHHTT--TTHHHHHHTTTTHHHHHHHHHHHT--SSSEEEETTEE-----S---HHHHHHH-S-TTHHHHHHHHT-/--SEEE--TT--B-TTSS-BS-EEEEE--TT-HHHHHHHHHHHHHHHHHHHTTS-EEEE---TT--GGGTTHHHHHHHHHHHHHHH-HHHHHHHHH---TTTSPPTT-S----HHHHHHHHHHTT--TTHHHHHHHTTTHHHHHHHHHHTT--SSSEEEETTEE-----S---HHHHHHH-S-TTHHHHHHHT-

GO terms:
  GO:0009986 cell surface (C, IDA)
  GO:0005886 plasma membrane (C, HDA)